Protein AF-0000000087012339 (afdb_homodimer)

pLDDT: mean 94.2, std 5.55, range [62.84, 98.88]

Radius of gyration: 23.46 Å; Cα contacts (8 Å, |Δi|>4): 1320; chains: 2; bounding box: 59×65×53 Å

Secondary structure (DSSP, 8-state):
-EEESSTTSHHHHHHHHH--S--EEESSHHHHHHHHHHH---EEEEEEETTTEE-HHHHHHHHH-TT-EEEEEEEEE--EEEEESS---GGG--EEEE-HHHHHTTHHHHHHTT---EEEE-S-HHHHHHHHHH-TTEEEEEEHHHHHHTTPEEEES---S-S--EEEEEEEESS----SSEEEEEEE--SSTTHHHHHHHHHHHTTPPEEEEEEEE-TTSTT-EEEEEEEES---HHHHHHHHTT-SEEEEEEEE-B-/-EEESSTTSHHHHHHHHH--S--EEESSHHHHHHHHHHH---EEEEEEETTTEE-HHHHHHHHH-TT-EEEEEEEEE--EEEEESS---GGG--EEEE-HHHHHTTHHHHHHTT---EEEE-S-HHHHHHHHHH-TTEEEEEEHHHHHHTTPEEEES---S-S--EEEEEEEESS----SSEEEEEEE--SSTTHHHHHHHHHHHTTPPEEEEEEEE-TTSTT-EEEEEEEES---HHHHHHHHTT-SEEEEEEEE-B-

Organism: Acidianus infernus (NCBI:txid12915)

Structure (mmCIF, N/CA/C/O backbone):
data_AF-0000000087012339-model_v1
#
loop_
_entity.id
_entity.type
_entity.pdbx_description
1 polymer 'Chorismate mutase'
#
loop_
_atom_site.group_PDB
_atom_site.id
_atom_site.type_symbol
_atom_site.label_atom_id
_atom_site.label_alt_id
_atom_site.label_comp_id
_atom_site.label_asym_id
_atom_site.label_entity_id
_atom_site.label_seq_id
_atom_site.pdbx_PDB_ins_code
_atom_site.Cartn_x
_atom_site.Cartn_y
_atom_site.Cartn_z
_atom_site.occupancy
_atom_site.B_iso_or_equiv
_atom_site.auth_seq_id
_atom_site.auth_comp_id
_atom_site.auth_asym_id
_atom_site.auth_atom_id
_atom_site.pdbx_PDB_model_num
ATOM 1 N N . MET A 1 1 ? -26.625 1.757 1.56 1 95.25 1 MET A N 1
ATOM 2 C CA . MET A 1 1 ? -25.297 1.343 1.134 1 95.25 1 MET A CA 1
ATOM 3 C C . MET A 1 1 ? -24.219 2.131 1.872 1 95.25 1 MET A C 1
ATOM 5 O O . MET A 1 1 ? -24.234 3.363 1.88 1 95.25 1 MET A O 1
ATOM 9 N N . TYR A 1 2 ? -23.375 1.39 2.5 1 96.94 2 TYR A N 1
ATOM 10 C CA . TYR A 1 2 ? -22.297 2.025 3.244 1 96.94 2 TYR A CA 1
ATOM 11 C C . TYR A 1 2 ? -21.141 2.371 2.324 1 96.94 2 TYR A C 1
ATOM 13 O O . TYR A 1 2 ? -20.781 1.59 1.437 1 96.94 2 TYR A O 1
ATOM 21 N N . TYR A 1 3 ? -20.547 3.52 2.488 1 96.69 3 TYR A N 1
ATOM 22 C CA . TYR A 1 3 ? -19.344 3.941 1.768 1 96.69 3 TYR A CA 1
ATOM 23 C C . TYR A 1 3 ? -18.344 4.594 2.711 1 96.69 3 TYR A C 1
ATOM 25 O O . TYR A 1 3 ? -18.703 5.047 3.797 1 96.69 3 TYR A O 1
ATOM 33 N N . LEU A 1 4 ? -17.109 4.582 2.311 1 95.12 4 LEU A N 1
ATOM 34 C CA . LEU A 1 4 ? -16.062 5.223 3.113 1 95.12 4 LEU A CA 1
ATOM 35 C C . LEU A 1 4 ? -16.156 6.742 2.998 1 95.12 4 LEU A C 1
ATOM 37 O O . LEU A 1 4 ? -15.969 7.297 1.914 1 95.12 4 LEU A O 1
ATOM 41 N N . GLY A 1 5 ? -16.469 7.348 4.055 1 92.94 5 GLY A N 1
ATOM 42 C CA . GLY A 1 5 ? -16.578 8.797 4.074 1 92.94 5 GLY A CA 1
ATOM 43 C C . GLY A 1 5 ? -15.242 9.5 3.961 1 92.94 5 GLY A C 1
ATOM 44 O O . GLY A 1 5 ? -14.203 8.844 3.846 1 92.94 5 GLY A O 1
ATOM 45 N N . PRO A 1 6 ? -15.367 10.797 3.975 1 92 6 PRO A N 1
ATOM 46 C CA . PRO A 1 6 ? -16.547 11.648 4.148 1 92 6 PRO A CA 1
ATOM 47 C C . PRO A 1 6 ? -17.328 11.844 2.85 1 92 6 PRO A C 1
ATOM 49 O O . PRO A 1 6 ? -16.922 11.336 1.799 1 92 6 PRO A O 1
ATOM 52 N N . LYS A 1 7 ? -18.484 12.5 3.021 1 94.88 7 LYS A N 1
ATOM 53 C CA . LYS A 1 7 ? -19.25 12.922 1.852 1 94.88 7 LYS A CA 1
ATOM 54 C C . LYS A 1 7 ? -18.375 13.703 0.876 1 94.88 7 LYS A C 1
ATOM 56 O O . LYS A 1 7 ? -17.578 14.547 1.289 1 94.88 7 LYS A O 1
ATOM 61 N N . GLY A 1 8 ? -18.438 13.383 -0.405 1 94.81 8 GLY A N 1
ATOM 62 C CA . GLY A 1 8 ? -17.625 14.047 -1.41 1 94.81 8 GLY A CA 1
ATOM 63 C C . GLY A 1 8 ? -16.375 13.266 -1.771 1 94.81 8 GLY A C 1
ATOM 64 O O . GLY A 1 8 ? -15.648 13.641 -2.697 1 94.81 8 GLY A O 1
ATOM 65 N N . SER A 1 9 ? -16.109 12.172 -1.028 1 94.88 9 SER A N 1
ATOM 66 C CA . SER A 1 9 ? -14.953 11.336 -1.313 1 94.88 9 SER A CA 1
ATOM 67 C C . SER A 1 9 ? -15.133 10.57 -2.625 1 94.88 9 SER A C 1
ATOM 69 O O . SER A 1 9 ? -16.234 10.539 -3.182 1 94.88 9 SER A O 1
ATOM 71 N N . PHE A 1 10 ? -14.109 10.023 -3.094 1 95.44 10 PHE A N 1
ATOM 72 C CA . PHE A 1 10 ? -14.188 9.172 -4.277 1 95.44 10 PHE A CA 1
ATOM 73 C C . PHE A 1 10 ? -15.086 7.969 -4.02 1 95.44 10 PHE A C 1
ATOM 75 O O . PHE A 1 10 ? -15.789 7.508 -4.918 1 95.44 10 PHE A O 1
ATOM 82 N N . SER A 1 11 ? -15.023 7.461 -2.805 1 96.06 11 SER A N 1
ATOM 83 C CA . SER A 1 11 ? -15.914 6.367 -2.428 1 96.06 11 SER A CA 1
ATOM 84 C C . SER A 1 11 ? -17.375 6.785 -2.533 1 96.06 11 SER A C 1
ATOM 86 O O . SER A 1 11 ? -18.219 6 -2.973 1 96.06 11 SER A O 1
ATOM 88 N N . HIS A 1 12 ? -17.641 7.984 -2.094 1 95.88 12 HIS A N 1
ATOM 89 C CA . HIS A 1 12 ? -18.984 8.531 -2.242 1 95.88 12 HIS A CA 1
ATOM 90 C C . HIS A 1 12 ? -19.375 8.617 -3.711 1 95.88 12 HIS A C 1
ATOM 92 O O . HIS A 1 12 ? -20.469 8.188 -4.086 1 95.88 12 HIS A O 1
ATOM 98 N N . GLU A 1 13 ? -18.547 9.133 -4.48 1 95.31 13 GLU A N 1
ATOM 99 C CA . GLU A 1 13 ? -18.797 9.234 -5.918 1 95.31 13 GLU A CA 1
ATOM 100 C C . GLU A 1 13 ? -19.078 7.859 -6.527 1 95.31 13 GLU A C 1
ATOM 102 O O . GLU A 1 13 ? -20.016 7.703 -7.309 1 95.31 13 GLU A O 1
ATOM 107 N N . ALA A 1 14 ? -18.266 6.887 -6.168 1 95.19 14 ALA A N 1
ATOM 108 C CA . ALA A 1 14 ? -18.453 5.52 -6.652 1 95.19 14 ALA A CA 1
ATOM 109 C C . ALA A 1 14 ? -19.812 4.973 -6.246 1 95.19 14 ALA A C 1
ATOM 111 O O . ALA A 1 14 ? -20.484 4.316 -7.043 1 95.19 14 ALA A O 1
ATOM 112 N N . ALA A 1 15 ? -20.172 5.215 -5.031 1 94.81 15 ALA A N 1
ATOM 113 C CA . ALA A 1 15 ? -21.453 4.75 -4.52 1 94.81 15 ALA A CA 1
ATOM 114 C C . ALA A 1 15 ? -22.609 5.297 -5.355 1 94.81 15 ALA A C 1
ATOM 116 O O . ALA A 1 15 ? -23.547 4.566 -5.691 1 94.81 15 ALA A O 1
ATOM 117 N N . LEU A 1 16 ? -22.547 6.555 -5.738 1 93.12 16 LEU A N 1
ATOM 118 C CA . LEU A 1 16 ? -23.609 7.219 -6.492 1 93.12 16 LEU A CA 1
ATOM 119 C C . LEU A 1 16 ? -23.719 6.633 -7.895 1 93.12 16 LEU A C 1
ATOM 121 O O . LEU A 1 16 ? -24.797 6.664 -8.492 1 93.12 16 LEU A O 1
ATOM 125 N N . LYS A 1 17 ? -22.688 6.098 -8.391 1 90.44 17 LYS A N 1
ATOM 126 C CA . LYS A 1 17 ? -22.672 5.551 -9.75 1 90.44 17 LYS A CA 1
ATOM 127 C C . LYS A 1 17 ? -23.297 4.16 -9.789 1 90.44 17 LYS A C 1
ATOM 129 O O . LYS A 1 17 ? -23.703 3.689 -10.844 1 90.44 17 LYS A O 1
ATOM 134 N N . ILE A 1 18 ? -23.25 3.439 -8.734 1 84 18 ILE A N 1
ATOM 135 C CA . ILE A 1 18 ? -23.656 2.039 -8.727 1 84 18 ILE A CA 1
ATOM 136 C C . ILE A 1 18 ? -25.156 1.938 -8.461 1 84 18 ILE A C 1
ATOM 138 O O . ILE A 1 18 ? -25.859 1.122 -9.07 1 84 18 ILE A O 1
ATOM 142 N N . SER A 1 19 ? -25.609 2.596 -7.43 1 76.25 19 SER A N 1
ATOM 143 C CA . SER A 1 19 ? -27 2.373 -7.027 1 76.25 19 SER A CA 1
ATOM 144 C C . SER A 1 19 ? -27.672 3.682 -6.641 1 76.25 19 SER A C 1
ATOM 146 O O . SER A 1 19 ? -27.016 4.695 -6.434 1 76.25 19 SER A O 1
ATOM 148 N N . ASN A 1 20 ? -28.953 3.561 -6.852 1 74.5 20 ASN A N 1
ATOM 149 C CA . ASN A 1 20 ? -29.781 4.625 -6.305 1 74.5 20 ASN A CA 1
ATOM 150 C C . ASN A 1 20 ? -30.281 4.281 -4.902 1 74.5 20 ASN A C 1
ATOM 152 O O . ASN A 1 20 ? -31.391 3.766 -4.746 1 74.5 20 ASN A O 1
ATOM 156 N N . ALA A 1 21 ? -29.297 4.137 -3.99 1 77.25 21 ALA A N 1
ATOM 157 C CA . ALA A 1 21 ? -29.656 3.75 -2.629 1 77.25 21 ALA A CA 1
ATOM 158 C C . ALA A 1 21 ? -29.484 4.918 -1.663 1 77.25 21 ALA A C 1
ATOM 160 O O . ALA A 1 21 ? -29.125 6.023 -2.074 1 77.25 21 ALA A O 1
ATOM 161 N N . ILE A 1 22 ? -30.047 4.648 -0.502 1 82.38 22 ILE A N 1
ATOM 162 C CA . ILE A 1 22 ? -29.656 5.516 0.608 1 82.38 22 ILE A CA 1
ATOM 163 C C . ILE A 1 22 ? -28.203 5.254 0.988 1 82.38 22 ILE A C 1
ATOM 165 O O . ILE A 1 22 ? -27.812 4.109 1.228 1 82.38 22 ILE A O 1
ATOM 169 N N . TYR A 1 23 ? -27.422 6.273 0.986 1 91.56 23 TYR A N 1
ATOM 170 C CA . TYR A 1 23 ? -25.984 6.156 1.229 1 91.56 23 TYR A CA 1
ATOM 171 C C . TYR A 1 23 ? -25.641 6.535 2.664 1 91.56 23 TYR A C 1
ATOM 173 O O . TYR A 1 23 ? -26.078 7.586 3.152 1 91.56 23 TYR A O 1
ATOM 181 N N . VAL A 1 24 ? -24.969 5.66 3.338 1 94.81 24 VAL A N 1
ATOM 182 C CA . VAL A 1 24 ? -24.562 5.902 4.719 1 94.81 24 VAL A CA 1
ATOM 183 C C . VAL A 1 24 ? -23.047 5.949 4.809 1 94.81 24 VAL A C 1
ATOM 185 O O . VAL A 1 24 ? -22.359 5.035 4.348 1 94.81 24 VAL A O 1
ATOM 188 N N . GLU A 1 25 ? -22.562 6.992 5.406 1 95 25 GLU A N 1
ATOM 189 C CA . GLU A 1 25 ? -21.125 7.203 5.582 1 95 25 GLU A CA 1
ATOM 190 C C . GLU A 1 25 ? -20.562 6.293 6.668 1 95 25 GLU A C 1
ATOM 192 O O . GLU A 1 25 ? -21.188 6.098 7.711 1 95 25 GLU A O 1
ATOM 197 N N . ALA A 1 26 ? -19.438 5.648 6.398 1 96.25 26 ALA A N 1
ATOM 198 C CA . ALA A 1 26 ? -18.688 4.883 7.387 1 96.25 26 ALA A CA 1
ATOM 199 C C . ALA A 1 26 ? -17.297 5.492 7.602 1 96.25 26 ALA A C 1
ATOM 201 O O . ALA A 1 26 ? -16.797 6.234 6.75 1 96.25 26 ALA A O 1
ATOM 202 N N . GLN A 1 27 ? -16.641 5.176 8.688 1 91.25 27 GLN A N 1
ATOM 203 C CA . GLN A 1 27 ? -15.383 5.809 9.078 1 91.25 27 GLN A CA 1
ATOM 204 C C . GLN A 1 27 ? -14.188 4.996 8.594 1 91.25 27 GLN A C 1
ATOM 206 O O . GLN A 1 27 ? -13.055 5.488 8.586 1 91.25 27 GLN A O 1
ATOM 211 N N . SER A 1 28 ? -14.422 3.777 8.242 1 93.69 28 SER A N 1
ATOM 212 C CA . SER A 1 28 ? -13.344 2.904 7.773 1 93.69 28 SER A CA 1
ATOM 213 C C . SER A 1 28 ? -13.883 1.792 6.883 1 93.69 28 SER A C 1
ATOM 215 O O . SER A 1 28 ? -15.086 1.511 6.887 1 93.69 28 SER A O 1
ATOM 217 N N . ILE A 1 29 ? -13.031 1.261 6.109 1 97.25 29 ILE A N 1
ATOM 218 C CA . ILE A 1 29 ? -13.398 0.12 5.277 1 97.25 29 ILE A CA 1
ATOM 219 C C . ILE A 1 29 ? -13.852 -1.042 6.16 1 97.25 29 ILE A C 1
ATOM 221 O O . ILE A 1 29 ? -14.852 -1.699 5.867 1 97.25 29 ILE A O 1
ATOM 225 N N . SER A 1 30 ? -13.164 -1.251 7.258 1 96.5 30 SER A N 1
ATOM 226 C CA . SER A 1 30 ? -13.484 -2.32 8.195 1 96.5 30 SER A CA 1
ATOM 227 C C . SER A 1 30 ? -14.891 -2.15 8.766 1 96.5 30 SER A C 1
ATOM 229 O O . SER A 1 30 ? -15.625 -3.131 8.93 1 96.5 30 SER A O 1
ATOM 231 N N . GLU A 1 31 ? -15.203 -0.929 9.039 1 97.06 31 GLU A N 1
ATOM 232 C CA . GLU A 1 31 ? -16.562 -0.67 9.523 1 97.06 31 GLU A CA 1
ATOM 233 C C . GLU A 1 31 ? -17.609 -1.079 8.484 1 97.06 31 GLU A C 1
ATOM 235 O O . GLU A 1 31 ? -18.641 -1.633 8.836 1 97.06 31 GLU A O 1
ATOM 240 N N . ILE A 1 32 ? -17.328 -0.806 7.25 1 98.38 32 ILE A N 1
ATOM 241 C CA . ILE A 1 32 ? -18.25 -1.158 6.176 1 98.38 32 ILE A CA 1
ATOM 242 C C . ILE A 1 32 ? -18.453 -2.672 6.141 1 98.38 32 ILE A C 1
ATOM 244 O O . ILE A 1 32 ? -19.578 -3.158 6.066 1 98.38 32 ILE A O 1
ATOM 248 N N . PHE A 1 33 ? -17.391 -3.42 6.238 1 98.56 33 PHE A N 1
ATOM 249 C CA . PHE A 1 33 ? -17.484 -4.875 6.242 1 98.56 33 PHE A CA 1
ATOM 250 C C . PHE A 1 33 ? -18.312 -5.359 7.43 1 98.56 33 PHE A C 1
ATOM 252 O O . PHE A 1 33 ? -19.141 -6.254 7.285 1 98.56 33 PHE A O 1
ATOM 259 N N . TYR A 1 34 ? -18.047 -4.777 8.57 1 98 34 TYR A N 1
ATOM 260 C CA . TYR A 1 34 ? -18.812 -5.141 9.758 1 98 34 TYR A CA 1
ATOM 261 C C . TYR A 1 34 ? -20.297 -4.898 9.555 1 98 34 TYR A C 1
ATOM 263 O O . TYR A 1 34 ? -21.125 -5.754 9.875 1 98 34 TYR A O 1
ATOM 271 N N . LYS A 1 35 ? -20.609 -3.736 8.992 1 97.56 35 LYS A N 1
ATOM 272 C CA . LYS A 1 35 ? -22 -3.375 8.773 1 97.56 35 LYS A CA 1
ATOM 273 C C . LYS A 1 35 ? -22.656 -4.297 7.746 1 97.56 35 LYS A C 1
ATOM 275 O O . LYS A 1 35 ? -23.797 -4.699 7.906 1 97.56 35 LYS A O 1
ATOM 280 N N . VAL A 1 36 ? -21.969 -4.598 6.719 1 98 36 VAL A N 1
ATOM 281 C CA . VAL A 1 36 ? -22.484 -5.508 5.703 1 98 36 VAL A CA 1
ATOM 282 C C . VAL A 1 36 ? -22.734 -6.879 6.32 1 98 36 VAL A C 1
ATOM 284 O O . VAL A 1 36 ? -23.812 -7.461 6.141 1 98 36 VAL A O 1
ATOM 287 N N . SER A 1 37 ? -21.781 -7.391 7.066 1 98.25 37 SER A N 1
ATOM 288 C CA . SER A 1 37 ? -21.891 -8.711 7.68 1 98.25 37 SER A CA 1
ATOM 289 C C . SER A 1 37 ? -22.984 -8.75 8.734 1 98.25 37 SER A C 1
ATOM 291 O O . SER A 1 37 ? -23.797 -9.68 8.758 1 98.25 37 SER A O 1
ATOM 293 N N . SER A 1 38 ? -23.062 -7.715 9.578 1 97.25 38 SER A N 1
ATOM 294 C CA . SER A 1 38 ? -23.969 -7.727 10.727 1 97.25 38 SER A CA 1
ATOM 295 C C . SER A 1 38 ? -25.391 -7.332 10.32 1 97.25 38 SER A C 1
ATOM 297 O O . SER A 1 38 ? -26.359 -7.871 10.852 1 97.25 38 SER A O 1
ATOM 299 N N . GLU A 1 39 ? -25.531 -6.418 9.336 1 94.5 39 GLU A N 1
ATOM 300 C CA . GLU A 1 39 ? -26.844 -5.84 9.031 1 94.5 39 GLU A CA 1
ATOM 301 C C . GLU A 1 39 ? -27.359 -6.336 7.684 1 94.5 39 GLU A C 1
ATOM 303 O O . GLU A 1 39 ? -28.516 -6.105 7.336 1 94.5 39 GLU A O 1
ATOM 308 N N . GLY A 1 40 ? -26.594 -6.93 6.957 1 91.12 40 GLY A N 1
ATOM 309 C CA . GLY A 1 40 ? -26.984 -7.422 5.648 1 91.12 40 GLY A CA 1
ATOM 310 C C . GLY A 1 40 ? -27.188 -6.312 4.637 1 91.12 40 GLY A C 1
ATOM 311 O O . GLY A 1 40 ? -27.984 -6.457 3.701 1 91.12 40 GLY A O 1
ATOM 312 N N . LYS A 1 41 ? -26.531 -5.207 4.848 1 92.19 41 LYS A N 1
ATOM 313 C CA . LYS A 1 41 ? -26.625 -4.066 3.939 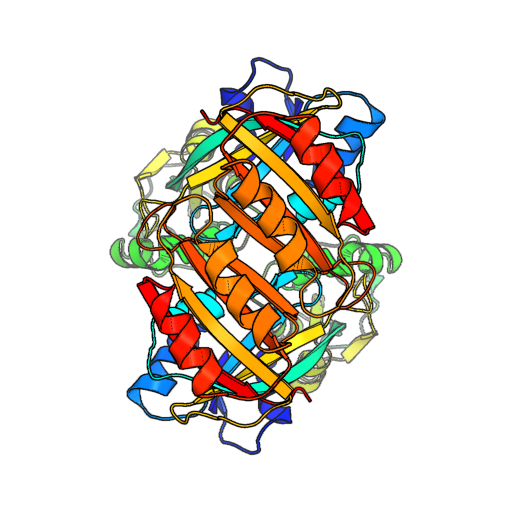1 92.19 41 LYS A CA 1
ATOM 314 C C . LYS A 1 41 ? -25.531 -4.121 2.879 1 92.19 41 LYS A C 1
ATOM 316 O O . LYS A 1 41 ? -24.688 -5.023 2.891 1 92.19 41 LYS A O 1
ATOM 321 N N . LEU A 1 42 ? -25.703 -3.262 1.91 1 96.12 42 LEU A N 1
ATOM 322 C CA . LEU A 1 42 ? -24.703 -3.146 0.852 1 96.12 42 LEU A CA 1
ATOM 323 C C . LEU A 1 42 ? -23.562 -2.221 1.272 1 96.12 42 LEU A C 1
ATOM 325 O O . LEU A 1 42 ? 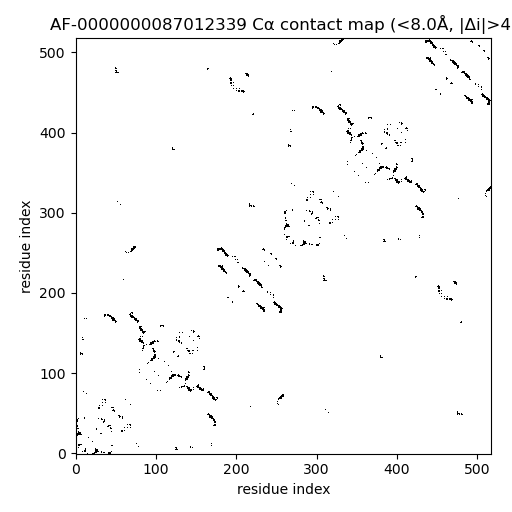-23.75 -1.353 2.129 1 96.12 42 LEU A O 1
ATOM 329 N N . GLY A 1 43 ? -22.375 -2.48 0.751 1 97.44 43 GLY A N 1
ATOM 330 C CA . GLY A 1 43 ? -21.234 -1.6 0.927 1 97.44 43 GLY A CA 1
ATOM 331 C C . GLY A 1 43 ? -20.438 -1.389 -0.349 1 97.44 43 GLY A C 1
ATOM 332 O O . GLY A 1 43 ? -20.484 -2.223 -1.256 1 97.44 43 GLY A O 1
ATOM 333 N N . ILE A 1 44 ? -19.828 -0.272 -0.469 1 97.56 44 ILE A N 1
ATOM 334 C CA . ILE A 1 44 ? -18.875 0.006 -1.544 1 97.56 44 ILE A CA 1
ATOM 335 C C . ILE A 1 44 ? -17.516 0.353 -0.953 1 97.56 44 ILE A C 1
ATOM 337 O O . ILE A 1 44 ? -17.422 1.171 -0.035 1 97.56 44 ILE A O 1
ATOM 341 N N . VAL A 1 45 ? -16.5 -0.364 -1.46 1 98.44 45 VAL A N 1
ATOM 342 C CA . VAL A 1 45 ? -15.164 -0.175 -0.913 1 98.44 45 VAL A CA 1
ATOM 343 C C . VAL A 1 45 ? -14.141 -0.157 -2.047 1 98.44 45 VAL A C 1
ATOM 345 O O . VAL A 1 45 ? -14.305 -0.852 -3.051 1 98.44 45 VAL A O 1
ATOM 348 N N . PRO A 1 46 ? -13.133 0.693 -1.911 1 97.94 46 PRO A N 1
ATOM 349 C CA . PRO A 1 46 ? -12.031 0.553 -2.871 1 97.94 46 PRO A CA 1
ATOM 350 C C . PRO A 1 46 ? -11.305 -0.78 -2.738 1 97.94 46 PRO A C 1
ATOM 352 O O . PRO A 1 46 ? -11.141 -1.293 -1.628 1 97.94 46 PRO A O 1
ATOM 355 N N . ILE A 1 47 ? -10.828 -1.362 -3.873 1 98.12 47 ILE A N 1
ATOM 356 C CA . ILE A 1 47 ? -10.227 -2.688 -3.781 1 98.12 47 ILE A CA 1
ATOM 357 C C . ILE A 1 47 ? -8.883 -2.693 -4.504 1 98.12 47 ILE A C 1
ATOM 359 O O . ILE A 1 47 ? -7.98 -3.459 -4.148 1 98.12 47 ILE A O 1
ATOM 363 N N . GLU A 1 48 ? -8.688 -1.838 -5.492 1 96.31 48 GLU A N 1
ATOM 364 C CA . GLU A 1 48 ? -7.434 -1.771 -6.238 1 96.31 48 GLU A CA 1
ATOM 365 C C . GLU A 1 48 ? -7.266 -0.409 -6.906 1 96.31 48 GLU A C 1
ATOM 367 O O . GLU A 1 48 ? -8.234 0.18 -7.383 1 96.31 48 GLU A O 1
ATOM 372 N N . ASN A 1 49 ? -6.082 0.069 -6.91 1 93.31 49 ASN A N 1
ATOM 373 C CA . ASN A 1 49 ? -5.711 1.266 -7.66 1 93.31 49 ASN A CA 1
ATOM 374 C C . ASN A 1 49 ? -4.68 0.954 -8.742 1 93.31 49 ASN A C 1
ATOM 376 O O . ASN A 1 49 ? -3.74 0.191 -8.508 1 93.31 49 ASN A O 1
ATOM 380 N N . SER A 1 50 ? -4.84 1.508 -9.891 1 92.56 50 SER A N 1
ATOM 381 C CA . SER A 1 50 ? -4.02 1.194 -11.062 1 92.56 50 SER A CA 1
ATOM 382 C C . SER A 1 50 ? -2.568 1.607 -10.836 1 92.56 50 SER A C 1
ATOM 384 O O . SER A 1 50 ? -1.669 1.13 -11.531 1 92.56 50 SER A O 1
ATOM 386 N N . LEU A 1 51 ? -2.328 2.465 -9.914 1 87.56 51 LEU A N 1
ATOM 387 C CA . LEU A 1 51 ? -0.967 2.918 -9.648 1 87.56 51 LEU A CA 1
ATOM 388 C C . LEU A 1 51 ? -0.405 2.252 -8.398 1 87.56 51 LEU A C 1
ATOM 390 O O . LEU A 1 51 ? 0.785 1.934 -8.344 1 87.56 51 LEU A O 1
ATOM 394 N N . GLU A 1 52 ? -1.282 1.967 -7.414 1 89.31 52 GLU A N 1
ATOM 395 C CA . GLU A 1 52 ? -0.792 1.589 -6.09 1 89.31 52 GLU A CA 1
ATOM 396 C C . GLU A 1 52 ? -1.035 0.108 -5.812 1 89.31 52 GLU A C 1
ATOM 398 O O . GLU A 1 52 ? -0.467 -0.456 -4.875 1 89.31 52 GLU A O 1
ATOM 403 N N . GLY A 1 53 ? -1.912 -0.461 -6.656 1 93 53 GLY A N 1
ATOM 404 C CA . GLY A 1 53 ? -2.182 -1.873 -6.438 1 93 53 GLY A CA 1
ATOM 405 C C . GLY A 1 53 ? -3.324 -2.119 -5.469 1 93 53 GLY A C 1
ATOM 406 O O . GLY A 1 53 ? -4.195 -1.266 -5.301 1 93 53 GLY A O 1
ATOM 407 N N . PRO A 1 54 ? -3.348 -3.305 -4.875 1 95.75 54 PRO A N 1
ATOM 408 C CA . PRO A 1 54 ? -4.477 -3.699 -4.031 1 95.75 54 PRO A CA 1
ATOM 409 C C . PRO A 1 54 ? -4.586 -2.855 -2.762 1 95.75 54 PRO A C 1
ATOM 411 O O . PRO A 1 54 ? -3.574 -2.387 -2.238 1 95.75 54 PRO A O 1
ATOM 414 N N . ILE A 1 55 ? -5.84 -2.674 -2.348 1 96.62 55 ILE A N 1
ATOM 415 C CA . ILE A 1 55 ? -6.113 -2.02 -1.072 1 96.62 55 ILE A CA 1
ATOM 416 C C . ILE A 1 55 ? -6.098 -3.053 0.052 1 96.62 55 ILE A C 1
ATOM 418 O O . ILE A 1 55 ? -7.035 -3.842 0.196 1 96.62 55 ILE A O 1
ATOM 422 N N . ASN A 1 56 ? -5.152 -2.955 0.903 1 95.44 56 ASN A N 1
ATOM 423 C CA . ASN A 1 56 ? -4.867 -3.99 1.889 1 95.44 56 ASN A CA 1
ATOM 424 C C . ASN A 1 56 ? -6.02 -4.168 2.869 1 95.44 56 ASN A C 1
ATOM 426 O O . ASN A 1 56 ? -6.41 -5.297 3.176 1 95.44 56 ASN A O 1
ATOM 430 N N . GLU A 1 57 ? -6.516 -3.057 3.332 1 95 57 GLU A N 1
ATOM 431 C CA . GLU A 1 57 ? -7.59 -3.146 4.316 1 95 57 GLU A CA 1
ATOM 432 C C . GLU A 1 57 ? -8.789 -3.91 3.756 1 95 57 GLU A C 1
ATOM 434 O O . GLU A 1 57 ? -9.422 -4.688 4.469 1 95 57 GLU A O 1
ATOM 439 N N . THR A 1 58 ? -9.086 -3.682 2.504 1 98.25 58 THR A N 1
ATOM 440 C CA . THR A 1 58 ? -10.18 -4.398 1.853 1 98.25 58 THR A CA 1
ATOM 441 C C . THR A 1 58 ? -9.875 -5.891 1.776 1 98.25 58 THR A C 1
ATOM 443 O O . THR A 1 58 ? -10.711 -6.715 2.16 1 98.25 58 THR A O 1
ATOM 446 N N . LEU A 1 59 ? -8.727 -6.234 1.358 1 98 59 LEU A N 1
ATOM 447 C CA . LEU A 1 59 ? -8.336 -7.633 1.218 1 98 59 LEU A CA 1
ATOM 448 C C . LEU A 1 59 ? -8.344 -8.336 2.57 1 98 59 LEU A C 1
ATOM 450 O O . LEU A 1 59 ? -8.828 -9.461 2.689 1 98 59 LEU A O 1
ATOM 454 N N . ASP A 1 60 ? -7.832 -7.66 3.545 1 96.56 60 ASP A N 1
ATOM 455 C CA . ASP A 1 60 ? -7.801 -8.227 4.891 1 96.56 60 ASP A CA 1
ATOM 456 C C . ASP A 1 60 ? -9.211 -8.508 5.398 1 96.56 60 ASP A C 1
ATOM 458 O O . ASP A 1 60 ? -9.453 -9.539 6.031 1 96.56 60 ASP A O 1
ATOM 462 N N . ASN A 1 61 ? -10.07 -7.59 5.125 1 97.88 61 ASN A N 1
ATOM 463 C CA . ASN A 1 61 ? -11.445 -7.785 5.578 1 97.88 61 ASN A CA 1
ATOM 464 C C . ASN A 1 61 ? -12.148 -8.891 4.789 1 97.88 61 ASN A C 1
ATOM 466 O O . ASN A 1 61 ? -12.945 -9.648 5.344 1 97.88 61 ASN A O 1
ATOM 470 N N . LEU A 1 62 ? -11.883 -8.953 3.514 1 98.56 62 LEU A N 1
ATOM 471 C CA . LEU A 1 62 ? -12.422 -10.062 2.73 1 98.56 62 LEU A CA 1
ATOM 472 C C . LEU A 1 62 ? -11.945 -11.398 3.287 1 98.56 62 LEU A C 1
ATOM 474 O O . LEU A 1 62 ? -12.695 -12.383 3.273 1 98.56 62 LEU A O 1
ATOM 478 N N . PHE A 1 63 ? -10.773 -11.461 3.73 1 97.81 63 PHE A N 1
ATOM 479 C CA . PHE A 1 63 ? -10.227 -12.68 4.32 1 97.81 63 PHE A CA 1
ATOM 480 C C . PHE A 1 63 ? -10.867 -12.953 5.676 1 97.81 63 PHE A C 1
ATOM 482 O O . PHE A 1 63 ? -11.141 -14.109 6.016 1 97.81 63 PHE A O 1
ATOM 489 N N . LYS A 1 64 ? -11.109 -11.953 6.414 1 96.62 64 LYS A N 1
ATOM 490 C CA . LYS A 1 64 ? -11.633 -12.062 7.773 1 96.62 64 LYS A CA 1
ATOM 491 C C . LYS A 1 64 ? -13.117 -12.43 7.766 1 96.62 64 LYS A C 1
ATOM 493 O O . LYS A 1 64 ? -13.547 -13.289 8.539 1 96.62 64 LYS A O 1
ATOM 498 N N . PHE A 1 65 ? -13.883 -11.75 6.918 1 98.12 65 PHE A N 1
ATOM 499 C CA . PHE A 1 65 ? -15.328 -11.938 6.887 1 98.12 65 PHE A CA 1
ATOM 500 C C . PHE A 1 65 ? -15.711 -12.977 5.844 1 98.12 65 PHE A C 1
ATOM 502 O O . PHE A 1 65 ? -15.797 -12.672 4.652 1 98.12 65 PHE A O 1
ATOM 509 N N . ASP A 1 66 ? -16.125 -14.094 6.289 1 97.62 66 ASP A N 1
ATOM 510 C CA . ASP A 1 66 ? -16.406 -15.211 5.395 1 97.62 66 ASP A CA 1
ATOM 511 C C . ASP A 1 66 ? -17.719 -14.984 4.633 1 97.62 66 ASP A C 1
ATOM 513 O O . ASP A 1 66 ? -17.891 -15.508 3.533 1 97.62 66 ASP A O 1
ATOM 517 N N . ASP A 1 67 ? -18.562 -14.156 5.172 1 98.25 67 ASP A N 1
ATOM 518 C CA . ASP A 1 67 ? -19.906 -14.039 4.613 1 98.25 67 ASP A CA 1
ATOM 519 C C . ASP A 1 67 ? -20.062 -12.75 3.814 1 98.25 67 ASP A C 1
ATOM 521 O O . ASP A 1 67 ? -21.172 -12.281 3.6 1 98.25 67 ASP A O 1
ATOM 525 N N . VAL A 1 68 ? -19.016 -12.125 3.443 1 98.75 68 VAL A N 1
ATOM 526 C CA . VAL A 1 68 ? -19.062 -10.922 2.617 1 98.75 68 VAL A CA 1
ATOM 527 C C . VAL A 1 68 ? -18.438 -11.203 1.253 1 98.75 68 VAL A C 1
ATOM 529 O O . VAL A 1 68 ? -17.344 -11.758 1.171 1 98.75 68 VAL A O 1
ATOM 532 N N . PHE A 1 69 ? -19.109 -10.805 0.197 1 98.81 69 PHE A N 1
ATOM 533 C CA . PHE A 1 69 ? -18.719 -11.156 -1.165 1 98.81 69 PHE A CA 1
ATOM 534 C C . PHE A 1 69 ? -18.688 -9.914 -2.055 1 98.81 69 PHE A C 1
ATOM 536 O O . PHE A 1 69 ? -19.344 -8.914 -1.752 1 98.81 69 PHE A O 1
ATOM 543 N N . VAL A 1 70 ? -17.922 -9.992 -3.105 1 98.69 70 VAL A N 1
ATOM 544 C CA . VAL A 1 70 ? -17.859 -8.953 -4.129 1 98.69 70 VAL A CA 1
ATOM 545 C C . VAL A 1 70 ? -18.906 -9.234 -5.207 1 98.69 70 VAL A C 1
ATOM 547 O O . VAL A 1 70 ? -18.922 -10.32 -5.801 1 98.69 70 VAL A O 1
ATOM 550 N N . ASN A 1 71 ? -19.719 -8.25 -5.52 1 97.5 71 ASN A N 1
ATOM 551 C CA . ASN A 1 71 ? -20.812 -8.453 -6.453 1 97.5 71 ASN A CA 1
ATOM 552 C C . ASN A 1 71 ? -20.578 -7.73 -7.773 1 97.5 71 ASN A C 1
ATOM 554 O O . ASN A 1 71 ? -21.047 -8.164 -8.82 1 97.5 71 ASN A O 1
ATOM 558 N N . LYS A 1 72 ? -19.875 -6.664 -7.695 1 96.69 72 LYS A N 1
ATOM 559 C CA . LYS A 1 72 ? -19.609 -5.797 -8.844 1 96.69 72 LYS A CA 1
ATOM 560 C C . LYS A 1 72 ? -18.375 -4.941 -8.617 1 96.69 72 LYS A C 1
ATOM 562 O O . LYS A 1 72 ? -18.047 -4.594 -7.48 1 96.69 72 LYS A O 1
ATOM 567 N N . ILE A 1 73 ? -17.719 -4.652 -9.656 1 97.56 73 ILE A N 1
ATOM 568 C CA . ILE A 1 73 ? -16.594 -3.725 -9.602 1 97.56 73 ILE A CA 1
ATOM 569 C C . ILE A 1 73 ? -16.844 -2.541 -10.531 1 97.56 73 ILE A C 1
ATOM 571 O O . ILE A 1 73 ? -17.266 -2.725 -11.68 1 97.56 73 ILE A O 1
ATOM 575 N N . ILE A 1 74 ? -16.656 -1.382 -10.023 1 96.25 74 ILE A N 1
ATOM 576 C CA . ILE A 1 74 ? -16.75 -0.172 -10.836 1 96.25 74 ILE A CA 1
ATOM 577 C C . ILE A 1 74 ? -15.375 0.509 -10.883 1 96.25 74 ILE A C 1
ATOM 579 O O . ILE A 1 74 ? -14.672 0.57 -9.875 1 96.25 74 ILE A O 1
ATOM 583 N N . GLU A 1 75 ? -15.016 0.939 -12.078 1 96.19 75 GLU A N 1
ATOM 584 C CA . GLU A 1 75 ? -13.789 1.702 -12.25 1 96.19 75 GLU A CA 1
ATOM 585 C C . GLU A 1 75 ? -14.062 3.203 -12.234 1 96.19 75 GLU A C 1
ATOM 587 O O . GLU A 1 75 ? -14.961 3.684 -12.914 1 96.19 75 GLU A O 1
ATOM 592 N N . LEU A 1 76 ? -13.344 3.863 -11.414 1 95.56 76 LEU A N 1
ATOM 593 C CA . LEU A 1 76 ? -13.453 5.316 -11.336 1 95.56 76 LEU A CA 1
ATOM 594 C C . LEU A 1 76 ? -12.109 5.977 -11.641 1 95.56 76 LEU A C 1
ATOM 596 O O . LEU A 1 76 ? -11.102 5.68 -10.992 1 95.56 76 LEU A O 1
ATOM 600 N N . LYS A 1 77 ? -12.102 6.859 -12.609 1 94.12 77 LYS A N 1
ATOM 601 C CA . LYS A 1 77 ? -10.906 7.648 -12.883 1 94.12 77 LYS A CA 1
ATOM 602 C C . LYS A 1 77 ? -10.68 8.703 -11.797 1 94.12 77 LYS A C 1
ATOM 604 O O . LYS A 1 77 ? -11.617 9.398 -11.406 1 94.12 77 LYS A O 1
ATOM 609 N N . ILE A 1 78 ? -9.5 8.734 -11.289 1 90.62 78 ILE A N 1
ATOM 610 C CA . ILE A 1 78 ? -9.148 9.703 -10.258 1 90.62 78 ILE A CA 1
ATOM 611 C C . ILE A 1 78 ? -8.625 10.984 -10.914 1 90.62 78 ILE A C 1
ATOM 613 O O . ILE A 1 78 ? -7.484 11.023 -11.391 1 90.62 78 ILE A O 1
ATOM 617 N N . ASN A 1 79 ? -9.414 11.977 -10.961 1 93.38 79 ASN A N 1
ATOM 618 C CA . ASN A 1 79 ? -9.062 13.297 -11.484 1 93.38 79 ASN A CA 1
ATOM 619 C C . ASN A 1 79 ? -9.055 14.352 -10.375 1 93.38 79 ASN A C 1
ATOM 621 O O . ASN A 1 79 ? -10.055 14.531 -9.68 1 93.38 79 ASN A O 1
ATOM 625 N N . LEU A 1 80 ? -7.898 14.969 -10.234 1 96.69 80 LEU A N 1
ATOM 626 C CA . LEU A 1 80 ? -7.773 16 -9.211 1 96.69 80 LEU A CA 1
ATOM 627 C C . LEU A 1 80 ? -7.938 17.391 -9.82 1 96.69 80 LEU A C 1
ATOM 629 O O . LEU A 1 80 ? -7.531 17.625 -10.961 1 96.69 80 LEU A O 1
ATOM 633 N N . VAL A 1 81 ? -8.516 18.25 -9.07 1 97.19 81 VAL A N 1
ATOM 634 C CA . VAL A 1 81 ? -8.68 19.641 -9.461 1 97.19 81 VAL A CA 1
ATOM 635 C C . VAL A 1 81 ? -8.164 20.547 -8.352 1 97.19 81 VAL A C 1
ATOM 637 O O . VAL A 1 81 ? -8.023 20.109 -7.199 1 97.19 81 VAL A O 1
ATOM 640 N N . LEU A 1 82 ? -7.75 21.688 -8.742 1 96.69 82 LEU A N 1
ATOM 641 C CA . LEU A 1 82 ? -7.547 22.797 -7.801 1 96.69 82 LEU A CA 1
ATOM 642 C C . LEU A 1 82 ? -8.789 23.672 -7.723 1 96.69 82 LEU A C 1
ATOM 644 O O . LEU A 1 82 ? -9.234 24.219 -8.734 1 96.69 82 LEU A O 1
ATOM 648 N N . ALA A 1 83 ? -9.383 23.75 -6.52 1 97.19 83 ALA A N 1
ATOM 649 C CA . ALA A 1 83 ? -10.656 24.453 -6.391 1 97.19 83 ALA A CA 1
ATOM 650 C C . ALA A 1 83 ? -10.648 25.375 -5.176 1 97.19 83 ALA A C 1
ATOM 652 O O . ALA A 1 83 ? -9.961 25.109 -4.188 1 97.19 83 ALA A O 1
ATOM 653 N N . SER A 1 84 ? -11.422 26.469 -5.297 1 96.94 84 SER A N 1
ATOM 654 C CA . SER A 1 84 ? -11.508 27.453 -4.227 1 96.94 84 SER A CA 1
ATOM 655 C C . SER A 1 84 ? -12.922 28 -4.098 1 96.94 84 SER A C 1
ATOM 657 O O . SER A 1 84 ? -13.781 27.734 -4.945 1 96.94 84 SER A O 1
ATOM 659 N N . LYS A 1 85 ? -13.203 28.594 -2.904 1 94 85 LYS A N 1
ATOM 660 C CA . LYS A 1 85 ? -14.516 29.188 -2.66 1 94 85 LYS A CA 1
ATOM 661 C C . LYS A 1 85 ? -14.859 30.219 -3.729 1 94 85 LYS A C 1
ATOM 663 O O . LYS A 1 85 ? -16 30.281 -4.199 1 94 85 LYS A O 1
ATOM 668 N N . GLY A 1 86 ? -13.891 31.031 -4.051 1 88.81 86 GLY A N 1
ATOM 669 C CA . GLY A 1 86 ? -14.141 32.062 -5.051 1 88.81 86 GLY A CA 1
ATOM 670 C C . GLY A 1 86 ? -13.117 32.062 -6.172 1 88.81 86 GLY A C 1
ATOM 671 O O . GLY A 1 86 ? -12.289 31.141 -6.262 1 88.81 86 GLY A O 1
ATOM 672 N N . ASP A 1 87 ? -13.422 32.969 -7.059 1 86.75 87 ASP A N 1
ATOM 673 C CA . ASP A 1 87 ? -12.484 33.156 -8.164 1 86.75 87 ASP A CA 1
ATOM 674 C C . ASP A 1 87 ? -11.219 33.875 -7.707 1 86.75 87 ASP A C 1
ATOM 676 O O . ASP A 1 87 ? -11.133 35.094 -7.797 1 86.75 87 ASP A O 1
ATOM 680 N N . ILE A 1 88 ? -10.359 33.156 -7.133 1 87.75 88 ILE A N 1
ATOM 681 C CA . ILE A 1 88 ? -9.102 33.719 -6.645 1 87.75 88 ILE A CA 1
ATOM 682 C C . ILE A 1 88 ? -8 33.5 -7.672 1 87.75 88 ILE A C 1
ATOM 684 O O . ILE A 1 88 ? -7.969 32.469 -8.344 1 87.75 88 ILE A O 1
ATOM 688 N N . ASN A 1 89 ? -7.203 34.5 -7.805 1 88.69 89 ASN A N 1
ATOM 689 C CA . ASN A 1 89 ? -5.988 34.312 -8.586 1 88.69 89 ASN A CA 1
ATOM 690 C C . ASN A 1 89 ? -5.078 33.25 -7.949 1 88.69 89 ASN A C 1
ATOM 692 O O . ASN A 1 89 ? -4.793 33.344 -6.75 1 88.69 89 ASN A O 1
ATOM 696 N N . ILE A 1 90 ? -4.695 32.281 -8.719 1 88.19 90 ILE A N 1
ATOM 697 C CA . ILE A 1 90 ? -3.9 31.141 -8.258 1 88.19 90 ILE A CA 1
ATOM 698 C C . ILE A 1 90 ? -2.664 31.641 -7.512 1 88.19 90 ILE A C 1
ATOM 700 O O . ILE A 1 90 ? -2.242 31.047 -6.52 1 88.19 90 ILE A O 1
ATOM 704 N N . LYS A 1 91 ? -2.135 32.812 -7.918 1 84.06 91 LYS A N 1
ATOM 705 C CA . LYS A 1 91 ? -0.913 33.375 -7.34 1 84.06 91 LYS A CA 1
ATOM 706 C C . LYS A 1 91 ? -1.165 33.906 -5.938 1 84.06 91 LYS A C 1
ATOM 708 O O . LYS A 1 91 ? -0.221 34.156 -5.188 1 84.06 91 LYS A O 1
ATOM 713 N N . HIS A 1 92 ? -2.418 34.062 -5.625 1 86.88 92 HIS A N 1
ATOM 714 C CA . HIS A 1 92 ? -2.756 34.688 -4.34 1 86.88 92 HIS A CA 1
ATOM 715 C C . HIS A 1 92 ? -3.193 33.625 -3.332 1 86.88 92 HIS A C 1
ATOM 717 O O . HIS A 1 92 ? -3.521 33.938 -2.188 1 86.88 92 HIS A O 1
ATOM 723 N N . ILE A 1 93 ? -3.162 32.375 -3.777 1 89.81 93 ILE A N 1
ATOM 724 C CA . ILE A 1 93 ? -3.514 31.281 -2.859 1 89.81 93 ILE A CA 1
ATOM 725 C C . ILE A 1 93 ? -2.457 31.172 -1.765 1 89.81 93 ILE A C 1
ATOM 727 O O . ILE A 1 93 ? -1.266 31.031 -2.055 1 89.81 93 ILE A O 1
ATOM 731 N N . LYS A 1 94 ? -2.857 31.234 -0.575 1 89.56 94 LYS A N 1
ATOM 732 C CA . LYS A 1 94 ? -1.938 31.156 0.557 1 89.56 94 LYS A CA 1
ATOM 733 C C . LYS A 1 94 ? -1.76 29.719 1.031 1 89.56 94 LYS A C 1
ATOM 735 O O . LYS A 1 94 ? -0.644 29.297 1.343 1 89.56 94 LYS A O 1
ATOM 740 N N . ASN A 1 95 ? -2.936 29.016 1.109 1 92.62 95 ASN A N 1
ATOM 741 C CA . ASN A 1 95 ? -2.938 27.641 1.614 1 92.62 95 ASN A CA 1
ATOM 742 C C . ASN A 1 95 ? -3.643 26.688 0.651 1 92.62 95 ASN A C 1
ATOM 744 O O . ASN A 1 95 ? -4.676 27.031 0.073 1 92.62 95 ASN A O 1
ATOM 748 N N . ILE A 1 96 ? -3.006 25.609 0.498 1 94.88 96 ILE A N 1
ATOM 749 C CA . ILE A 1 96 ? -3.648 24.531 -0.248 1 94.88 96 ILE A CA 1
ATOM 750 C C . ILE A 1 96 ? -3.908 23.344 0.677 1 94.88 96 ILE A C 1
ATOM 752 O O . ILE A 1 96 ? -2.969 22.75 1.206 1 94.88 96 ILE A O 1
ATOM 756 N N . TYR A 1 97 ? -5.172 23.062 0.837 1 94.88 97 TYR A N 1
ATOM 757 C CA . TYR A 1 97 ? -5.551 21.906 1.643 1 94.88 97 TYR A CA 1
ATOM 758 C C . TYR A 1 97 ? -5.637 20.641 0.786 1 94.88 97 TYR A C 1
ATOM 760 O O . TYR A 1 97 ? -6.211 20.672 -0.306 1 94.88 97 TYR A O 1
ATOM 768 N N . THR A 1 98 ? -5.02 19.609 1.234 1 95.06 98 THR A N 1
ATOM 769 C CA . THR A 1 98 ? -5.223 18.359 0.532 1 95.06 98 THR A CA 1
ATOM 770 C C . THR A 1 98 ? -4.676 17.188 1.35 1 95.06 98 THR A C 1
ATOM 772 O O . THR A 1 98 ? -4.059 17.391 2.396 1 95.06 98 THR A O 1
ATOM 775 N N . HIS A 1 99 ? -5.039 16.016 0.948 1 92.62 99 HIS A N 1
ATOM 776 C CA . HIS A 1 99 ? -4.402 14.828 1.484 1 92.62 99 HIS A CA 1
ATOM 777 C C . HIS A 1 99 ? -2.996 14.648 0.92 1 92.62 99 HIS A C 1
ATOM 779 O O . HIS A 1 99 ? -2.76 14.922 -0.26 1 92.62 99 HIS A O 1
ATOM 785 N N . LEU A 1 100 ? -2.111 14.07 1.754 1 88.06 100 LEU A N 1
ATOM 786 C CA . LEU A 1 100 ? -0.707 13.945 1.381 1 88.06 100 LEU A CA 1
ATOM 787 C C . LEU A 1 100 ? -0.555 13.125 0.103 1 88.06 100 LEU A C 1
ATOM 789 O O . LEU A 1 100 ? 0.28 13.445 -0.748 1 88.06 100 LEU A O 1
ATOM 793 N N . TYR A 1 101 ? -1.343 12.125 -0.123 1 88.12 101 TYR A N 1
ATOM 794 C CA . TYR A 1 101 ? -1.274 11.289 -1.315 1 88.12 101 TYR A CA 1
ATOM 795 C C . TYR A 1 101 ? -1.633 12.086 -2.564 1 88.12 101 TYR A C 1
ATOM 797 O O . TYR A 1 101 ? -0.935 12.008 -3.578 1 88.12 101 TYR A O 1
ATOM 805 N N . ALA A 1 102 ? -2.666 12.836 -2.436 1 91.81 102 ALA A N 1
ATOM 806 C CA . ALA A 1 102 ? -3.088 13.672 -3.561 1 91.81 102 ALA A CA 1
ATOM 807 C C . ALA A 1 102 ? -2.02 14.703 -3.914 1 91.81 102 ALA A C 1
ATOM 809 O O . ALA A 1 102 ? -1.771 14.969 -5.094 1 91.81 102 ALA A O 1
ATOM 810 N N . TYR A 1 103 ? -1.418 15.242 -2.928 1 90.62 103 TYR A N 1
ATOM 811 C CA . TYR A 1 103 ? -0.35 16.203 -3.158 1 90.62 103 TYR A CA 1
ATOM 812 C C . TYR A 1 103 ? 0.791 15.586 -3.953 1 90.62 103 TYR A C 1
ATOM 814 O O . TYR A 1 103 ? 1.288 16.172 -4.91 1 90.62 103 TYR A O 1
ATOM 822 N N . LYS A 1 104 ? 1.169 14.406 -3.508 1 87.38 104 LYS A N 1
ATOM 823 C CA . LYS A 1 104 ? 2.262 13.711 -4.18 1 87.38 104 LYS A CA 1
ATOM 824 C C . LYS A 1 104 ? 1.934 13.461 -5.648 1 87.38 104 LYS A C 1
ATOM 826 O O . LYS A 1 104 ? 2.822 13.492 -6.504 1 87.38 104 LYS A O 1
ATOM 831 N N . GLU A 1 105 ? 0.718 13.312 -5.977 1 89.88 105 GLU A N 1
ATOM 832 C CA . GLU A 1 105 ? 0.268 13 -7.332 1 89.88 105 GLU A CA 1
ATOM 833 C C . GLU A 1 105 ? 0.111 14.266 -8.164 1 89.88 105 GLU A C 1
ATOM 835 O O . GLU A 1 105 ? -0.152 14.195 -9.367 1 89.88 105 GLU A O 1
ATOM 840 N N . ALA A 1 106 ? 0.323 15.414 -7.562 1 92.94 106 ALA A N 1
ATOM 841 C CA . ALA A 1 106 ? 0.045 16.656 -8.289 1 92.94 106 ALA A CA 1
ATOM 842 C C . ALA A 1 106 ? 1.214 17.625 -8.18 1 92.94 106 ALA A C 1
ATOM 844 O O . ALA A 1 106 ? 1.12 18.766 -8.633 1 92.94 106 ALA A O 1
ATOM 845 N N . GLN A 1 107 ? 2.252 17.203 -7.566 1 89.44 107 GLN A N 1
ATOM 846 C CA . GLN A 1 107 ? 3.355 18.094 -7.223 1 89.44 107 GLN A CA 1
ATOM 847 C C . GLN A 1 107 ? 3.893 18.812 -8.461 1 89.44 107 GLN A C 1
ATOM 849 O O . GLN A 1 107 ? 4.082 20.031 -8.445 1 89.44 107 GLN A O 1
ATOM 854 N N . ASN A 1 108 ? 4.102 18.078 -9.531 1 89.38 108 ASN A N 1
ATOM 855 C CA . ASN A 1 108 ? 4.652 18.672 -10.742 1 89.38 108 ASN A CA 1
ATOM 856 C C . ASN A 1 108 ? 3.68 19.672 -11.367 1 89.38 108 ASN A C 1
ATOM 858 O O . ASN A 1 108 ? 4.086 20.734 -11.828 1 89.38 108 ASN A O 1
ATOM 862 N N . SER A 1 109 ? 2.48 19.281 -11.375 1 90.81 109 SER A N 1
ATOM 863 C CA . SER A 1 109 ? 1.465 20.156 -11.945 1 90.81 109 SER A CA 1
ATOM 864 C C . SER A 1 109 ? 1.322 21.438 -11.141 1 90.81 109 SER A C 1
ATOM 866 O O . SER A 1 109 ? 1.165 22.516 -11.711 1 90.81 109 SER A O 1
ATOM 868 N N . LEU A 1 110 ? 1.368 21.312 -9.844 1 90.5 110 LEU A N 1
ATOM 869 C CA . LEU A 1 110 ? 1.26 22.484 -8.977 1 90.5 110 LEU A CA 1
ATOM 870 C C . LEU A 1 110 ? 2.436 23.422 -9.195 1 90.5 110 LEU A C 1
ATOM 872 O O . LEU A 1 110 ? 2.254 24.641 -9.25 1 90.5 110 LEU A O 1
ATOM 876 N N . LEU A 1 111 ? 3.58 22.891 -9.344 1 87.88 111 LEU A N 1
ATOM 877 C CA . LEU A 1 111 ? 4.77 23.688 -9.617 1 87.88 111 LEU A CA 1
ATOM 878 C C . LEU A 1 111 ? 4.637 24.422 -10.938 1 87.88 111 LEU A C 1
ATOM 880 O O . LEU A 1 111 ? 4.984 25.609 -11.031 1 87.88 111 LEU A O 1
ATOM 884 N N . LYS A 1 112 ? 4.125 23.766 -11.898 1 89.62 112 LYS A N 1
ATOM 885 C CA . LYS A 1 112 ? 3.926 24.375 -13.219 1 89.62 112 LYS A CA 1
ATOM 886 C C . LYS A 1 112 ? 2.943 25.531 -13.148 1 89.62 112 LYS A C 1
ATOM 888 O O . LYS A 1 112 ? 3.059 26.5 -13.906 1 89.62 112 LYS A O 1
ATOM 893 N N . LEU A 1 113 ? 2.029 25.422 -12.25 1 88.56 113 LEU A N 1
ATOM 894 C CA . LEU A 1 113 ? 1.029 26.469 -12.078 1 88.56 113 LEU A CA 1
ATOM 895 C C . LEU A 1 113 ? 1.59 27.625 -11.25 1 88.56 113 LEU A C 1
ATOM 897 O O . LEU A 1 113 ? 0.929 28.656 -11.078 1 88.56 113 LEU A O 1
ATOM 901 N N . GLY A 1 114 ? 2.822 27.406 -10.719 1 83.62 114 GLY A N 1
ATOM 902 C CA . GLY A 1 114 ? 3.475 28.453 -9.938 1 83.62 114 GLY A CA 1
ATOM 903 C C . GLY A 1 114 ? 3.094 28.422 -8.469 1 83.62 114 GLY A C 1
ATOM 904 O O . GLY A 1 114 ? 3.229 29.422 -7.77 1 83.62 114 GLY A O 1
ATOM 905 N N . ILE A 1 115 ? 2.506 27.359 -8.156 1 81.69 115 ILE A N 1
ATOM 906 C CA . ILE A 1 115 ? 2.09 27.219 -6.77 1 81.69 115 ILE A CA 1
ATOM 907 C C . ILE A 1 115 ? 3.229 26.625 -5.945 1 81.69 115 ILE A C 1
ATOM 909 O O . ILE A 1 115 ? 3.605 25.469 -6.141 1 81.69 115 ILE A O 1
ATOM 913 N N . VAL A 1 116 ? 3.963 27.422 -5.301 1 69.56 116 VAL A N 1
ATOM 914 C CA . VAL A 1 116 ? 5.07 27.031 -4.434 1 69.56 116 VAL A CA 1
ATOM 915 C C . VAL A 1 116 ? 4.629 27.094 -2.973 1 69.56 116 VAL A C 1
ATOM 917 O O . VAL A 1 116 ? 5.434 26.859 -2.066 1 69.56 116 VAL A O 1
ATOM 920 N N . ASN A 1 117 ? 3.365 27.141 -2.758 1 63.34 117 ASN A N 1
ATOM 921 C CA . ASN A 1 117 ? 2.715 27.562 -1.519 1 63.34 117 ASN A CA 1
ATOM 922 C C . ASN A 1 117 ? 2.742 26.453 -0.475 1 63.34 117 ASN A C 1
ATOM 924 O O . ASN A 1 117 ? 3.18 25.328 -0.761 1 63.34 117 ASN A O 1
ATOM 928 N N . ASN A 1 118 ? 2.238 26.828 0.618 1 83.19 118 ASN A N 1
ATOM 929 C CA . ASN A 1 118 ? 2.086 26.062 1.851 1 83.19 118 ASN A CA 1
ATOM 930 C C . ASN A 1 118 ? 1.015 24.984 1.712 1 83.19 118 ASN A C 1
ATOM 932 O O . ASN A 1 118 ? -0.178 25.281 1.674 1 83.19 118 ASN A O 1
ATOM 936 N N . VAL A 1 119 ? 1.303 23.812 1.459 1 89.06 119 VAL A N 1
ATOM 937 C CA . VAL A 1 119 ? 0.398 22.672 1.421 1 89.06 119 VAL A CA 1
ATOM 938 C C . VAL A 1 119 ? 0.146 22.156 2.84 1 89.06 119 VAL A C 1
ATOM 940 O O . VAL A 1 119 ? 1.089 21.844 3.57 1 89.06 119 VAL A O 1
ATOM 943 N N . ILE A 1 120 ? -1.108 22.25 3.221 1 90.19 120 ILE A N 1
ATOM 944 C CA . ILE A 1 120 ? -1.526 21.781 4.543 1 90.19 120 ILE A CA 1
ATOM 945 C C . ILE A 1 120 ? -2.18 20.406 4.43 1 90.19 120 ILE A C 1
ATOM 947 O O . ILE A 1 120 ? -3.295 20.281 3.918 1 90.19 120 ILE A O 1
ATOM 951 N N . PRO A 1 121 ? -1.499 19.422 4.977 1 90.56 121 PRO A N 1
ATOM 952 C CA . PRO A 1 121 ? -2.072 18.078 4.91 1 90.56 121 PRO A CA 1
ATOM 953 C C . PRO A 1 121 ? -3.326 17.922 5.766 1 90.56 121 PRO A C 1
ATOM 955 O O . PRO A 1 121 ? -3.375 18.422 6.891 1 90.56 121 PRO A O 1
ATOM 958 N N . VAL A 1 122 ? -4.324 17.297 5.141 1 90.94 122 VAL A N 1
ATOM 959 C CA . VAL A 1 122 ? -5.555 17 5.863 1 90.94 122 VAL A CA 1
ATOM 960 C C . VAL A 1 122 ? -5.949 15.539 5.652 1 90.94 122 VAL A C 1
ATOM 962 O O . VAL A 1 122 ? -5.25 14.805 4.957 1 90.94 122 VAL A O 1
ATOM 965 N N . GLU A 1 123 ? -7.004 15.07 6.203 1 87.5 123 GLU A N 1
ATOM 966 C CA . GLU A 1 123 ? -7.344 13.656 6.324 1 87.5 123 GLU A CA 1
ATOM 967 C C . GLU A 1 123 ? -7.832 13.086 4.992 1 87.5 123 GLU A C 1
ATOM 969 O O . GLU A 1 123 ? -7.789 11.875 4.773 1 87.5 123 GLU A O 1
ATOM 974 N N . SER A 1 124 ? -8.367 13.961 4.148 1 90.94 124 SER A N 1
ATOM 975 C CA . SER A 1 124 ? -8.898 13.484 2.873 1 90.94 124 SER A CA 1
ATOM 976 C C . SER A 1 124 ? -9.062 14.633 1.883 1 90.94 124 SER A C 1
ATOM 978 O O . SER A 1 124 ? -9.047 15.805 2.271 1 90.94 124 SER A O 1
ATOM 980 N N . THR A 1 125 ? -9.219 14.266 0.673 1 93.5 125 THR A N 1
ATOM 981 C CA . THR A 1 125 ? -9.453 15.273 -0.356 1 93.5 125 THR A CA 1
ATOM 982 C C . THR A 1 125 ? -10.812 15.945 -0.163 1 93.5 125 THR A C 1
ATOM 984 O O . THR A 1 125 ? -10.984 17.125 -0.483 1 93.5 125 THR A O 1
ATOM 987 N N . SER A 1 126 ? -11.758 15.18 0.319 1 94.5 126 SER A N 1
ATOM 988 C CA . SER A 1 126 ? -13.062 15.773 0.585 1 94.5 126 SER A CA 1
ATOM 989 C C . SER A 1 126 ? -12.992 16.766 1.741 1 94.5 126 SER A C 1
ATOM 991 O O . SER A 1 126 ? -13.617 17.828 1.69 1 94.5 126 SER A O 1
ATOM 993 N N . LYS A 1 127 ? -12.25 16.406 2.746 1 92.62 127 LYS A N 1
ATOM 994 C CA . LYS A 1 127 ? -12.047 17.344 3.84 1 92.62 127 LYS A CA 1
ATOM 995 C C . LYS A 1 127 ? -11.352 18.609 3.35 1 92.62 127 LYS A C 1
ATOM 997 O O . LYS A 1 127 ? -11.656 19.719 3.816 1 92.62 127 LYS A O 1
ATOM 1002 N N . ALA A 1 128 ? -10.453 18.422 2.461 1 96.06 128 ALA A N 1
ATOM 1003 C CA . ALA A 1 128 ? -9.773 19.562 1.853 1 96.06 128 ALA A CA 1
ATOM 1004 C C . ALA A 1 128 ? -10.773 20.531 1.221 1 96.06 128 ALA A C 1
ATOM 1006 O O . ALA A 1 128 ? -10.688 21.734 1.42 1 96.06 128 ALA A O 1
ATOM 1007 N N . ALA A 1 129 ? -11.711 19.984 0.506 1 96.25 129 ALA A N 1
ATOM 1008 C CA . ALA A 1 129 ? -12.742 20.797 -0.14 1 96.25 129 ALA A CA 1
ATOM 1009 C C . ALA A 1 129 ? -13.562 21.578 0.891 1 96.25 129 ALA A C 1
ATOM 1011 O O . ALA A 1 129 ? -13.844 22.766 0.708 1 96.25 129 ALA A O 1
ATOM 1012 N N . ILE A 1 130 ? -13.891 20.906 1.924 1 94.38 130 ILE A N 1
ATOM 1013 C CA . ILE A 1 130 ? -14.688 21.516 2.98 1 94.38 130 ILE A CA 1
ATOM 1014 C C . ILE A 1 130 ? -13.914 22.672 3.619 1 94.38 130 ILE A C 1
ATOM 1016 O O . ILE A 1 130 ? -14.461 23.75 3.828 1 94.38 130 ILE A O 1
ATOM 1020 N N . LEU A 1 131 ? -12.648 22.469 3.879 1 94.44 131 LEU A N 1
ATOM 1021 C CA . LEU A 1 131 ? -11.828 23.484 4.527 1 94.44 131 LEU A CA 1
ATOM 1022 C C . LEU A 1 131 ? -11.633 24.688 3.609 1 94.44 131 LEU A C 1
ATOM 1024 O O . LEU A 1 131 ? -11.609 25.828 4.07 1 94.44 131 LEU A O 1
ATOM 1028 N N . ALA A 1 132 ? -11.508 24.438 2.359 1 95 132 ALA A N 1
ATOM 1029 C CA . ALA A 1 132 ? -11.312 25.531 1.397 1 95 132 ALA A CA 1
ATOM 1030 C C . ALA A 1 132 ? -12.547 26.422 1.328 1 95 132 ALA A C 1
ATOM 1032 O O . ALA A 1 132 ? -12.445 27.609 1.009 1 95 132 ALA A O 1
ATOM 1033 N N . LEU A 1 133 ? -13.672 25.828 1.592 1 92.62 133 LEU A N 1
ATOM 1034 C CA . LEU A 1 133 ? -14.914 26.594 1.6 1 92.62 133 LEU A CA 1
ATOM 1035 C C . LEU A 1 133 ? -14.914 27.625 2.725 1 92.62 133 LEU A C 1
ATOM 1037 O O . LEU A 1 133 ? -15.5 28.703 2.584 1 92.62 133 LEU A O 1
ATOM 1041 N N . SER A 1 134 ? -14.211 27.344 3.773 1 91.31 134 SER A N 1
ATOM 1042 C CA . SER A 1 134 ? -14.258 28.188 4.965 1 91.31 134 SER A CA 1
ATOM 1043 C C . SER A 1 134 ? -13.055 29.125 5.027 1 91.31 134 SER A C 1
ATOM 1045 O O . SER A 1 134 ? -13 30.016 5.867 1 91.31 134 SER A O 1
ATOM 1047 N N . ASP A 1 135 ? -12.109 28.938 4.18 1 91.25 135 ASP A N 1
ATOM 1048 C CA . ASP A 1 135 ? -10.883 29.734 4.16 1 91.25 135 ASP A CA 1
ATOM 1049 C C . ASP A 1 135 ? -10.75 30.5 2.848 1 91.25 135 ASP A C 1
ATOM 1051 O O . ASP A 1 135 ? -10.266 29.953 1.852 1 91.25 135 ASP A O 1
ATOM 1055 N N . PRO A 1 136 ? -11.141 31.797 2.791 1 86.75 136 PRO A N 1
ATOM 1056 C CA . PRO A 1 136 ? -11.227 32.531 1.53 1 86.75 136 PRO A CA 1
ATOM 1057 C C . PRO A 1 136 ? -9.875 32.656 0.814 1 86.75 136 PRO A C 1
ATOM 1059 O O . PRO A 1 136 ? -9.836 32.875 -0.399 1 86.75 136 PRO A O 1
ATOM 1062 N N . ASN A 1 137 ? -8.789 32.5 1.392 1 88.81 137 ASN A N 1
ATOM 1063 C CA . ASN A 1 137 ? -7.488 32.625 0.743 1 88.81 137 ASN A CA 1
ATOM 1064 C C . ASN A 1 137 ? -6.832 31.25 0.535 1 88.81 137 ASN A C 1
ATOM 1066 O O . ASN A 1 137 ? -5.605 31.156 0.462 1 88.81 137 ASN A O 1
ATOM 1070 N N . SER A 1 138 ? -7.723 30.25 0.39 1 94.69 138 SER A N 1
ATOM 1071 C CA . SER A 1 138 ? -7.176 28.906 0.26 1 94.69 138 SER A CA 1
ATOM 1072 C C . SER A 1 138 ? -7.766 28.188 -0.946 1 94.69 138 SER A C 1
ATOM 1074 O O . SER A 1 138 ? -8.648 28.703 -1.622 1 94.69 138 SER A O 1
ATOM 1076 N N . ALA A 1 139 ? -7.176 27.109 -1.312 1 96.19 139 ALA A N 1
ATOM 1077 C CA . ALA A 1 139 ? -7.703 26.188 -2.309 1 96.19 139 ALA A CA 1
ATOM 1078 C C . ALA A 1 139 ? -7.609 24.734 -1.816 1 96.19 139 ALA A C 1
ATOM 1080 O O . ALA A 1 139 ? -6.906 24.453 -0.844 1 96.19 139 ALA A O 1
ATOM 1081 N N . ALA A 1 140 ? -8.398 24 -2.449 1 97.12 140 ALA A N 1
ATOM 1082 C CA . ALA A 1 140 ? -8.352 22.547 -2.211 1 97.12 140 ALA A CA 1
ATOM 1083 C C . ALA A 1 140 ? -7.836 21.812 -3.439 1 97.12 140 ALA A C 1
ATOM 1085 O O . ALA A 1 140 ? -8.203 22.141 -4.57 1 97.12 140 ALA A O 1
ATOM 1086 N N . LEU A 1 141 ? -6.895 20.984 -3.178 1 96.69 141 LEU A N 1
ATOM 1087 C CA . LEU A 1 141 ? -6.633 19.922 -4.141 1 96.69 141 LEU A CA 1
ATOM 1088 C C . LEU A 1 141 ? -7.516 18.703 -3.859 1 96.69 141 LEU A C 1
ATOM 1090 O O . LEU A 1 141 ? -7.297 17.984 -2.883 1 96.69 141 LEU A O 1
ATOM 1094 N N . CYS A 1 142 ? -8.516 18.484 -4.73 1 97.38 142 CYS A N 1
ATOM 1095 C CA . CYS A 1 142 ? -9.53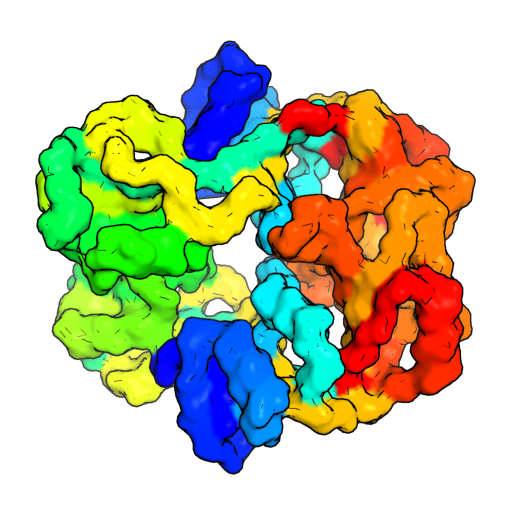9 17.484 -4.449 1 97.38 142 CYS A CA 1
ATOM 1096 C C . CYS A 1 142 ? -10.141 16.953 -5.738 1 97.38 142 CYS A C 1
ATOM 1098 O O . CYS A 1 142 ? -9.641 17.234 -6.828 1 97.38 142 CYS A O 1
ATOM 1100 N N . SER A 1 143 ? -11.117 16.047 -5.57 1 96.94 143 SER A N 1
ATOM 1101 C CA . SER A 1 143 ? -11.797 15.523 -6.75 1 96.94 143 SER A CA 1
ATOM 1102 C C . SER A 1 143 ? -12.734 16.562 -7.352 1 96.94 143 SER A C 1
ATOM 1104 O O . SER A 1 143 ? -13.195 17.469 -6.652 1 96.94 143 SER A O 1
ATOM 1106 N N . GLU A 1 144 ? -12.953 16.469 -8.641 1 96.12 144 GLU A N 1
ATOM 1107 C CA . GLU A 1 144 ? -13.961 17.312 -9.273 1 96.12 144 GLU A CA 1
ATOM 1108 C C . GLU A 1 144 ? -15.328 17.141 -8.609 1 96.12 144 GLU A C 1
ATOM 1110 O O . GLU A 1 144 ? -16.047 18.109 -8.398 1 96.12 144 GLU A O 1
ATOM 1115 N N . PHE A 1 145 ? -15.656 15.922 -8.289 1 96.69 145 PHE A N 1
ATOM 1116 C CA . PHE A 1 145 ? -16.922 15.602 -7.625 1 96.69 145 PHE A CA 1
ATOM 1117 C C . PHE A 1 145 ? -17.047 16.375 -6.32 1 96.69 145 PHE A C 1
ATOM 1119 O O . PHE A 1 145 ? -18.078 17.016 -6.074 1 96.69 145 PHE A O 1
ATOM 1126 N N . ALA A 1 146 ? -16.016 16.359 -5.504 1 96.81 146 ALA A N 1
ATOM 1127 C CA . ALA A 1 146 ? -16.047 17.078 -4.23 1 96.81 146 ALA A CA 1
ATOM 1128 C C . ALA A 1 146 ? -16.188 18.578 -4.449 1 96.81 146 ALA A C 1
ATOM 1130 O O . ALA A 1 146 ? -16.953 19.234 -3.756 1 96.81 146 ALA A O 1
ATOM 1131 N N . ALA A 1 147 ? -15.445 19.109 -5.406 1 97.06 147 ALA A N 1
ATOM 1132 C CA . ALA A 1 147 ? -15.508 20.547 -5.703 1 97.06 147 ALA A CA 1
ATOM 1133 C C . ALA A 1 147 ? -16.922 20.969 -6.066 1 97.06 147 ALA A C 1
ATOM 1135 O O . ALA A 1 147 ? -17.438 21.953 -5.535 1 97.06 147 ALA A O 1
ATOM 1136 N N . ARG A 1 148 ? -17.547 20.188 -6.91 1 96.19 148 ARG A N 1
ATOM 1137 C CA . ARG A 1 148 ? -18.906 20.484 -7.359 1 96.19 148 ARG A CA 1
ATOM 1138 C C . ARG A 1 148 ? -19.906 20.297 -6.23 1 96.19 148 ARG A C 1
ATOM 1140 O O . ARG A 1 148 ? -20.812 21.125 -6.043 1 96.19 148 ARG A O 1
ATOM 1147 N N . LEU A 1 149 ? -19.734 19.281 -5.535 1 95.81 149 LEU A N 1
ATOM 1148 C CA . LEU A 1 149 ? -20.625 18.969 -4.43 1 95.81 149 LEU A CA 1
ATOM 1149 C C . LEU A 1 149 ? -20.672 20.109 -3.416 1 95.81 149 LEU A C 1
ATOM 1151 O O . LEU A 1 149 ? -21.734 20.469 -2.912 1 95.81 149 LEU A O 1
ATOM 1155 N N . TYR A 1 150 ? -19.5 20.672 -3.137 1 95.81 150 TYR A N 1
ATOM 1156 C CA . TYR A 1 150 ? -19.406 21.688 -2.088 1 95.81 150 TYR A CA 1
ATOM 1157 C C . TYR A 1 150 ? -19.453 23.094 -2.676 1 95.81 150 TYR A C 1
ATOM 1159 O O . TYR A 1 150 ? -19.266 24.078 -1.959 1 95.81 150 TYR A O 1
ATOM 1167 N N . GLY A 1 151 ? -19.625 23.188 -3.953 1 94.94 151 GLY A N 1
ATOM 1168 C CA . GLY A 1 151 ? -19.859 24.469 -4.602 1 94.94 151 GLY A CA 1
ATOM 1169 C C . GLY A 1 151 ? -18.594 25.281 -4.77 1 94.94 151 GLY A C 1
ATOM 1170 O O . GLY A 1 151 ? -18.641 26.516 -4.73 1 94.94 151 GLY A O 1
ATOM 1171 N N . LEU A 1 152 ? -17.5 24.641 -4.809 1 96.75 152 LEU A N 1
ATOM 1172 C CA . LEU A 1 152 ? -16.25 25.344 -5.039 1 96.75 152 LEU A CA 1
ATOM 1173 C C . LEU A 1 152 ? -16.078 25.688 -6.516 1 96.75 152 LEU A C 1
ATOM 1175 O O . LEU A 1 152 ? -16.594 24.969 -7.383 1 96.75 152 LEU A O 1
ATOM 1179 N N . LYS A 1 153 ? -15.406 26.734 -6.773 1 96.69 153 LYS A N 1
ATOM 1180 C CA . LYS A 1 153 ? -15.016 27.062 -8.141 1 96.69 153 LYS A CA 1
ATOM 1181 C C . LYS A 1 153 ? -13.719 26.359 -8.523 1 96.69 153 LYS A C 1
ATOM 1183 O O . LYS A 1 153 ? -12.719 26.438 -7.801 1 96.69 153 LYS A O 1
ATOM 1188 N N . ILE A 1 154 ? -13.734 25.719 -9.633 1 97.12 154 ILE A N 1
ATOM 1189 C CA . ILE A 1 154 ? -12.555 25 -10.102 1 97.12 154 ILE A CA 1
ATOM 1190 C C . ILE A 1 154 ? -11.609 25.984 -10.805 1 97.12 154 ILE A C 1
ATOM 1192 O O . ILE A 1 154 ? -12 26.625 -11.781 1 97.12 154 ILE A O 1
ATOM 1196 N N . LEU A 1 155 ? -10.461 26.078 -10.32 1 95.94 155 LEU A N 1
ATOM 1197 C CA . LEU A 1 155 ? -9.453 26.984 -10.859 1 95.94 155 LEU A CA 1
ATOM 1198 C C . LEU A 1 155 ? -8.609 26.297 -11.922 1 95.94 155 LEU A C 1
ATOM 1200 O O . LEU A 1 155 ? -8.109 26.953 -12.844 1 95.94 155 LEU A O 1
ATOM 1204 N N . ALA A 1 156 ? -8.367 25.047 -11.758 1 95.31 156 ALA A N 1
ATOM 1205 C CA . ALA A 1 156 ? -7.59 24.234 -12.688 1 95.31 156 ALA A CA 1
ATOM 1206 C C . ALA A 1 156 ? -8.078 22.797 -12.703 1 95.31 156 ALA A C 1
ATOM 1208 O O . ALA A 1 156 ? -8.352 22.203 -11.656 1 95.31 156 ALA A O 1
ATOM 1209 N N . TYR A 1 157 ? -8.234 22.281 -13.93 1 95.31 157 TYR A N 1
ATOM 1210 C CA . TYR A 1 157 ? -8.695 20.906 -14.125 1 95.31 157 TYR A CA 1
ATOM 1211 C C . TYR A 1 157 ? -7.52 19.969 -14.375 1 95.31 157 TYR A C 1
ATOM 1213 O O . TYR A 1 157 ? -6.523 20.359 -14.992 1 95.31 157 TYR A O 1
ATOM 1221 N N . GLY A 1 158 ? -7.613 18.719 -13.906 1 94.25 158 GLY A N 1
ATOM 1222 C CA . GLY A 1 158 ? -6.664 17.688 -14.273 1 94.25 158 GLY A CA 1
ATOM 1223 C C . GLY A 1 158 ? -5.254 17.969 -13.789 1 94.25 158 GLY A C 1
ATOM 1224 O O . GLY A 1 158 ? -4.305 17.922 -14.578 1 94.25 158 GLY A O 1
ATOM 1225 N N . VAL A 1 159 ? -5.102 18.312 -12.484 1 93.88 159 VAL A N 1
ATOM 1226 C CA . VAL A 1 159 ? -3.807 18.766 -11.992 1 93.88 159 VAL A CA 1
ATOM 1227 C C . VAL A 1 159 ? -2.984 17.578 -11.516 1 93.88 159 VAL A C 1
ATOM 1229 O O . VAL A 1 159 ? -1.905 17.75 -10.945 1 93.88 159 VAL A O 1
ATOM 1232 N N . GLN A 1 160 ? -3.512 16.266 -11.672 1 92.69 160 GLN A N 1
ATOM 1233 C CA . GLN A 1 160 ? -2.693 15.094 -11.359 1 92.69 160 GLN A CA 1
ATOM 1234 C C . GLN A 1 160 ? -1.554 14.938 -12.359 1 92.69 160 GLN A C 1
ATOM 1236 O O . GLN A 1 160 ? -1.701 15.281 -13.539 1 92.69 160 GLN A O 1
ATOM 1241 N N . ASP A 1 161 ? -0.474 14.398 -11.945 1 88.38 161 ASP A N 1
ATOM 1242 C CA . ASP A 1 161 ? 0.72 14.266 -12.781 1 88.38 161 ASP A CA 1
ATOM 1243 C C . ASP A 1 161 ? 0.556 13.148 -13.805 1 88.38 161 ASP A C 1
ATOM 1245 O O . ASP A 1 161 ? 1.171 13.18 -14.875 1 88.38 161 ASP A O 1
ATOM 1249 N N . TYR A 1 162 ? -0.253 12.07 -13.453 1 83.44 162 TYR A N 1
ATOM 1250 C CA . TYR A 1 162 ? -0.49 10.938 -14.328 1 83.44 162 TYR A CA 1
ATOM 1251 C C . TYR A 1 162 ? -1.96 10.844 -14.727 1 83.44 162 TYR A C 1
ATOM 1253 O O . TYR A 1 162 ? -2.846 11.047 -13.891 1 83.44 162 TYR A O 1
ATOM 1261 N N . ASN A 1 163 ? -2.23 10.523 -15.938 1 85.81 163 ASN A N 1
ATOM 1262 C CA . ASN A 1 163 ? -3.598 10.508 -16.438 1 85.81 163 ASN A CA 1
ATOM 1263 C C . ASN A 1 163 ? -4.191 9.102 -16.406 1 85.81 163 ASN A C 1
ATOM 1265 O O . ASN A 1 163 ? -5.375 8.914 -16.688 1 85.81 163 ASN A O 1
ATOM 1269 N N . ASN A 1 164 ? -3.479 8.172 -16.031 1 87.75 164 ASN A N 1
ATOM 1270 C CA . ASN A 1 164 ? -3.959 6.797 -16.062 1 87.75 164 ASN A CA 1
ATOM 1271 C C . ASN A 1 164 ? -4.223 6.273 -14.648 1 87.75 164 ASN A C 1
ATOM 1273 O O . ASN A 1 164 ? -4.059 5.082 -14.383 1 87.75 164 ASN A O 1
ATOM 1277 N N . ASN A 1 165 ? -4.652 7.152 -13.742 1 91.12 165 ASN A N 1
ATOM 1278 C CA . ASN A 1 165 ? -4.969 6.785 -12.367 1 91.12 165 ASN A CA 1
ATOM 1279 C C . ASN A 1 165 ? -6.426 6.352 -12.219 1 91.12 165 ASN A C 1
ATOM 1281 O O . ASN A 1 165 ? -7.336 7.176 -12.312 1 91.12 165 ASN A O 1
ATOM 1285 N N . ILE A 1 166 ? -6.621 5.055 -12.008 1 94.38 166 ILE A N 1
ATOM 1286 C CA . ILE A 1 166 ? -7.953 4.477 -11.891 1 94.38 166 ILE A CA 1
ATOM 1287 C C . ILE A 1 166 ? -8.055 3.668 -10.602 1 94.38 166 ILE A C 1
ATOM 1289 O O . ILE A 1 166 ? -7.133 2.926 -10.25 1 94.38 166 ILE A O 1
ATOM 1293 N N . THR A 1 167 ? -9.133 3.898 -9.867 1 95.56 167 THR A N 1
ATOM 1294 C CA . THR A 1 167 ? -9.414 3.062 -8.711 1 95.56 167 THR A CA 1
ATOM 1295 C C . THR A 1 167 ? -10.625 2.172 -8.969 1 95.56 167 THR A C 1
ATOM 1297 O O . THR A 1 167 ? -11.625 2.625 -9.539 1 95.56 167 THR A O 1
ATOM 1300 N N . LYS A 1 168 ? -10.484 0.89 -8.68 1 97.06 168 LYS A N 1
ATOM 1301 C CA . LYS A 1 168 ? -11.594 -0.056 -8.688 1 97.06 168 LYS A CA 1
ATOM 1302 C C . LYS A 1 168 ? -12.312 -0.081 -7.34 1 97.06 168 LYS A C 1
ATOM 1304 O O . LYS A 1 168 ? -11.664 -0.188 -6.293 1 97.06 168 LYS A O 1
ATOM 1309 N N . PHE A 1 169 ? -13.602 0.114 -7.41 1 98 169 PHE A N 1
ATOM 1310 C CA . PHE A 1 169 ? -14.445 0.012 -6.223 1 98 169 PHE A CA 1
ATOM 1311 C C . PHE A 1 169 ? -15.344 -1.217 -6.305 1 98 169 PHE A C 1
ATOM 1313 O O . PHE A 1 169 ? -15.938 -1.488 -7.344 1 98 169 PHE A O 1
ATOM 1320 N N . ALA A 1 170 ? -15.469 -1.939 -5.223 1 98.06 170 ALA A N 1
ATOM 1321 C CA . ALA A 1 170 ? -16.25 -3.17 -5.168 1 98.06 170 ALA A CA 1
ATOM 1322 C C . ALA A 1 170 ? -17.562 -2.947 -4.426 1 98.06 170 ALA A C 1
ATOM 1324 O O . ALA A 1 170 ? -17.578 -2.416 -3.312 1 98.06 170 ALA A O 1
ATOM 1325 N N . LEU A 1 171 ? -18.609 -3.291 -5.094 1 97.25 171 LEU A N 1
ATOM 1326 C CA . LEU A 1 171 ? -19.875 -3.492 -4.371 1 97.25 171 LEU A CA 1
ATOM 1327 C C . LEU A 1 171 ? -19.844 -4.809 -3.604 1 97.25 171 LEU A C 1
ATOM 1329 O O . LEU A 1 171 ? -19.609 -5.867 -4.184 1 97.25 171 LEU A O 1
ATOM 1333 N N . ILE A 1 172 ? -20.094 -4.707 -2.285 1 98.12 172 ILE A N 1
ATOM 1334 C CA . ILE A 1 172 ? -20.016 -5.926 -1.488 1 98.12 172 ILE A CA 1
ATOM 1335 C C . ILE A 1 172 ? -21.344 -6.156 -0.775 1 98.12 172 ILE A C 1
ATOM 1337 O O . ILE A 1 172 ? -22.062 -5.203 -0.472 1 98.12 172 ILE A O 1
ATOM 1341 N N . SER A 1 173 ? -21.672 -7.363 -0.537 1 98 173 SER A N 1
ATOM 1342 C CA . SER A 1 173 ? -22.875 -7.785 0.185 1 98 173 SER A CA 1
ATOM 1343 C C . SER A 1 173 ? -22.703 -9.188 0.757 1 98 173 SER A C 1
ATOM 1345 O O . SER A 1 173 ? -21.641 -9.805 0.618 1 98 173 SER A O 1
ATOM 1347 N N . LYS A 1 174 ? -23.766 -9.672 1.402 1 98.25 174 LYS A N 1
ATOM 1348 C CA . LYS A 1 174 ? -23.766 -11.039 1.927 1 98.25 174 LYS A CA 1
ATOM 1349 C C . LYS A 1 174 ? -24.172 -12.039 0.852 1 98.25 174 LYS A C 1
ATOM 1351 O O . LYS A 1 174 ? -24.094 -13.25 1.062 1 98.25 174 LYS A O 1
ATOM 1356 N N . ASN A 1 175 ? -24.562 -11.555 -0.27 1 97.69 175 ASN A N 1
ATOM 1357 C CA . ASN A 1 175 ? -25 -12.438 -1.349 1 97.69 175 ASN A CA 1
ATOM 1358 C C . ASN A 1 175 ? -23.828 -12.836 -2.256 1 97.69 175 ASN A C 1
ATOM 1360 O O . ASN A 1 175 ? -23.172 -11.969 -2.828 1 97.69 175 ASN A O 1
ATOM 1364 N N . VAL A 1 176 ? -23.719 -14.07 -2.426 1 97.81 176 VAL A N 1
ATOM 1365 C CA . VAL A 1 176 ? -22.656 -14.57 -3.299 1 97.81 176 VAL A CA 1
ATOM 1366 C C . VAL A 1 176 ? -23.078 -14.406 -4.758 1 97.81 176 VAL A C 1
ATOM 1368 O O . VAL A 1 176 ? -24.219 -14.656 -5.117 1 97.81 176 VAL A O 1
ATOM 1371 N N . SER A 1 177 ? -22.172 -13.945 -5.539 1 97.81 177 SER A N 1
ATOM 1372 C CA . SER A 1 177 ? -22.359 -13.883 -6.988 1 97.81 177 SER A CA 1
ATOM 1373 C C . SER A 1 177 ? -21.5 -14.914 -7.703 1 97.81 177 SER A C 1
ATOM 1375 O O . SER A 1 177 ? -20.281 -14.961 -7.488 1 97.81 177 SER A O 1
ATOM 1377 N N . PHE A 1 178 ? -22.078 -15.68 -8.617 1 98.38 178 PHE A N 1
ATOM 1378 C CA . PHE A 1 178 ? -21.375 -16.797 -9.234 1 98.38 178 PHE A CA 1
ATOM 1379 C C . PHE A 1 178 ? -21.109 -16.531 -10.711 1 98.38 178 PHE A C 1
ATOM 1381 O O . PHE A 1 178 ? -20.453 -17.328 -11.383 1 98.38 178 PHE A O 1
ATOM 1388 N N . ARG A 1 179 ? -21.641 -15.414 -11.227 1 98 179 ARG A N 1
ATOM 1389 C CA . ARG A 1 179 ? -21.469 -15.086 -12.633 1 98 179 ARG A CA 1
ATOM 1390 C C . ARG A 1 179 ? -20.719 -13.766 -12.805 1 98 179 ARG A C 1
ATOM 1392 O O . ARG A 1 179 ? -20.938 -12.82 -12.047 1 98 179 ARG A O 1
ATOM 1399 N N . GLY A 1 180 ? -19.766 -13.742 -13.727 1 98 180 GLY A N 1
ATOM 1400 C CA . GLY A 1 180 ? -19 -12.539 -14.047 1 98 180 GLY A CA 1
ATOM 1401 C C . GLY A 1 180 ? -17.781 -12.82 -14.891 1 98 180 GLY A C 1
ATOM 1402 O O . GLY A 1 180 ? -17.438 -13.984 -15.141 1 98 180 GLY A O 1
ATOM 1403 N N . GLU A 1 181 ? -17.141 -11.797 -15.32 1 98.19 181 GLU A N 1
ATOM 1404 C CA . GLU A 1 181 ? -15.961 -11.945 -16.172 1 98.19 181 GLU A CA 1
ATOM 1405 C C . GLU A 1 181 ? -14.703 -12.18 -15.336 1 98.19 181 GLU A C 1
ATOM 1407 O O . GLU A 1 181 ? -13.672 -12.602 -15.867 1 98.19 181 GLU A O 1
ATOM 1412 N N . ARG A 1 182 ? -14.797 -11.875 -14.023 1 98.31 182 ARG A N 1
ATOM 1413 C CA . ARG A 1 182 ? -13.688 -12.086 -13.102 1 98.31 182 ARG A CA 1
ATOM 1414 C C . ARG A 1 182 ? -14.172 -12.773 -11.828 1 98.31 182 ARG A C 1
ATOM 1416 O O . ARG A 1 182 ? -15.336 -12.648 -11.445 1 98.31 182 ARG A O 1
ATOM 1423 N N . SER A 1 183 ? -13.297 -13.484 -11.227 1 98.81 183 SER A N 1
ATOM 1424 C CA . SER A 1 183 ? -13.555 -14.078 -9.914 1 98.81 183 SER A CA 1
ATOM 1425 C C . SER A 1 183 ? -12.367 -13.867 -8.977 1 98.81 183 SER A C 1
ATOM 1427 O O . SER A 1 183 ? -11.242 -13.656 -9.422 1 98.81 183 SER A O 1
ATOM 1429 N N . MET A 1 184 ? -12.711 -13.883 -7.723 1 98.56 184 MET A N 1
ATOM 1430 C CA . MET A 1 184 ? -11.703 -13.625 -6.695 1 98.56 184 MET A CA 1
ATOM 1431 C C . MET A 1 184 ? -11.703 -14.734 -5.652 1 98.56 184 MET A C 1
ATOM 1433 O O . MET A 1 184 ? -12.758 -15.18 -5.199 1 98.56 184 MET A O 1
ATOM 1437 N N . ILE A 1 185 ? -10.484 -15.188 -5.301 1 98.81 185 ILE A N 1
ATOM 1438 C CA . ILE A 1 185 ? -10.352 -16.141 -4.207 1 98.81 185 ILE A CA 1
ATOM 1439 C C . ILE A 1 185 ? -9.211 -15.711 -3.281 1 98.81 185 ILE A C 1
ATOM 1441 O O . ILE A 1 185 ? -8.289 -15.023 -3.709 1 98.81 185 ILE A O 1
ATOM 1445 N N . LEU A 1 186 ? -9.336 -16 -2.061 1 98.75 186 LEU A N 1
ATOM 1446 C CA . LEU A 1 186 ? -8.281 -15.922 -1.058 1 98.75 186 LEU A CA 1
ATOM 1447 C C . LEU A 1 186 ? -7.98 -17.297 -0.473 1 98.75 186 LEU A C 1
ATOM 1449 O O . LEU A 1 186 ? -8.891 -18.094 -0.245 1 98.75 186 LEU A O 1
ATOM 1453 N N . PHE A 1 187 ? -6.684 -17.594 -0.27 1 98.62 187 PHE A N 1
ATOM 1454 C CA . PHE A 1 187 ? -6.363 -18.922 0.229 1 98.62 187 PHE A CA 1
ATOM 1455 C C . PHE A 1 187 ? -5.023 -18.922 0.955 1 98.62 187 PHE A C 1
ATOM 1457 O O . PHE A 1 187 ? -4.273 -17.953 0.883 1 98.62 187 PHE A O 1
ATOM 1464 N N . THR A 1 188 ? -4.77 -19.922 1.723 1 97.88 188 THR A N 1
ATOM 1465 C CA . THR A 1 188 ? -3.477 -20.188 2.348 1 97.88 188 THR A CA 1
ATOM 1466 C C . THR A 1 188 ? -2.914 -21.531 1.891 1 97.88 188 THR A C 1
ATOM 1468 O O . THR A 1 188 ? -3.66 -22.391 1.434 1 97.88 188 THR A O 1
ATOM 1471 N N . VAL A 1 189 ? -1.661 -21.656 1.896 1 97.62 189 VAL A N 1
ATOM 1472 C CA . VAL A 1 189 ? -0.967 -22.891 1.554 1 97.62 189 VAL A CA 1
ATOM 1473 C C . VAL A 1 189 ? 0.151 -23.156 2.561 1 97.62 189 VAL A C 1
ATOM 1475 O O . VAL A 1 189 ? 0.597 -22.234 3.254 1 97.62 189 VAL A O 1
ATOM 1478 N N . PRO A 1 190 ? 0.579 -24.406 2.703 1 95.62 190 PRO A N 1
ATOM 1479 C CA . PRO A 1 190 ? 1.749 -24.656 3.547 1 95.62 190 PRO A CA 1
ATOM 1480 C C . PRO A 1 190 ? 2.99 -23.906 3.078 1 95.62 190 PRO A C 1
ATOM 1482 O O . PRO A 1 190 ? 3.129 -23.625 1.886 1 95.62 190 PRO A O 1
ATOM 1485 N N . ASP A 1 191 ? 3.861 -23.562 4.02 1 93.5 191 ASP A N 1
ATOM 1486 C CA . ASP A 1 191 ? 5.102 -22.859 3.703 1 93.5 191 ASP A CA 1
ATOM 1487 C C . ASP A 1 191 ? 6.188 -23.844 3.264 1 93.5 191 ASP A C 1
ATOM 1489 O O . ASP A 1 191 ? 7.176 -24.047 3.973 1 93.5 191 ASP A O 1
ATOM 1493 N N . LEU A 1 192 ? 5.992 -24.422 2.043 1 95.25 192 LEU A N 1
ATOM 1494 C CA . LEU A 1 192 ? 6.883 -25.422 1.463 1 95.25 192 LEU A CA 1
ATOM 1495 C C . LEU A 1 192 ? 7.07 -25.172 -0.031 1 95.25 192 LEU A C 1
ATOM 1497 O O . LEU A 1 192 ? 6.18 -24.625 -0.693 1 95.25 192 LEU A O 1
ATOM 1501 N N . PRO A 1 193 ? 8.25 -25.578 -0.497 1 95.38 193 PRO A N 1
ATOM 1502 C CA . PRO A 1 193 ? 8.445 -25.453 -1.944 1 95.38 193 PRO A CA 1
ATOM 1503 C C . PRO A 1 193 ? 7.344 -26.141 -2.744 1 95.38 193 PRO A C 1
ATOM 1505 O O . PRO A 1 193 ? 6.961 -27.281 -2.43 1 95.38 193 PRO A O 1
ATOM 1508 N N . GLY A 1 194 ? 6.758 -25.406 -3.639 1 96.44 194 GLY A N 1
ATOM 1509 C CA . GLY A 1 194 ? 5.805 -26.031 -4.547 1 96.44 194 GLY A CA 1
ATOM 1510 C C . GLY A 1 194 ? 4.359 -25.812 -4.129 1 96.44 194 GLY A C 1
ATOM 1511 O O . GLY A 1 194 ? 3.439 -26.141 -4.887 1 96.44 194 GLY A O 1
ATOM 1512 N N . SER A 1 195 ? 4.133 -25.281 -2.947 1 97.19 195 SER A N 1
ATOM 1513 C CA . SER A 1 195 ? 2.766 -25.109 -2.467 1 97.19 195 SER A CA 1
ATOM 1514 C C . SER A 1 195 ? 1.953 -24.234 -3.412 1 97.19 195 SER A C 1
ATOM 1516 O O . SER A 1 195 ? 0.855 -24.609 -3.826 1 97.19 195 SER A O 1
ATOM 1518 N N . LEU A 1 196 ? 2.51 -23.125 -3.805 1 97.94 196 LEU A N 1
ATOM 1519 C CA . LEU A 1 196 ? 1.795 -22.219 -4.703 1 97.94 196 LEU A CA 1
ATOM 1520 C C . LEU A 1 196 ? 1.758 -22.781 -6.117 1 97.94 196 LEU A C 1
ATOM 1522 O O . LEU A 1 196 ? 0.771 -22.609 -6.836 1 97.94 196 LEU A O 1
ATOM 1526 N N . TYR A 1 197 ? 2.826 -23.469 -6.469 1 98.06 197 TYR A N 1
ATOM 1527 C CA . TYR A 1 197 ? 2.904 -24.125 -7.773 1 98.06 197 TYR A CA 1
ATOM 1528 C C . TYR A 1 197 ? 1.717 -25.062 -7.992 1 98.06 197 TYR A C 1
ATOM 1530 O O . TYR A 1 197 ? 1.084 -25.031 -9.047 1 98.06 197 TYR A O 1
ATOM 1538 N N . LYS A 1 198 ? 1.371 -25.828 -7.023 1 98.38 198 LYS A N 1
ATOM 1539 C CA . LYS A 1 198 ? 0.265 -26.781 -7.109 1 98.38 198 LYS A CA 1
ATOM 1540 C C . LYS A 1 198 ? -1.067 -26.062 -7.289 1 98.38 198 LYS A C 1
ATOM 1542 O O . LYS A 1 198 ? -1.951 -26.547 -7.996 1 98.38 198 LYS A O 1
ATOM 1547 N N . VAL A 1 199 ? -1.221 -24.922 -6.688 1 98.62 199 VAL A N 1
ATOM 1548 C CA . VAL A 1 199 ? -2.438 -24.125 -6.828 1 98.62 199 VAL A CA 1
ATOM 1549 C C . VAL A 1 199 ? -2.545 -23.594 -8.258 1 98.62 199 VAL A C 1
ATOM 1551 O O . VAL A 1 199 ? -3.592 -23.719 -8.898 1 98.62 199 VAL A O 1
ATOM 1554 N N . LEU A 1 200 ? -1.45 -23.031 -8.75 1 98.31 200 LEU A N 1
ATOM 1555 C CA . LEU A 1 200 ? -1.475 -22.422 -10.078 1 98.31 200 LEU A CA 1
ATOM 1556 C C . LEU A 1 200 ? -1.674 -23.484 -11.156 1 98.31 200 LEU A C 1
ATOM 1558 O O . LEU A 1 200 ? -2.221 -23.203 -12.219 1 98.31 200 LEU A O 1
ATOM 1562 N N . GLU A 1 201 ? -1.233 -24.688 -10.836 1 98.38 201 GLU A N 1
ATOM 1563 C CA . GLU A 1 201 ? -1.453 -25.797 -11.758 1 98.38 201 GLU A CA 1
ATOM 1564 C C . GLU A 1 201 ? -2.939 -25.984 -12.047 1 98.38 201 GLU A C 1
ATOM 1566 O O . GLU A 1 201 ? -3.324 -26.297 -13.18 1 98.38 201 GLU A O 1
ATOM 1571 N N . LYS A 1 202 ? -3.725 -25.812 -11.023 1 98.62 202 LYS A N 1
ATOM 1572 C CA . LYS A 1 202 ? -5.164 -25.984 -11.211 1 98.62 202 LYS A CA 1
ATOM 1573 C C . LYS A 1 202 ? -5.715 -24.922 -12.164 1 98.62 202 LYS A C 1
ATOM 1575 O O . LYS A 1 202 ? -6.484 -25.234 -13.07 1 98.62 202 LYS A O 1
ATOM 1580 N N . PHE A 1 203 ? -5.301 -23.688 -12.023 1 98.5 203 PHE A N 1
ATOM 1581 C CA . PHE A 1 203 ? -5.75 -22.641 -12.922 1 98.5 203 PHE A CA 1
ATOM 1582 C C . PHE A 1 203 ? -5.301 -22.906 -14.352 1 98.5 203 PHE A C 1
ATOM 1584 O O . PHE A 1 203 ? -6.051 -22.672 -15.297 1 98.5 203 PHE A O 1
ATOM 1591 N N . TYR A 1 204 ? -4.07 -23.406 -14.438 1 97.75 204 TYR A N 1
ATOM 1592 C CA . TYR A 1 204 ? -3.551 -23.75 -15.758 1 97.75 204 TYR A CA 1
ATOM 1593 C C . TYR A 1 204 ? -4.375 -24.859 -16.406 1 97.75 204 TYR A C 1
ATOM 1595 O O . TYR A 1 204 ? -4.785 -24.734 -17.562 1 97.75 204 TYR A O 1
ATOM 1603 N N . THR A 1 205 ? -4.656 -25.922 -15.656 1 98 205 THR A N 1
ATOM 1604 C CA . THR A 1 205 ? -5.395 -27.078 -16.156 1 98 205 THR A CA 1
ATOM 1605 C C . THR A 1 205 ? -6.805 -26.672 -16.578 1 98 205 THR A C 1
ATOM 1607 O O . THR A 1 205 ? -7.336 -27.203 -17.562 1 98 205 THR A O 1
ATOM 1610 N N . PHE A 1 206 ? -7.391 -25.734 -15.938 1 98.06 206 PHE A N 1
ATOM 1611 C CA . PHE A 1 206 ? -8.75 -25.281 -16.234 1 98.06 206 PHE A CA 1
ATOM 1612 C C . PHE A 1 206 ? -8.734 -24.094 -17.188 1 98.06 206 PHE A C 1
ATOM 1614 O O . PHE A 1 206 ? -9.773 -23.469 -17.422 1 98.06 206 PHE A O 1
ATOM 1621 N N . ASN A 1 207 ? -7.602 -23.719 -17.641 1 97.75 207 ASN A N 1
ATOM 1622 C CA . ASN A 1 207 ? -7.402 -22.656 -18.609 1 97.75 207 ASN A CA 1
ATOM 1623 C C . ASN A 1 207 ? -7.934 -21.312 -18.094 1 97.75 207 ASN A C 1
ATOM 1625 O O . ASN A 1 207 ? -8.672 -20.625 -18.797 1 97.75 207 ASN A O 1
ATOM 1629 N N . LYS A 1 208 ? -7.637 -21.031 -16.859 1 98.12 208 LYS A N 1
ATOM 1630 C CA . LYS A 1 208 ? -8.016 -19.75 -16.25 1 98.12 208 LYS A CA 1
ATOM 1631 C C . LYS A 1 208 ? -6.832 -18.781 -16.203 1 98.12 208 LYS A C 1
ATOM 1633 O O . LYS A 1 208 ? -5.777 -19.109 -15.656 1 98.12 208 LYS A O 1
ATOM 1638 N N . ASN A 1 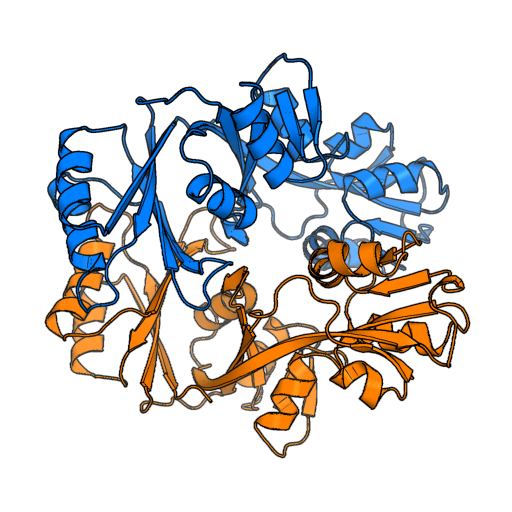209 ? -6.992 -17.625 -16.75 1 97.88 209 ASN A N 1
ATOM 1639 C CA . ASN A 1 209 ? -5.953 -16.609 -16.734 1 97.88 209 ASN A CA 1
ATOM 1640 C C . ASN A 1 209 ? -6.008 -15.781 -15.445 1 97.88 209 ASN A C 1
ATOM 1642 O O . ASN A 1 209 ? -7.066 -15.273 -15.078 1 97.88 209 ASN A O 1
ATOM 1646 N N . LEU A 1 210 ? -4.875 -15.68 -14.781 1 97.62 210 LEU A N 1
ATOM 1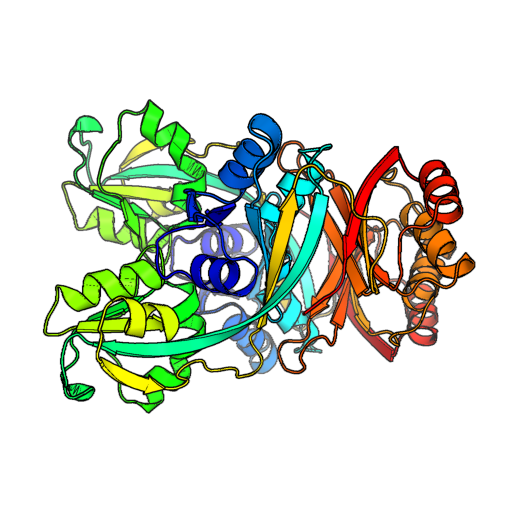647 C CA . LEU A 1 210 ? -4.793 -14.867 -13.57 1 97.62 210 LEU A CA 1
ATOM 1648 C C . LEU A 1 210 ? -4.621 -13.391 -13.914 1 97.62 210 LEU A C 1
ATOM 1650 O O . LEU A 1 210 ? -3.869 -13.047 -14.828 1 97.62 210 LEU A O 1
ATOM 1654 N N . LYS A 1 211 ? -5.297 -12.555 -13.195 1 96.06 211 LYS A N 1
ATOM 1655 C CA . LYS A 1 211 ? -5.227 -11.117 -13.43 1 96.06 211 LYS A CA 1
ATOM 1656 C C . LYS A 1 211 ? -4.551 -10.398 -12.258 1 96.06 211 LYS A C 1
ATOM 1658 O O . LYS A 1 211 ? -4.121 -9.25 -12.398 1 96.06 211 LYS A O 1
ATOM 1663 N N . MET A 1 212 ? -4.488 -11.07 -11.164 1 96.5 212 MET A N 1
ATOM 1664 C CA . MET A 1 212 ? -3.818 -10.562 -9.969 1 96.5 212 MET A CA 1
ATOM 1665 C C . MET A 1 212 ? -3.393 -11.703 -9.055 1 96.5 212 MET A C 1
ATOM 1667 O O . MET A 1 212 ? -4.113 -12.695 -8.922 1 96.5 212 MET A O 1
ATOM 1671 N N . ILE A 1 213 ? -2.24 -11.625 -8.5 1 98.06 213 ILE A N 1
ATOM 1672 C CA . ILE A 1 213 ? -1.817 -12.492 -7.406 1 98.06 213 ILE A CA 1
ATOM 1673 C C . ILE A 1 213 ? -0.997 -11.695 -6.398 1 98.06 213 ILE A C 1
ATOM 1675 O O . ILE A 1 213 ? -0.167 -10.867 -6.781 1 98.06 213 ILE A O 1
ATOM 1679 N N . TYR A 1 214 ? -1.309 -11.867 -5.168 1 97.69 214 TYR A N 1
ATOM 1680 C CA . TYR A 1 214 ? -0.652 -11.109 -4.102 1 97.69 214 TYR A CA 1
ATOM 1681 C C . TYR A 1 214 ? -0.593 -11.93 -2.816 1 97.69 214 TYR A C 1
ATOM 1683 O O . TYR A 1 214 ? -1.621 -12.398 -2.324 1 97.69 214 TYR A O 1
ATOM 1691 N N . SER A 1 215 ? 0.653 -12.203 -2.348 1 96.88 215 SER A N 1
ATOM 1692 C CA . SER A 1 215 ? 0.797 -12.773 -1.012 1 96.88 215 SER A CA 1
ATOM 1693 C C . SER A 1 215 ? 0.804 -11.688 0.057 1 96.88 215 SER A C 1
ATOM 1695 O O . SER A 1 215 ? 1.622 -10.766 0.006 1 96.88 215 SER A O 1
ATOM 1697 N N . ARG A 1 216 ? -0.056 -11.781 0.937 1 94.94 216 ARG A N 1
ATOM 1698 C CA . ARG A 1 216 ? -0.243 -10.742 1.938 1 94.94 216 ARG A CA 1
ATOM 1699 C C . ARG A 1 216 ? -0.051 -11.289 3.348 1 94.94 216 ARG A C 1
ATOM 1701 O O . ARG A 1 216 ? -0.6 -12.336 3.689 1 94.94 216 ARG A O 1
ATOM 1708 N N . PRO A 1 217 ? 0.75 -10.508 4.141 1 90.5 217 PRO A N 1
ATOM 1709 C CA . PRO A 1 217 ? 0.897 -10.938 5.535 1 90.5 217 PRO A CA 1
ATOM 1710 C C . PRO A 1 217 ? -0.41 -10.844 6.32 1 90.5 217 PRO A C 1
ATOM 1712 O O . PRO A 1 217 ? -1.201 -9.922 6.105 1 90.5 217 PRO A O 1
ATOM 1715 N N . VAL A 1 218 ? -0.579 -11.82 7.148 1 86.31 218 VAL A N 1
ATOM 1716 C CA . VAL A 1 218 ? -1.701 -11.766 8.078 1 86.31 218 VAL A CA 1
ATOM 1717 C C . VAL A 1 218 ? -1.348 -10.875 9.266 1 86.31 218 VAL A C 1
ATOM 1719 O O . VAL A 1 218 ? -0.341 -11.094 9.938 1 86.31 218 VAL A O 1
ATOM 1722 N N . ARG A 1 219 ? -2.094 -9.844 9.531 1 78.69 219 ARG A N 1
ATOM 1723 C CA . ARG A 1 219 ? -1.782 -8.789 10.484 1 78.69 219 ARG A CA 1
ATOM 1724 C C . ARG A 1 219 ? -1.599 -9.359 11.891 1 78.69 219 ARG A C 1
ATOM 1726 O O . ARG A 1 219 ? -0.792 -8.852 12.672 1 78.69 219 ARG A O 1
ATOM 1733 N N . SER A 1 220 ? -2.312 -10.438 12.219 1 77.75 220 SER A N 1
ATOM 1734 C CA . SER A 1 220 ? -2.293 -10.969 13.578 1 77.75 220 SER A CA 1
ATOM 1735 C C . SER A 1 220 ? -1.099 -11.891 13.789 1 77.75 220 SER A C 1
ATOM 1737 O O . SER A 1 220 ? -0.733 -12.188 14.93 1 77.75 220 SER A O 1
ATOM 1739 N N . ILE A 1 221 ? -0.534 -12.43 12.797 1 78.44 221 ILE A N 1
ATOM 1740 C CA . ILE A 1 221 ? 0.597 -13.344 12.875 1 78.44 221 ILE A CA 1
ATOM 1741 C C . ILE A 1 221 ? 1.712 -12.867 11.945 1 78.44 221 ILE A C 1
ATOM 1743 O O . ILE A 1 221 ? 1.599 -12.961 10.727 1 78.44 221 ILE A O 1
ATOM 1747 N N . PRO A 1 222 ? 2.748 -12.445 12.68 1 74.56 222 PRO A N 1
ATOM 1748 C CA . PRO A 1 222 ? 3.822 -11.914 11.836 1 74.56 222 PRO A CA 1
ATOM 1749 C C . PRO A 1 222 ? 4.297 -12.922 10.789 1 74.56 222 PRO A C 1
ATOM 1751 O O . PRO A 1 222 ? 4.414 -14.117 11.078 1 74.56 222 PRO A O 1
ATOM 1754 N N . TRP A 1 223 ? 4.391 -12.594 9.586 1 72.94 223 TRP A N 1
ATOM 1755 C CA . TRP A 1 223 ? 5.008 -13.266 8.445 1 72.94 223 TRP A CA 1
ATOM 1756 C C . TRP A 1 223 ? 4.211 -14.492 8.031 1 72.94 223 TRP A C 1
ATOM 1758 O O . TRP A 1 223 ? 4.746 -15.406 7.398 1 72.94 223 TRP A O 1
ATOM 1768 N N . ASN A 1 224 ? 3.039 -14.656 8.57 1 86.25 224 ASN A N 1
ATOM 1769 C CA . ASN A 1 224 ? 2.064 -15.539 7.941 1 86.25 224 ASN A CA 1
ATOM 1770 C C . ASN A 1 224 ? 1.306 -14.836 6.82 1 86.25 224 ASN A C 1
ATOM 1772 O O . ASN A 1 224 ? 0.97 -13.656 6.934 1 86.25 224 ASN A O 1
ATOM 1776 N N . TYR A 1 225 ? 1.135 -15.633 5.75 1 93.75 225 TYR A N 1
ATOM 1777 C CA . TYR A 1 225 ? 0.608 -14.984 4.559 1 93.75 225 TYR A CA 1
ATOM 1778 C C . TYR A 1 225 ? -0.639 -15.695 4.051 1 93.75 225 TYR A C 1
ATOM 1780 O O . TYR A 1 225 ? -0.788 -16.906 4.234 1 93.75 225 TYR A O 1
ATOM 1788 N N . TYR A 1 226 ? -1.508 -14.977 3.559 1 97.62 226 TYR A N 1
ATOM 1789 C CA . TYR A 1 226 ? -2.518 -15.516 2.654 1 97.62 226 TYR A CA 1
ATOM 1790 C C . TYR A 1 226 ? -2.318 -14.984 1.238 1 97.62 226 TYR A C 1
ATOM 1792 O O . TYR A 1 226 ? -1.572 -14.023 1.025 1 97.62 226 TYR A O 1
ATOM 1800 N N . PHE A 1 227 ? -2.951 -15.734 0.293 1 98.5 227 PHE A N 1
ATOM 1801 C CA . PHE A 1 227 ? -2.867 -15.32 -1.104 1 98.5 227 PHE A CA 1
ATOM 1802 C C . PHE A 1 227 ? -4.195 -14.742 -1.578 1 98.5 227 PHE A C 1
ATOM 1804 O O . PHE A 1 227 ? -5.262 -15.242 -1.22 1 98.5 227 PHE A O 1
ATOM 1811 N N . TYR A 1 228 ? -4.125 -13.688 -2.262 1 98.5 228 TYR A N 1
ATOM 1812 C CA . TYR A 1 228 ? -5.211 -13.109 -3.045 1 98.5 228 TYR A CA 1
ATOM 1813 C C . TYR A 1 228 ? -4.992 -13.344 -4.535 1 98.5 228 TYR A C 1
ATOM 1815 O O . TYR A 1 228 ? -3.943 -12.992 -5.078 1 98.5 228 TYR A O 1
ATOM 1823 N N . VAL A 1 229 ? -6.051 -13.953 -5.207 1 98.69 229 VAL A N 1
ATOM 1824 C CA . VAL A 1 229 ? -5.965 -14.211 -6.641 1 98.69 229 VAL A CA 1
ATOM 1825 C C . VAL A 1 229 ? -7.258 -13.766 -7.324 1 98.69 229 VAL A C 1
ATOM 1827 O O . VAL A 1 229 ? -8.352 -14.07 -6.848 1 98.69 229 VAL A O 1
ATOM 1830 N N . GLU A 1 230 ? -7.109 -13.016 -8.344 1 98.25 230 GLU A N 1
ATOM 1831 C CA . GLU A 1 230 ? -8.188 -12.734 -9.289 1 98.25 230 GLU A CA 1
ATOM 1832 C C . GLU A 1 230 ? -7.949 -13.438 -10.625 1 98.25 230 GLU A C 1
ATOM 1834 O O . GLU A 1 230 ? -6.84 -13.406 -11.164 1 98.25 230 GLU A O 1
ATOM 1839 N N . TYR A 1 231 ? -8.969 -14.109 -11.109 1 98.5 231 TYR A N 1
ATOM 1840 C CA . TYR A 1 231 ? -8.812 -14.805 -12.383 1 98.5 231 TYR A CA 1
ATOM 1841 C C . TYR A 1 231 ? -9.992 -14.531 -13.305 1 98.5 231 TYR A C 1
ATOM 1843 O O . TYR A 1 231 ? -11.055 -14.102 -12.852 1 98.5 231 TYR A O 1
ATOM 1851 N N . GLU A 1 232 ? -9.758 -14.734 -14.539 1 98.19 232 GLU A N 1
ATOM 1852 C CA . GLU A 1 232 ? -10.789 -14.523 -15.555 1 98.19 232 GLU A CA 1
ATOM 1853 C C . GLU A 1 232 ? -11.805 -15.664 -15.547 1 98.19 232 GLU A C 1
ATOM 1855 O O . GLU A 1 232 ? -11.43 -16.844 -15.555 1 98.19 232 GLU A O 1
ATOM 1860 N N . GLY A 1 233 ? -12.992 -15.289 -15.523 1 97.75 233 GLY A N 1
ATOM 1861 C CA . GLY A 1 233 ? -14.055 -16.281 -15.617 1 97.75 233 GLY A CA 1
ATOM 1862 C C . GLY A 1 233 ? -14.93 -16.328 -14.383 1 97.75 233 GLY A C 1
ATOM 1863 O O . GLY A 1 233 ? -14.617 -15.703 -13.367 1 97.75 233 GLY A O 1
ATOM 1864 N N . SER A 1 234 ? -16 -17.047 -14.477 1 98.31 234 SER A N 1
ATOM 1865 C CA . SER A 1 234 ? -17 -17.188 -13.422 1 98.31 234 SER A CA 1
ATOM 1866 C C . SER A 1 234 ? -16.641 -18.344 -12.484 1 98.31 234 SER A C 1
ATOM 1868 O O . SER A 1 234 ? -15.664 -19.047 -12.711 1 98.31 234 SER A O 1
ATOM 1870 N N . TYR A 1 235 ? -17.406 -18.375 -11.469 1 98.25 235 TYR A N 1
ATOM 1871 C CA . TYR A 1 235 ? -17.328 -19.516 -10.547 1 98.25 235 TYR A CA 1
ATOM 1872 C C . TYR A 1 235 ? -17.406 -20.828 -11.305 1 98.25 235 TYR A C 1
ATOM 1874 O O . TYR A 1 235 ? -18.203 -20.984 -12.234 1 98.25 235 TYR A O 1
ATOM 1882 N N . GLU A 1 236 ? -16.578 -21.734 -10.945 1 98 236 GLU A N 1
ATOM 1883 C CA . GLU A 1 236 ? -16.578 -23.109 -11.43 1 98 236 GLU A CA 1
ATOM 1884 C C . GLU A 1 236 ? -16.375 -24.094 -10.289 1 98 236 GLU A C 1
ATOM 1886 O O . GLU A 1 236 ? -15.289 -24.172 -9.719 1 98 236 GLU A O 1
ATOM 1891 N N . LYS A 1 237 ? -17.359 -24.875 -10.055 1 98.12 237 LYS A N 1
ATOM 1892 C CA . LYS A 1 237 ? -17.344 -25.797 -8.922 1 98.12 237 LYS A CA 1
ATOM 1893 C C . LYS A 1 237 ? -16.156 -26.75 -9.016 1 98.12 237 LYS A C 1
ATOM 1895 O O . LYS A 1 237 ? -15.469 -27 -8.023 1 98.12 237 LYS A O 1
ATOM 1900 N N . GLU A 1 238 ? -15.914 -27.297 -10.141 1 98.44 238 GLU A N 1
ATOM 1901 C CA . GLU A 1 238 ? -14.836 -28.25 -10.328 1 98.44 238 GLU A CA 1
ATOM 1902 C C . GLU A 1 238 ? -13.477 -27.625 -10.016 1 98.44 238 GLU A C 1
ATOM 1904 O O . GLU A 1 238 ? -12.625 -28.25 -9.391 1 98.44 238 GLU A O 1
ATOM 1909 N N . LEU A 1 239 ? -13.297 -26.438 -10.477 1 98.62 239 LEU A N 1
ATOM 1910 C CA . LEU A 1 239 ? -12.055 -25.734 -10.188 1 98.62 239 LEU A CA 1
ATOM 1911 C C . LEU A 1 239 ? -11.883 -25.531 -8.688 1 98.62 239 LEU A C 1
ATOM 1913 O O . LEU A 1 239 ? -10.812 -25.812 -8.141 1 98.62 239 LEU A O 1
ATOM 1917 N N . LEU A 1 240 ? -12.922 -25.047 -8.016 1 98.69 240 LEU A N 1
ATOM 1918 C CA . LEU A 1 240 ? -12.844 -24.797 -6.578 1 98.69 240 LEU A CA 1
ATOM 1919 C C . LEU A 1 240 ? -12.602 -26.094 -5.809 1 98.69 240 LEU A C 1
ATOM 1921 O O . LEU A 1 240 ? -11.867 -26.094 -4.816 1 98.69 240 LEU A O 1
ATOM 1925 N N . ASP A 1 241 ? -13.242 -27.172 -6.266 1 98.69 241 ASP A N 1
ATOM 1926 C CA . ASP A 1 241 ? -13.031 -28.469 -5.633 1 98.69 241 ASP A CA 1
ATOM 1927 C C . ASP A 1 241 ? -11.57 -28.891 -5.746 1 98.69 241 ASP A C 1
ATOM 1929 O O . ASP A 1 241 ? -11 -29.422 -4.789 1 98.69 241 ASP A O 1
ATOM 1933 N N . GLU A 1 242 ? -10.977 -28.703 -6.875 1 98.75 242 GLU A N 1
ATOM 1934 C CA . GLU A 1 242 ? -9.57 -29.047 -7.078 1 98.75 242 GLU A CA 1
ATOM 1935 C C . GLU A 1 242 ? -8.664 -28.156 -6.238 1 98.75 242 GLU A C 1
ATOM 1937 O O . GLU A 1 242 ? -7.66 -28.609 -5.691 1 98.75 242 GLU A O 1
ATOM 1942 N N . LEU A 1 243 ? -9.008 -26.891 -6.156 1 98.81 243 LEU A N 1
ATOM 1943 C CA . LEU A 1 243 ? -8.227 -25.938 -5.375 1 98.81 243 LEU A CA 1
ATOM 1944 C C . LEU A 1 243 ? -8.258 -26.297 -3.891 1 98.81 243 LEU A C 1
ATOM 1946 O O . LEU A 1 243 ? -7.262 -26.125 -3.186 1 98.81 243 LEU A O 1
ATOM 1950 N N . LYS A 1 244 ? -9.359 -26.75 -3.432 1 98.62 244 LYS A N 1
ATOM 1951 C CA . LYS A 1 244 ? -9.516 -27.141 -2.033 1 98.62 244 LYS A CA 1
ATOM 1952 C C . LYS A 1 244 ? -8.516 -28.234 -1.647 1 98.62 244 LYS A C 1
ATOM 1954 O O . LYS A 1 244 ? -8.07 -28.297 -0.499 1 98.62 244 LYS A O 1
ATOM 1959 N N . LYS A 1 245 ? -8.125 -29.047 -2.574 1 98.5 245 LYS A N 1
ATOM 1960 C CA . LYS A 1 245 ? -7.234 -30.188 -2.324 1 98.5 245 LYS A CA 1
ATOM 1961 C C . LYS A 1 245 ? -5.797 -29.719 -2.113 1 98.5 245 LYS A C 1
ATOM 1963 O O . LYS A 1 245 ? -4.969 -30.469 -1.584 1 98.5 245 LYS A O 1
ATOM 1968 N N . VAL A 1 246 ? -5.504 -28.562 -2.539 1 98.44 246 VAL A N 1
ATOM 1969 C CA . VAL A 1 246 ? -4.105 -28.141 -2.527 1 98.44 246 VAL A CA 1
ATOM 1970 C C . VAL A 1 246 ? -3.949 -26.875 -1.694 1 98.44 246 VAL A C 1
ATOM 1972 O O . VAL A 1 246 ? -2.918 -26.203 -1.763 1 98.44 246 VAL A O 1
ATOM 1975 N N . THR A 1 247 ? -4.973 -26.438 -0.998 1 98.44 247 THR A N 1
ATOM 1976 C CA . THR A 1 247 ? -4.926 -25.281 -0.115 1 98.44 247 THR A CA 1
ATOM 1977 C C . THR A 1 247 ? -5.289 -25.672 1.314 1 98.44 247 THR A C 1
ATOM 1979 O O . THR A 1 247 ? -5.961 -26.688 1.533 1 98.44 247 THR A O 1
ATOM 1982 N N . THR A 1 248 ? -4.754 -24.938 2.279 1 97.81 248 THR A N 1
ATOM 1983 C CA . THR A 1 248 ? -5.113 -25.172 3.672 1 97.81 248 THR A CA 1
ATOM 1984 C C . THR A 1 248 ? -6.406 -24.438 4.027 1 97.81 248 THR A C 1
ATOM 1986 O O . THR A 1 248 ? -7.16 -24.891 4.895 1 97.81 248 THR A O 1
ATOM 1989 N N . SER A 1 249 ? -6.668 -23.375 3.436 1 97.62 249 SER A N 1
ATOM 1990 C CA . SER A 1 249 ? -7.93 -22.641 3.459 1 97.62 249 SER A CA 1
ATOM 1991 C C . SER A 1 249 ? -8.234 -22.016 2.098 1 97.62 249 SER A C 1
ATOM 1993 O O . SER A 1 249 ? -7.32 -21.625 1.366 1 97.62 249 SER A O 1
ATOM 1995 N N . LEU A 1 250 ? -9.516 -22.016 1.748 1 98.62 250 LEU A N 1
ATOM 1996 C CA . LEU A 1 250 ? -9.953 -21.453 0.475 1 98.62 250 LEU A CA 1
ATOM 1997 C C . LEU A 1 250 ? -11.266 -20.688 0.643 1 98.62 250 LEU A C 1
ATOM 1999 O O . LEU A 1 250 ? -12.234 -21.219 1.185 1 98.62 250 LEU A O 1
ATOM 2003 N N . LYS A 1 251 ? -11.195 -19.453 0.205 1 98.62 251 LYS A N 1
ATOM 2004 C CA . LYS A 1 251 ? -12.375 -18.594 0.268 1 98.62 251 LYS A CA 1
ATOM 2005 C C . LYS A 1 251 ? -12.719 -18.031 -1.108 1 98.62 251 LYS A C 1
ATOM 2007 O O . LYS A 1 251 ? -11.945 -17.266 -1.684 1 98.62 251 LYS A O 1
ATOM 2012 N N . PHE A 1 252 ? -13.852 -18.484 -1.619 1 98.81 252 PHE A N 1
ATOM 2013 C CA . PHE A 1 252 ? -14.391 -17.859 -2.816 1 98.81 252 PHE A CA 1
ATOM 2014 C C . PHE A 1 252 ? -15.117 -16.562 -2.469 1 98.81 252 PHE A C 1
ATOM 2016 O O . PHE A 1 252 ? -16 -16.547 -1.611 1 98.81 252 PHE A O 1
ATOM 2023 N N . LYS A 1 253 ? -14.789 -15.453 -3.186 1 98.88 253 LYS A N 1
ATOM 2024 C CA . LYS A 1 253 ? -15.297 -14.156 -2.729 1 98.88 253 LYS A CA 1
ATOM 2025 C C . LYS A 1 253 ? -16.156 -13.492 -3.799 1 98.88 253 LYS A C 1
ATOM 2027 O O . LYS A 1 253 ? -16.562 -12.344 -3.645 1 98.88 253 LYS A O 1
ATOM 2032 N N . GLY A 1 254 ? -16.406 -14.156 -4.883 1 98.75 254 GLY A N 1
ATOM 2033 C CA . GLY A 1 254 ? -17.422 -13.688 -5.816 1 98.75 254 GLY A CA 1
ATOM 2034 C C . GLY A 1 254 ? -16.938 -13.617 -7.25 1 98.75 254 GLY A C 1
ATOM 2035 O O . GLY A 1 254 ? -15.727 -13.547 -7.492 1 98.75 254 GLY A O 1
ATOM 2036 N N . SER A 1 255 ? -17.844 -13.766 -8.172 1 98.81 255 SER A N 1
ATOM 2037 C CA . SER A 1 255 ? -17.672 -13.453 -9.586 1 98.81 255 SER A CA 1
ATOM 2038 C C . SER A 1 255 ? -18.391 -12.156 -9.953 1 98.81 255 SER A C 1
ATOM 2040 O O . SER A 1 255 ? -19.484 -11.883 -9.445 1 98.81 255 SER A O 1
ATOM 2042 N N . TYR A 1 256 ? -17.75 -11.367 -10.773 1 98.38 256 TYR A N 1
ATOM 2043 C CA . TYR A 1 256 ? -18.312 -10.039 -11.008 1 98.38 256 TYR A CA 1
ATOM 2044 C C . TYR A 1 256 ? -17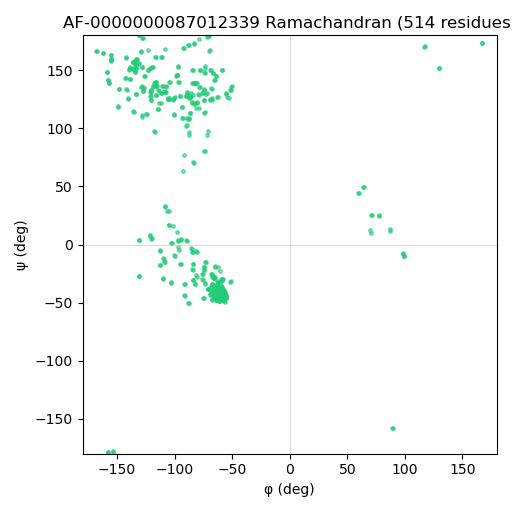.875 -9.492 -12.359 1 98.38 256 TYR A C 1
ATOM 2046 O O . TYR A 1 256 ? -16.891 -9.969 -12.945 1 98.38 256 TYR A O 1
ATOM 2054 N N . ASN A 1 257 ? -18.625 -8.562 -12.812 1 97.19 257 ASN A N 1
ATOM 2055 C CA . ASN A 1 257 ? -18.25 -7.77 -13.977 1 97.19 257 ASN A CA 1
ATOM 2056 C C . ASN A 1 257 ? -17.609 -6.445 -13.578 1 97.19 257 ASN A C 1
ATOM 2058 O O . ASN A 1 257 ? -17.797 -5.965 -12.461 1 97.19 257 ASN A O 1
ATOM 2062 N N . ILE A 1 258 ? -16.844 -5.988 -14.43 1 94.75 258 ILE A N 1
ATOM 2063 C CA . ILE A 1 258 ? -16.188 -4.695 -14.234 1 94.75 258 ILE A CA 1
ATOM 2064 C C . ILE A 1 258 ? -16.859 -3.648 -15.133 1 94.75 258 ILE A C 1
ATOM 2066 O O . ILE A 1 258 ? -17.016 -3.863 -16.344 1 94.75 258 ILE A O 1
ATOM 2070 N N . THR A 1 259 ? -17.297 -2.57 -14.523 1 91.06 259 THR A N 1
ATOM 2071 C CA . THR A 1 259 ? -18.016 -1.556 -15.289 1 91.06 259 THR A CA 1
ATOM 2072 C C . THR A 1 259 ? -17.344 -0.191 -15.133 1 91.06 259 THR A C 1
ATOM 2074 O O . THR A 1 259 ? -16.734 0.09 -14.094 1 91.06 259 THR A O 1
ATOM 2077 N N . MET B 1 1 ? 25.859 7.281 2.455 1 95.5 1 MET B N 1
ATOM 2078 C CA . MET B 1 1 ? 24.656 6.457 2.303 1 95.5 1 MET B CA 1
ATOM 2079 C C . MET B 1 1 ? 23.391 7.312 2.33 1 95.5 1 MET B C 1
ATOM 2081 O O . MET B 1 1 ? 23.188 8.094 3.26 1 95.5 1 MET B O 1
ATOM 2085 N N . TYR B 1 2 ? 22.656 7.168 1.295 1 97.12 2 TYR B N 1
ATOM 2086 C CA . TYR B 1 2 ? 21.422 7.93 1.205 1 97.12 2 TYR B CA 1
ATOM 2087 C C . TYR B 1 2 ? 20.297 7.23 1.96 1 97.12 2 TYR B C 1
ATOM 2089 O O . TYR B 1 2 ? 20.172 6.004 1.907 1 97.12 2 TYR B O 1
ATOM 2097 N N . TYR B 1 3 ? 19.5 7.969 2.67 1 96.81 3 TYR B N 1
ATOM 2098 C CA . TYR B 1 3 ? 18.312 7.461 3.354 1 96.81 3 TYR B CA 1
ATOM 2099 C C . TYR B 1 3 ? 17.125 8.398 3.154 1 96.81 3 TYR B C 1
ATOM 2101 O O . TYR B 1 3 ? 17.297 9.578 2.842 1 96.81 3 TYR B O 1
ATOM 2109 N N . LEU B 1 4 ? 15.938 7.852 3.299 1 95.38 4 LEU B N 1
ATOM 2110 C CA . LEU B 1 4 ? 14.734 8.664 3.182 1 95.38 4 LEU B CA 1
ATOM 2111 C C . LEU B 1 4 ? 14.547 9.539 4.418 1 95.38 4 LEU B C 1
ATOM 2113 O O . LEU B 1 4 ? 14.359 9.023 5.523 1 95.38 4 LEU B O 1
ATOM 2117 N N . GLY B 1 5 ? 14.656 10.781 4.23 1 93.19 5 GLY B N 1
ATOM 2118 C CA . GLY B 1 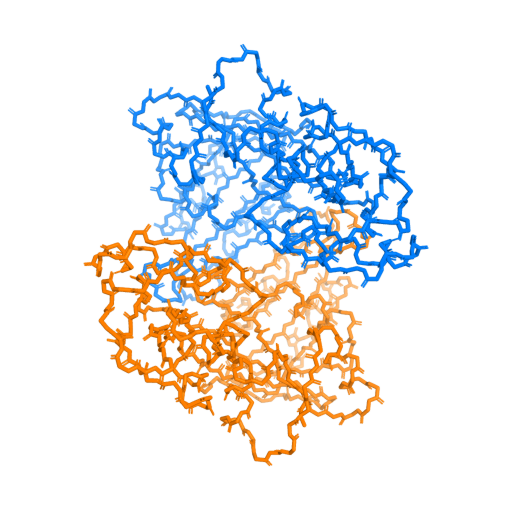5 ? 14.5 11.719 5.328 1 93.19 5 GLY B CA 1
ATOM 2119 C C . GLY B 1 5 ? 13.07 11.828 5.824 1 93.19 5 GLY B C 1
ATOM 2120 O O . GLY B 1 5 ? 12.18 11.148 5.309 1 93.19 5 GLY B O 1
ATOM 2121 N N . PRO B 1 6 ? 12.961 12.664 6.812 1 92.31 6 PRO B N 1
ATOM 2122 C CA . PRO B 1 6 ? 13.945 13.547 7.449 1 92.31 6 PRO B CA 1
ATOM 2123 C C . PRO B 1 6 ? 14.781 12.82 8.5 1 92.31 6 PRO B C 1
ATOM 2125 O O . PRO B 1 6 ? 14.57 11.633 8.758 1 92.31 6 PRO B O 1
ATOM 2128 N N . LYS B 1 7 ? 15.789 13.57 8.984 1 95.06 7 LYS B N 1
ATOM 2129 C CA . LYS B 1 7 ? 16.562 13.086 10.133 1 95.06 7 LYS B CA 1
ATOM 2130 C C . LYS B 1 7 ? 15.641 12.664 11.273 1 95.06 7 LYS B C 1
ATOM 2132 O O . LYS B 1 7 ? 14.672 13.359 11.586 1 95.06 7 LYS B O 1
ATOM 2137 N N . GLY B 1 8 ? 15.875 11.508 11.852 1 95 8 GLY B N 1
ATOM 2138 C CA . GLY B 1 8 ? 15.039 11.008 12.938 1 95 8 GLY B CA 1
ATOM 2139 C C . GLY B 1 8 ? 13.992 10.016 12.469 1 95 8 GLY B C 1
ATOM 2140 O O . GLY B 1 8 ? 13.297 9.414 13.289 1 95 8 GLY B O 1
ATOM 2141 N N . SER B 1 9 ? 13.859 9.859 11.141 1 95.06 9 SER B N 1
ATOM 2142 C CA . SER B 1 9 ? 12.906 8.906 10.586 1 95.06 9 SER B CA 1
ATOM 2143 C C . SER B 1 9 ? 13.336 7.465 10.867 1 95.06 9 SER B C 1
ATOM 2145 O O . SER B 1 9 ? 14.469 7.219 11.289 1 95.06 9 SER B O 1
ATOM 2147 N N . PHE B 1 10 ? 12.469 6.582 10.656 1 95.56 10 PHE B N 1
ATOM 2148 C CA . PHE B 1 10 ? 12.805 5.168 10.781 1 95.56 10 PHE B CA 1
ATOM 2149 C C . PHE B 1 10 ? 13.883 4.781 9.773 1 95.56 10 PHE B C 1
ATOM 2151 O O . PHE B 1 10 ? 14.734 3.941 10.062 1 95.56 10 PHE B O 1
ATOM 2158 N N . SER B 1 11 ? 13.812 5.375 8.602 1 96.12 11 SER B N 1
ATOM 2159 C CA . SER B 1 11 ? 14.852 5.145 7.605 1 96.12 11 SER B CA 1
ATOM 2160 C C . SER B 1 11 ? 16.219 5.59 8.109 1 96.12 11 SER B C 1
ATOM 2162 O O . SER B 1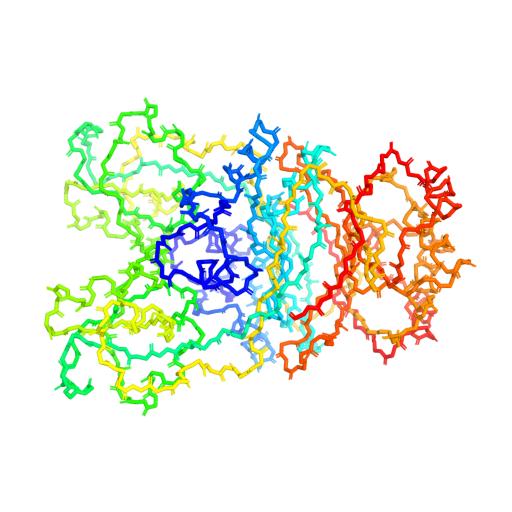 11 ? 17.234 4.922 7.871 1 96.12 11 SER B O 1
ATOM 2164 N N . HIS B 1 12 ? 16.219 6.715 8.766 1 96.06 12 HIS B N 1
ATOM 2165 C CA . HIS B 1 12 ? 17.453 7.188 9.391 1 96.06 12 HIS B CA 1
ATOM 2166 C C . HIS B 1 12 ? 17.953 6.195 10.438 1 96.06 12 HIS B C 1
ATOM 2168 O O . HIS B 1 12 ? 19.141 5.848 10.445 1 96.06 12 HIS B O 1
ATOM 2174 N N . GLU B 1 13 ? 17.109 5.773 11.25 1 95.44 13 GLU B N 1
ATOM 2175 C CA . GLU B 1 13 ? 17.453 4.793 12.273 1 95.44 13 GLU B CA 1
ATOM 2176 C C . GLU B 1 13 ? 18.031 3.527 11.641 1 95.44 13 GLU B C 1
ATOM 2178 O O . GLU B 1 13 ? 19.047 3.004 12.109 1 95.44 13 GLU B O 1
ATOM 2183 N N . ALA B 1 14 ? 17.375 3.041 10.602 1 95.31 14 ALA B N 1
ATOM 2184 C CA . ALA B 1 14 ? 17.844 1.856 9.891 1 95.31 14 ALA B CA 1
ATOM 2185 C C . ALA B 1 14 ? 19.25 2.072 9.336 1 95.31 14 ALA B C 1
ATOM 2187 O O . ALA B 1 14 ? 20.094 1.181 9.406 1 95.31 14 ALA B O 1
ATOM 2188 N N . ALA B 1 15 ? 19.453 3.209 8.766 1 94.94 15 ALA B N 1
ATOM 2189 C CA . ALA B 1 15 ? 20.75 3.543 8.195 1 94.94 15 ALA B CA 1
ATOM 2190 C C . ALA B 1 15 ? 21.859 3.455 9.242 1 94.94 15 ALA B C 1
ATOM 2192 O O . ALA B 1 15 ? 22.938 2.914 8.984 1 94.94 15 ALA B O 1
ATOM 2193 N N . LEU B 1 16 ? 21.594 3.938 10.445 1 93.44 16 LEU B N 1
ATOM 2194 C CA . LEU B 1 16 ? 22.578 3.975 11.516 1 93.44 16 LEU B CA 1
ATOM 2195 C C . LEU B 1 16 ? 22.922 2.566 11.992 1 93.44 16 LEU B C 1
ATOM 2197 O O . LEU B 1 16 ? 24.031 2.326 12.5 1 93.44 16 LEU B O 1
ATOM 2201 N N . LYS B 1 17 ? 22.047 1.662 11.812 1 90.69 17 LYS B N 1
ATOM 2202 C CA . LYS B 1 17 ? 22.25 0.29 12.273 1 90.69 17 LYS B CA 1
ATOM 2203 C C . LYS B 1 17 ? 23.109 -0.496 11.289 1 90.69 17 LYS B C 1
ATOM 2205 O O . LYS B 1 17 ? 23.688 -1.524 11.648 1 90.69 17 LYS B O 1
ATOM 2210 N N . ILE B 1 18 ? 23.125 -0.159 10.055 1 84.38 18 ILE B N 1
ATOM 2211 C CA . ILE B 1 18 ? 23.766 -0.955 9.023 1 84.38 18 ILE B CA 1
ATOM 2212 C C . ILE B 1 18 ? 25.234 -0.55 8.898 1 84.38 18 ILE B C 1
ATOM 2214 O O . ILE B 1 18 ? 26.109 -1.403 8.734 1 84.38 18 ILE B O 1
ATOM 2218 N N . SER B 1 19 ? 25.484 0.718 8.781 1 76.56 19 SER B N 1
ATOM 2219 C CA . SER B 1 19 ? 26.844 1.127 8.469 1 76.56 19 SER B CA 1
ATOM 2220 C C . SER B 1 19 ? 27.25 2.361 9.273 1 76.56 19 SER B C 1
ATOM 2222 O O . SER B 1 19 ? 26.391 3.033 9.852 1 76.56 19 SER B O 1
ATOM 2224 N N . ASN B 1 20 ? 28.516 2.311 9.43 1 76.56 20 ASN B N 1
ATOM 2225 C CA . ASN B 1 20 ? 29.109 3.562 9.898 1 76.56 20 ASN B CA 1
ATOM 2226 C C . ASN B 1 20 ? 29.562 4.438 8.734 1 76.56 20 ASN B C 1
ATOM 2228 O O . ASN B 1 20 ? 30.578 4.16 8.102 1 76.56 20 ASN B O 1
ATOM 2232 N N . ALA B 1 21 ? 28.547 5.098 8.094 1 78.88 21 ALA B N 1
ATOM 2233 C CA . ALA B 1 21 ? 28.844 5.938 6.938 1 78.88 21 ALA B CA 1
ATOM 2234 C C . ALA B 1 21 ? 28.359 7.371 7.168 1 78.88 21 ALA B C 1
ATOM 2236 O O . ALA B 1 21 ? 27.875 7.703 8.242 1 78.88 21 ALA B O 1
ATOM 2237 N N . ILE B 1 22 ? 28.859 8.148 6.266 1 84.75 22 ILE B N 1
ATOM 2238 C CA . ILE B 1 22 ? 28.219 9.461 6.164 1 84.75 22 ILE B CA 1
ATOM 2239 C C . ILE B 1 22 ? 26.812 9.305 5.598 1 84.75 22 ILE B C 1
ATOM 2241 O O . ILE B 1 22 ? 26.625 8.695 4.543 1 84.75 22 ILE B O 1
ATOM 2245 N N . TYR B 1 23 ? 25.859 9.797 6.32 1 92.19 23 TYR B N 1
ATOM 2246 C CA . TYR B 1 23 ? 24.453 9.648 5.949 1 92.19 23 TYR B CA 1
ATOM 2247 C C . TYR B 1 23 ? 23.922 10.914 5.285 1 92.19 23 TYR B C 1
ATOM 2249 O O . TYR B 1 23 ? 24.094 12.016 5.809 1 92.19 23 TYR B O 1
ATOM 2257 N N . VAL B 1 24 ? 23.359 10.758 4.133 1 95.06 24 VAL B N 1
ATOM 2258 C CA . VAL B 1 24 ? 22.797 11.891 3.395 1 95.06 24 VAL B CA 1
ATOM 2259 C C . VAL B 1 24 ? 21.281 11.703 3.242 1 95.06 24 VAL B C 1
ATOM 2261 O O . VAL B 1 24 ? 20.828 10.664 2.779 1 95.06 24 VAL B O 1
ATOM 2264 N N . GLU B 1 25 ? 20.562 12.719 3.609 1 95.25 25 GLU B N 1
ATOM 2265 C CA . GLU B 1 25 ? 19.109 12.719 3.533 1 95.25 25 GLU B CA 1
ATOM 2266 C C . GLU B 1 25 ? 18.625 12.875 2.094 1 95.25 25 GLU B C 1
ATOM 2268 O O . GLU B 1 25 ? 19.188 13.656 1.327 1 95.25 25 GLU B O 1
ATOM 2273 N N . ALA B 1 26 ? 17.672 12.055 1.682 1 96.38 26 ALA B N 1
ATOM 2274 C CA . ALA B 1 26 ? 16.984 12.188 0.402 1 96.38 26 ALA B CA 1
ATOM 2275 C C . ALA B 1 26 ? 15.5 12.477 0.609 1 96.38 26 ALA B C 1
ATOM 2277 O O . ALA B 1 26 ? 14.945 12.195 1.677 1 96.38 26 ALA B O 1
ATOM 2278 N N . GLN B 1 27 ? 14.812 12.984 -0.39 1 91.31 27 GLN B N 1
ATOM 2279 C CA . GLN B 1 27 ? 13.43 13.438 -0.263 1 91.31 27 GLN B CA 1
ATOM 2280 C C . GLN B 1 27 ? 12.453 12.344 -0.678 1 91.31 27 GLN B C 1
ATOM 2282 O O . GLN B 1 27 ? 11.25 12.438 -0.396 1 91.31 27 GLN B O 1
ATOM 2287 N N . SER B 1 28 ? 12.938 11.375 -1.363 1 93.75 28 SER B N 1
ATOM 2288 C CA . SER B 1 28 ? 12.086 10.281 -1.822 1 93.75 28 SER B CA 1
ATOM 2289 C C . SER B 1 28 ? 12.898 9.008 -2.049 1 93.75 28 SER B C 1
ATOM 2291 O O . SER B 1 28 ? 14.125 9.055 -2.166 1 93.75 28 SER B O 1
ATOM 2293 N N . ILE B 1 29 ? 12.227 7.93 -2.025 1 97.31 29 ILE B N 1
ATOM 2294 C CA . ILE B 1 29 ? 12.859 6.648 -2.326 1 97.31 29 ILE B CA 1
ATOM 2295 C C . ILE B 1 29 ? 13.445 6.684 -3.738 1 97.31 29 ILE B C 1
ATOM 2297 O O . ILE B 1 29 ? 14.57 6.234 -3.963 1 97.31 29 ILE B O 1
ATOM 2301 N N . SER B 1 30 ? 12.719 7.266 -4.66 1 96.5 30 SER B N 1
ATOM 2302 C CA . SER B 1 30 ? 13.148 7.371 -6.051 1 96.5 30 SER B CA 1
ATOM 2303 C C . SER B 1 30 ? 14.445 8.164 -6.164 1 96.5 30 SER B C 1
ATOM 2305 O O . SER B 1 30 ? 15.328 7.816 -6.957 1 96.5 30 SER B O 1
ATOM 2307 N N . GLU B 1 31 ? 14.508 9.195 -5.387 1 97.12 31 GLU B N 1
ATOM 2308 C CA . GLU B 1 31 ? 15.742 9.977 -5.387 1 97.12 31 GLU B CA 1
ATOM 2309 C C . GLU B 1 31 ? 16.938 9.125 -4.941 1 97.12 31 GLU B C 1
ATOM 2311 O O . GLU B 1 31 ? 18.031 9.234 -5.5 1 97.12 31 GLU B O 1
ATOM 2316 N N . ILE B 1 32 ? 16.719 8.297 -3.963 1 98.44 32 ILE B N 1
ATOM 2317 C CA . ILE B 1 32 ? 17.781 7.434 -3.463 1 98.44 32 ILE B CA 1
ATOM 2318 C C . ILE B 1 32 ? 18.25 6.496 -4.574 1 98.44 32 ILE B C 1
ATOM 2320 O O . ILE B 1 32 ? 19.453 6.344 -4.801 1 98.44 32 ILE B O 1
ATOM 2324 N N . PHE B 1 33 ? 17.344 5.914 -5.289 1 98.56 33 PHE B N 1
ATOM 2325 C CA . PHE B 1 33 ? 17.703 5.031 -6.391 1 98.56 33 PHE B CA 1
ATOM 2326 C C . PHE B 1 33 ? 18.484 5.781 -7.453 1 98.56 33 PHE B C 1
ATOM 2328 O O . PHE B 1 33 ? 19.484 5.27 -7.965 1 98.56 33 PHE B O 1
ATOM 2335 N N . TYR B 1 34 ? 18.031 6.961 -7.77 1 98 34 TYR B N 1
ATOM 2336 C CA . TYR B 1 34 ? 18.734 7.781 -8.75 1 98 34 TYR B CA 1
ATOM 2337 C C . TYR B 1 34 ? 20.172 8.055 -8.305 1 98 34 TYR B C 1
ATOM 2339 O O . TYR B 1 34 ? 21.109 7.918 -9.094 1 98 34 TYR B O 1
ATOM 2347 N N . LYS B 1 35 ? 20.312 8.406 -7.035 1 97.62 35 LYS B N 1
ATOM 2348 C CA . LYS B 1 35 ? 21.625 8.727 -6.504 1 97.62 35 LYS B CA 1
ATOM 2349 C C . LYS B 1 35 ? 22.531 7.492 -6.484 1 97.62 35 LYS B C 1
ATOM 2351 O O . LYS B 1 35 ? 23.719 7.574 -6.805 1 97.62 35 LYS B O 1
ATOM 2356 N N . VAL B 1 36 ? 22 6.395 -6.105 1 98.06 36 VAL B N 1
ATOM 2357 C CA . VAL B 1 36 ? 22.766 5.152 -6.102 1 98.06 36 VAL B CA 1
ATOM 2358 C C . VAL B 1 36 ? 23.203 4.812 -7.523 1 98.06 36 VAL B C 1
ATOM 2360 O O . VAL B 1 36 ? 24.375 4.512 -7.758 1 98.06 36 VAL B O 1
ATOM 2363 N N . SER B 1 37 ? 22.297 4.883 -8.469 1 98.25 37 SER B N 1
ATOM 2364 C CA . SER B 1 37 ? 22.594 4.543 -9.859 1 98.25 37 SER B CA 1
ATOM 2365 C C . SER B 1 37 ? 23.594 5.52 -10.477 1 98.25 37 SER B C 1
ATOM 2367 O O . SER B 1 37 ? 24.547 5.109 -11.133 1 98.25 37 SER B O 1
ATOM 2369 N N . SER B 1 38 ? 23.406 6.828 -10.227 1 97.31 38 SER B N 1
ATOM 2370 C CA . SER B 1 38 ? 24.203 7.859 -10.898 1 97.31 38 SER B CA 1
ATOM 2371 C C . SER B 1 38 ? 25.547 8.055 -10.219 1 97.31 38 SER B C 1
ATOM 2373 O O . SER B 1 38 ? 26.547 8.305 -10.891 1 97.31 38 SER B O 1
ATOM 2375 N N . GLU B 1 39 ? 25.609 7.902 -8.875 1 94.62 39 GLU B N 1
ATOM 2376 C CA . GLU B 1 39 ? 26.812 8.266 -8.125 1 94.62 39 GLU B CA 1
ATOM 2377 C C . GLU B 1 39 ? 27.531 7.023 -7.598 1 94.62 39 GLU B C 1
ATOM 2379 O O . GLU B 1 39 ? 28.641 7.117 -7.098 1 94.62 39 GLU B O 1
ATOM 2384 N N . GLY B 1 40 ? 26.938 5.961 -7.652 1 91.06 40 GLY B N 1
ATOM 2385 C CA . GLY B 1 40 ? 27.547 4.738 -7.145 1 91.06 40 GLY B CA 1
ATOM 2386 C C . GLY B 1 40 ? 27.625 4.699 -5.633 1 91.06 40 GLY B C 1
ATOM 2387 O O . GLY B 1 40 ? 28.516 4.051 -5.074 1 91.06 40 GLY B O 1
ATOM 2388 N N . LYS B 1 41 ? 26.75 5.418 -4.984 1 92.38 41 LYS B N 1
ATOM 2389 C CA . LYS B 1 41 ? 26.703 5.461 -3.525 1 92.38 41 LYS B CA 1
ATOM 2390 C C . LYS B 1 41 ? 25.734 4.418 -2.975 1 92.38 41 LYS B C 1
ATOM 2392 O O . LYS B 1 41 ? 25.094 3.703 -3.738 1 92.38 41 LYS B O 1
ATOM 2397 N N . LEU B 1 42 ? 25.828 4.262 -1.678 1 96.31 42 LEU B N 1
ATOM 2398 C CA . LEU B 1 42 ? 24.922 3.344 -0.993 1 96.31 42 LEU B CA 1
ATOM 2399 C C . LEU B 1 42 ? 23.609 4.031 -0.654 1 96.31 42 LEU B C 1
ATOM 2401 O O . LEU B 1 42 ? 23.547 5.258 -0.53 1 96.31 42 LEU B O 1
ATOM 2405 N N . GLY B 1 43 ? 22.531 3.246 -0.619 1 97.56 43 GLY B N 1
ATOM 2406 C CA . GLY B 1 43 ? 21.234 3.719 -0.161 1 97.56 43 GLY B CA 1
ATOM 2407 C C . GLY B 1 43 ? 20.531 2.732 0.752 1 97.56 43 GLY B C 1
ATOM 2408 O O . GLY B 1 43 ? 20.797 1.531 0.707 1 97.56 43 GLY B O 1
ATOM 2409 N N . ILE B 1 44 ? 19.734 3.225 1.625 1 97.69 44 ILE B N 1
ATOM 2410 C CA . ILE B 1 44 ? 18.859 2.408 2.447 1 97.69 44 ILE B CA 1
ATOM 2411 C C . ILE B 1 44 ? 17.406 2.822 2.213 1 97.69 44 ILE B C 1
ATOM 2413 O O . ILE B 1 44 ? 17.078 4.012 2.23 1 97.69 44 ILE B O 1
ATOM 2417 N N . VAL B 1 45 ? 16.578 1.794 1.904 1 98.5 45 VAL B N 1
ATOM 2418 C CA . VAL B 1 45 ? 15.188 2.082 1.579 1 98.5 45 VAL B CA 1
ATOM 2419 C C . VAL B 1 45 ? 14.273 1.043 2.232 1 98.5 45 VAL B C 1
ATOM 2421 O O . VAL B 1 45 ? 14.656 -0.123 2.369 1 98.5 45 VAL B O 1
ATOM 2424 N N . PRO B 1 46 ? 13.117 1.5 2.707 1 98 46 PRO B N 1
ATOM 2425 C CA . PRO B 1 46 ? 12.148 0.483 3.125 1 98 46 PRO B CA 1
ATOM 2426 C C . PRO B 1 46 ? 11.664 -0.38 1.963 1 98 46 PRO B C 1
ATOM 2428 O O . PRO B 1 46 ? 11.5 0.116 0.846 1 98 46 PRO B O 1
ATOM 2431 N N . ILE B 1 47 ? 11.398 -1.696 2.211 1 98.12 47 ILE B N 1
ATOM 2432 C CA . ILE B 1 47 ? 11.047 -2.561 1.092 1 98.12 47 ILE B CA 1
ATOM 2433 C C . ILE B 1 47 ? 9.789 -3.361 1.437 1 98.12 47 ILE B C 1
ATOM 2435 O O . ILE B 1 47 ? 9.016 -3.727 0.548 1 98.12 47 ILE B O 1
ATOM 2439 N N . GLU B 1 48 ? 9.531 -3.617 2.697 1 96.25 48 GLU B N 1
ATOM 2440 C CA . GLU B 1 48 ? 8.359 -4.371 3.123 1 96.25 48 GLU B CA 1
ATOM 2441 C C . GLU B 1 48 ? 8 -4.066 4.574 1 96.25 48 GLU B C 1
ATOM 2443 O O . GLU B 1 48 ? 8.883 -3.887 5.414 1 96.25 48 GLU B O 1
ATOM 2448 N N . ASN B 1 49 ? 6.75 -3.988 4.836 1 93.38 49 ASN B N 1
ATOM 2449 C CA . ASN B 1 49 ? 6.23 -3.881 6.195 1 93.38 49 ASN B CA 1
ATOM 2450 C C . ASN B 1 49 ? 5.375 -5.086 6.566 1 93.38 49 ASN B C 1
ATOM 2452 O O . ASN B 1 49 ? 4.574 -5.559 5.754 1 93.38 49 ASN B O 1
ATOM 2456 N N . SER B 1 50 ? 5.535 -5.582 7.746 1 92.5 50 SER B N 1
ATOM 2457 C CA . SER B 1 50 ? 4.891 -6.816 8.18 1 92.5 50 SER B CA 1
ATOM 2458 C C . SER B 1 50 ? 3.375 -6.664 8.234 1 92.5 50 SER B C 1
ATOM 2460 O O . SER B 1 50 ? 2.645 -7.656 8.234 1 92.5 50 SER B O 1
ATOM 2462 N N . LEU B 1 51 ? 2.9 -5.48 8.273 1 87.62 51 LEU B N 1
ATOM 2463 C CA . LEU B 1 51 ? 1.46 -5.25 8.328 1 87.62 51 LEU B CA 1
ATOM 2464 C C . LEU B 1 51 ? 0.921 -4.812 6.973 1 87.62 51 LEU B C 1
ATOM 2466 O O . LEU B 1 51 ? -0.192 -5.184 6.594 1 87.62 51 LEU B O 1
ATOM 2470 N N . GLU B 1 52 ? 1.747 -4.074 6.195 1 89.44 52 GLU B N 1
ATOM 2471 C CA . GLU B 1 52 ? 1.22 -3.391 5.02 1 89.44 52 GLU B CA 1
ATOM 2472 C C . GLU B 1 52 ? 1.702 -4.055 3.732 1 89.44 52 GLU B C 1
ATOM 2474 O O . GLU B 1 52 ? 1.163 -3.801 2.654 1 89.44 52 GLU B O 1
ATOM 2479 N N . GLY B 1 53 ? 2.742 -4.895 3.91 1 93 53 GLY B N 1
ATOM 2480 C CA . GLY B 1 53 ? 3.242 -5.555 2.715 1 93 53 GLY B CA 1
ATOM 2481 C C . GLY B 1 53 ? 4.324 -4.762 2.004 1 93 53 GLY B C 1
ATOM 2482 O O . GLY B 1 53 ? 5.012 -3.945 2.623 1 93 53 GLY B O 1
ATOM 2483 N N . PRO B 1 54 ? 4.512 -5.039 0.723 1 95.69 54 PRO B N 1
ATOM 2484 C CA . PRO B 1 54 ? 5.621 -4.434 -0.022 1 95.69 54 PRO B CA 1
ATOM 2485 C C . PRO B 1 54 ? 5.469 -2.924 -0.183 1 95.69 54 PRO B C 1
ATOM 2487 O O . PRO B 1 54 ? 4.348 -2.416 -0.257 1 95.69 54 PRO B O 1
ATOM 2490 N N . ILE B 1 55 ? 6.621 -2.27 -0.201 1 96.62 55 ILE B N 1
ATOM 2491 C CA . ILE B 1 55 ? 6.664 -0.843 -0.5 1 96.62 55 ILE B CA 1
ATOM 2492 C C . ILE B 1 55 ? 6.742 -0.634 -2.012 1 96.62 55 ILE B C 1
ATOM 2494 O O . ILE B 1 55 ? 7.793 -0.844 -2.621 1 96.62 55 ILE B O 1
ATOM 2498 N N . ASN B 1 56 ? 5.738 -0.098 -2.566 1 95.5 56 ASN B N 1
ATOM 2499 C CA . ASN B 1 56 ? 5.562 -0.047 -4.016 1 95.5 56 ASN B CA 1
ATOM 2500 C C . ASN B 1 56 ? 6.645 0.798 -4.68 1 95.5 56 ASN B C 1
ATOM 2502 O O . ASN B 1 56 ? 7.207 0.4 -5.703 1 95.5 56 ASN B O 1
ATOM 2506 N N . GLU B 1 57 ? 6.883 1.932 -4.09 1 95.06 57 GLU B N 1
ATOM 2507 C CA . GLU B 1 57 ? 7.867 2.822 -4.699 1 95.06 57 GLU B CA 1
ATOM 2508 C C . GLU B 1 57 ? 9.227 2.141 -4.816 1 95.06 57 GLU B C 1
ATOM 2510 O O . GLU B 1 57 ? 9.938 2.318 -5.812 1 95.06 57 GLU B O 1
ATOM 2515 N N . THR B 1 58 ? 9.586 1.381 -3.814 1 98.31 58 THR B N 1
ATOM 2516 C CA . THR B 1 58 ? 10.836 0.641 -3.846 1 98.31 58 THR B CA 1
ATOM 2517 C C . THR B 1 58 ? 10.828 -0.402 -4.961 1 98.31 58 THR B C 1
ATOM 2519 O O . THR B 1 58 ? 11.758 -0.47 -5.766 1 98.31 58 THR B O 1
ATOM 2522 N N . LEU B 1 59 ? 9.797 -1.14 -5.051 1 98.06 59 LEU B N 1
ATOM 2523 C CA . LEU B 1 59 ? 9.688 -2.188 -6.059 1 98.06 59 LEU B CA 1
ATOM 2524 C C . LEU B 1 59 ? 9.703 -1.595 -7.465 1 98.06 59 LEU B C 1
ATOM 2526 O O . LEU B 1 59 ? 10.383 -2.115 -8.352 1 98.06 59 LEU B O 1
ATOM 2530 N N . ASP B 1 60 ? 9 -0.527 -7.625 1 96.62 60 ASP B N 1
ATOM 2531 C CA . ASP B 1 60 ? 8.961 0.139 -8.922 1 96.62 60 ASP B CA 1
ATOM 2532 C C . ASP B 1 60 ? 10.352 0.603 -9.344 1 96.62 60 ASP B C 1
ATOM 2534 O O . ASP B 1 60 ? 10.727 0.489 -10.516 1 96.62 60 ASP B O 1
ATOM 2538 N N . ASN B 1 61 ? 11.047 1.125 -8.398 1 97.94 61 ASN B N 1
ATOM 2539 C CA . ASN B 1 61 ? 12.391 1.599 -8.719 1 97.94 61 ASN B CA 1
ATOM 2540 C C . ASN B 1 61 ? 13.344 0.438 -8.992 1 97.94 61 ASN B C 1
ATOM 2542 O O . ASN B 1 61 ? 14.219 0.537 -9.852 1 97.94 61 ASN B O 1
ATOM 2546 N N . LEU B 1 62 ? 13.203 -0.622 -8.242 1 98.56 62 LEU B N 1
ATOM 2547 C CA . LEU B 1 62 ? 14 -1.81 -8.531 1 98.56 62 LEU B CA 1
ATOM 2548 C C . LEU B 1 62 ? 13.734 -2.307 -9.945 1 98.56 62 LEU B C 1
ATOM 2550 O O . LEU B 1 62 ? 14.641 -2.793 -10.617 1 98.56 62 LEU B O 1
ATOM 2554 N N . PHE B 1 63 ? 12.555 -2.213 -10.375 1 97.81 63 PHE B N 1
ATOM 2555 C CA . PHE B 1 63 ? 12.188 -2.619 -11.727 1 97.81 63 PHE B CA 1
ATOM 2556 C C . PHE B 1 63 ? 12.75 -1.644 -12.758 1 97.81 63 PHE B C 1
ATOM 2558 O O . PHE B 1 63 ? 13.195 -2.053 -13.836 1 97.81 63 PHE B O 1
ATOM 2565 N N . LYS B 1 64 ? 12.75 -0.422 -12.453 1 96.69 64 LYS B N 1
ATOM 2566 C CA . LYS B 1 64 ? 13.164 0.639 -13.367 1 96.69 64 LYS B CA 1
ATOM 2567 C C . LYS B 1 64 ? 14.68 0.679 -13.516 1 96.69 64 LYS B C 1
ATOM 2569 O O . LYS B 1 64 ? 15.195 0.806 -14.625 1 96.69 64 LYS B O 1
ATOM 2574 N N . PHE B 1 65 ? 15.383 0.609 -12.383 1 98.12 65 PHE B N 1
ATOM 2575 C CA . PHE B 1 65 ? 16.844 0.729 -12.383 1 98.12 65 PHE B CA 1
ATOM 2576 C C . PHE B 1 65 ? 17.5 -0.643 -12.469 1 98.12 65 PHE B C 1
ATOM 2578 O O . PHE B 1 65 ? 17.609 -1.346 -11.469 1 98.12 65 PHE B O 1
ATOM 2585 N N . ASP B 1 66 ? 18.062 -0.92 -13.57 1 97.69 66 ASP B N 1
ATOM 2586 C CA . ASP B 1 66 ? 18.625 -2.244 -13.812 1 97.69 66 ASP B CA 1
ATOM 2587 C C . ASP B 1 66 ? 19.938 -2.441 -13.039 1 97.69 66 ASP B C 1
ATOM 2589 O O . ASP B 1 66 ? 20.297 -3.572 -12.719 1 97.69 66 ASP B O 1
ATOM 2593 N N . ASP B 1 67 ? 20.562 -1.361 -12.688 1 98.25 67 ASP B N 1
ATOM 2594 C CA . ASP B 1 67 ? 21.906 -1.468 -12.125 1 98.25 67 ASP B CA 1
ATOM 2595 C C . ASP B 1 67 ? 21.891 -1.244 -10.617 1 98.25 67 ASP B C 1
ATOM 2597 O O . ASP B 1 67 ? 22.906 -0.902 -10.023 1 98.25 67 ASP B O 1
ATOM 2601 N N . VAL B 1 68 ? 20.781 -1.325 -9.984 1 98.75 68 VAL B N 1
ATOM 2602 C CA . VAL B 1 68 ? 20.688 -1.198 -8.531 1 98.75 68 VAL B CA 1
ATOM 2603 C C . VAL B 1 68 ? 20.234 -2.527 -7.926 1 98.75 68 VAL B C 1
ATOM 2605 O O . VAL B 1 68 ? 19.266 -3.137 -8.391 1 98.75 68 VAL B O 1
ATOM 2608 N N . PHE B 1 69 ? 20.906 -2.957 -6.883 1 98.81 69 PHE B N 1
ATOM 2609 C CA . PHE B 1 69 ? 20.703 -4.281 -6.309 1 98.81 69 PHE B CA 1
ATOM 2610 C C . PHE B 1 69 ? 20.547 -4.195 -4.793 1 98.81 69 PHE B C 1
ATOM 2612 O O . PHE B 1 69 ? 20.984 -3.225 -4.172 1 98.81 69 PHE B O 1
ATOM 2619 N N . VAL B 1 70 ? 19.875 -5.18 -4.238 1 98.69 70 VAL B N 1
ATOM 2620 C CA . VAL B 1 70 ? 19.719 -5.32 -2.793 1 98.69 70 VAL B CA 1
ATOM 2621 C C . VAL B 1 70 ? 20.891 -6.133 -2.229 1 98.69 70 VAL B C 1
ATOM 2623 O O . VAL B 1 70 ? 21.141 -7.254 -2.674 1 98.69 70 VAL B O 1
ATOM 2626 N N . ASN B 1 71 ? 21.531 -5.594 -1.205 1 97.56 71 ASN B N 1
ATOM 2627 C CA . ASN B 1 71 ? 22.719 -6.234 -0.669 1 97.56 71 ASN B CA 1
ATOM 2628 C C . ASN B 1 71 ? 22.469 -6.832 0.712 1 97.56 71 ASN B C 1
ATOM 2630 O O . ASN B 1 71 ? 23.109 -7.812 1.098 1 97.56 71 ASN B O 1
ATOM 2634 N N . LYS B 1 72 ? 21.578 -6.254 1.414 1 96.75 72 LYS B N 1
ATOM 2635 C CA . LYS B 1 72 ? 21.266 -6.633 2.789 1 96.75 72 LYS B CA 1
ATOM 2636 C C . LYS B 1 72 ? 19.875 -6.156 3.189 1 96.75 72 LYS B C 1
ATOM 2638 O O . LYS B 1 72 ? 19.391 -5.137 2.689 1 96.75 72 LYS B O 1
ATOM 2643 N N . ILE B 1 73 ? 19.25 -6.887 4.023 1 97.56 73 ILE B N 1
ATOM 2644 C CA . ILE B 1 73 ? 17.984 -6.465 4.59 1 97.56 73 ILE B CA 1
ATOM 2645 C C . ILE B 1 73 ? 18.094 -6.391 6.113 1 97.56 73 ILE B C 1
ATOM 2647 O O . ILE B 1 73 ? 18.625 -7.305 6.746 1 97.56 73 ILE B O 1
ATOM 2651 N N . ILE B 1 74 ? 17.656 -5.32 6.648 1 96.38 74 ILE B N 1
ATOM 2652 C CA . ILE B 1 74 ? 17.578 -5.172 8.094 1 96.38 74 ILE B CA 1
ATOM 2653 C C . ILE B 1 74 ? 16.125 -5.039 8.523 1 96.38 74 ILE B C 1
ATOM 2655 O O . ILE B 1 74 ? 15.336 -4.363 7.863 1 96.38 74 ILE B O 1
ATOM 2659 N N . GLU B 1 75 ? 15.789 -5.742 9.594 1 96.19 75 GLU B N 1
ATOM 2660 C CA . GLU B 1 75 ? 14.461 -5.625 10.18 1 96.19 75 GLU B CA 1
ATOM 2661 C C . GLU B 1 75 ? 14.445 -4.629 11.336 1 96.19 75 GLU B C 1
ATOM 2663 O O . GLU B 1 75 ? 15.305 -4.688 12.219 1 96.19 75 GLU B O 1
ATOM 2668 N N . LEU B 1 76 ? 13.555 -3.73 11.25 1 95.62 76 LEU B N 1
ATOM 2669 C CA . LEU B 1 76 ? 13.391 -2.746 12.312 1 95.62 76 LEU B CA 1
ATOM 2670 C C . LEU B 1 76 ? 11.984 -2.809 12.898 1 95.62 76 LEU B C 1
ATOM 2672 O O . LEU B 1 76 ? 11 -2.674 12.164 1 95.62 76 LEU B O 1
ATOM 2676 N N . LYS B 1 77 ? 11.891 -3 14.188 1 94.06 77 LYS B N 1
ATOM 2677 C CA . LYS B 1 77 ? 10.594 -2.93 14.859 1 94.06 77 LYS B CA 1
ATOM 2678 C C . LYS B 1 77 ? 10.094 -1.491 14.938 1 94.06 77 LYS B C 1
ATOM 2680 O O . LYS B 1 77 ? 10.852 -0.585 15.297 1 94.06 77 LYS B O 1
ATOM 2685 N N . ILE B 1 78 ? 8.891 -1.308 14.547 1 90.81 78 ILE B N 1
ATOM 2686 C CA . ILE B 1 78 ? 8.273 0.015 14.594 1 90.81 78 ILE B CA 1
ATOM 2687 C C . ILE B 1 78 ? 7.586 0.22 15.938 1 90.81 78 ILE B C 1
ATOM 2689 O O . ILE B 1 78 ? 6.496 -0.306 16.172 1 90.81 78 ILE B O 1
ATOM 2693 N N . ASN B 1 79 ? 8.195 0.93 16.797 1 93.44 79 ASN B N 1
ATOM 2694 C CA . ASN B 1 79 ? 7.664 1.292 18.109 1 93.44 79 ASN B CA 1
ATOM 2695 C C . ASN B 1 79 ? 7.363 2.785 18.188 1 93.44 79 ASN B C 1
ATOM 2697 O O . ASN B 1 79 ? 8.242 3.615 17.969 1 93.44 79 ASN B O 1
ATOM 2701 N N . LEU B 1 80 ? 6.109 3.062 18.484 1 96.81 80 LEU B N 1
ATOM 2702 C CA . LEU B 1 80 ? 5.707 4.461 18.594 1 96.81 80 LEU B CA 1
ATOM 2703 C C . LEU B 1 80 ? 5.668 4.891 20.062 1 96.81 80 LEU B C 1
ATOM 2705 O O . LEU B 1 80 ? 5.324 4.09 20.938 1 96.81 80 LEU B O 1
ATOM 2709 N N . VAL B 1 81 ? 6.023 6.102 20.281 1 97.25 81 VAL B N 1
ATOM 2710 C CA . VAL B 1 81 ? 5.957 6.703 21.609 1 97.25 81 VAL B CA 1
ATOM 2711 C C . VAL B 1 81 ? 5.191 8.023 21.547 1 97.25 81 VAL B C 1
ATOM 2713 O O . VAL B 1 81 ? 5.035 8.602 20.469 1 97.25 81 VAL B O 1
ATOM 2716 N N . LEU B 1 82 ? 4.605 8.352 22.641 1 96.75 82 LEU B N 1
ATOM 2717 C CA . LEU B 1 82 ? 4.125 9.711 22.859 1 96.75 82 LEU B CA 1
ATOM 2718 C C . LEU B 1 82 ? 5.172 10.547 23.594 1 96.75 82 LEU B C 1
ATOM 2720 O O . LEU B 1 82 ? 5.602 10.188 24.688 1 96.75 82 LEU B O 1
ATOM 2724 N N . ALA B 1 83 ? 5.641 11.625 22.922 1 97.25 83 ALA B N 1
ATOM 2725 C CA . ALA B 1 83 ? 6.746 12.391 23.5 1 97.25 83 ALA B CA 1
ATOM 2726 C C . ALA B 1 83 ? 6.469 13.883 23.422 1 97.25 83 ALA B C 1
ATOM 2728 O O . ALA B 1 83 ? 5.766 14.352 22.516 1 97.25 83 ALA B O 1
ATOM 2729 N N . SER B 1 84 ? 7.039 14.609 24.406 1 97 84 SER B N 1
ATOM 2730 C CA . SER B 1 84 ? 6.848 16.047 24.484 1 97 84 SER B CA 1
ATOM 2731 C C . SER B 1 84 ? 8.125 16.75 24.938 1 97 84 SER B C 1
ATOM 2733 O O . SER B 1 84 ? 9.078 16.094 25.359 1 97 84 SER B O 1
ATOM 2735 N N . LYS B 1 85 ? 8.172 18.078 24.656 1 94.06 85 LYS B N 1
ATOM 2736 C CA . LYS B 1 85 ? 9.336 18.875 25.062 1 94.06 85 LYS B CA 1
ATOM 2737 C C . LYS B 1 85 ? 9.57 18.766 26.562 1 94.06 85 LYS B C 1
ATOM 2739 O O . LYS B 1 85 ? 10.719 18.641 27.016 1 94.06 85 LYS B O 1
ATOM 2744 N N . GLY B 1 86 ? 8.5 18.828 27.297 1 88.94 86 GLY B N 1
ATOM 2745 C CA . GLY B 1 86 ? 8.641 18.75 28.734 1 88.94 86 GLY B CA 1
ATOM 2746 C C . GLY B 1 86 ? 7.738 17.703 29.359 1 88.94 86 GLY B C 1
ATOM 2747 O O . GLY B 1 86 ? 7.102 16.922 28.656 1 88.94 86 GLY B O 1
ATOM 2748 N N . ASP B 1 87 ? 7.945 17.641 30.672 1 86.81 87 ASP B N 1
ATOM 2749 C CA . ASP B 1 87 ? 7.098 16.734 31.422 1 86.81 87 ASP B CA 1
ATOM 2750 C C . ASP B 1 87 ? 5.688 17.281 31.594 1 86.81 87 ASP B C 1
ATOM 2752 O O . ASP B 1 87 ? 5.383 17.938 32.594 1 86.81 87 ASP B O 1
ATOM 2756 N N . ILE B 1 88 ? 4.926 17.125 30.609 1 87.94 88 ILE B N 1
ATOM 2757 C CA . ILE B 1 88 ? 3.551 17.609 30.625 1 87.94 88 ILE B CA 1
ATOM 2758 C C . ILE B 1 88 ? 2.602 16.484 31 1 87.94 88 ILE B C 1
ATOM 2760 O O . ILE B 1 88 ? 2.824 15.328 30.625 1 87.94 88 ILE B O 1
ATOM 2764 N N . ASN B 1 89 ? 1.637 16.859 31.797 1 88.69 89 ASN B N 1
ATOM 2765 C CA . ASN B 1 89 ? 0.554 15.914 32.031 1 88.69 89 ASN B CA 1
ATOM 2766 C C . ASN B 1 89 ? -0.202 15.602 30.75 1 88.69 89 ASN B C 1
ATOM 2768 O O . ASN B 1 89 ? -0.596 16.5 30.016 1 88.69 89 ASN B O 1
ATOM 2772 N N . ILE B 1 90 ? -0.332 14.328 30.438 1 88.19 90 ILE B N 1
ATOM 2773 C CA . ILE B 1 90 ? -0.942 13.836 29.219 1 88.19 90 ILE B CA 1
ATOM 2774 C C . ILE B 1 90 ? -2.311 14.484 29.016 1 88.19 90 ILE B C 1
ATOM 2776 O O . ILE B 1 90 ? -2.703 14.797 27.891 1 88.19 90 ILE B O 1
ATOM 2780 N N . LYS B 1 91 ? -2.998 14.805 30.109 1 84 91 LYS B N 1
ATOM 2781 C CA . LYS B 1 91 ? -4.348 15.359 30.062 1 84 91 LYS B CA 1
ATOM 2782 C C . LYS B 1 91 ? -4.324 16.812 29.609 1 84 91 LYS B C 1
ATOM 2784 O O . LYS B 1 91 ? -5.359 17.375 29.25 1 84 91 LYS B O 1
ATOM 2789 N N . HIS B 1 92 ? -3.162 17.406 29.641 1 86.69 92 HIS B N 1
ATOM 2790 C CA . HIS B 1 92 ? -3.055 18.828 29.312 1 86.69 92 HIS B CA 1
ATOM 2791 C C . HIS B 1 92 ? -2.521 19.016 27.891 1 86.69 92 HIS B C 1
ATOM 2793 O O . HIS B 1 92 ? -2.365 20.156 27.438 1 86.69 92 HIS B O 1
ATOM 2799 N N . ILE B 1 93 ? -2.289 17.891 27.219 1 89.81 93 ILE B N 1
ATOM 2800 C CA . ILE B 1 93 ? -1.824 17.984 25.844 1 89.81 93 ILE B CA 1
ATOM 2801 C C . ILE B 1 93 ? -2.936 18.562 24.969 1 89.81 93 ILE B C 1
ATOM 2803 O O . ILE B 1 93 ? -4.051 18.031 24.953 1 89.81 93 ILE B O 1
ATOM 2807 N N . LYS B 1 94 ? -2.646 19.578 24.281 1 89.44 94 LYS B N 1
ATOM 2808 C CA . LYS B 1 94 ? -3.633 20.234 23.422 1 89.44 94 LYS B CA 1
ATOM 2809 C C . LYS B 1 94 ? -3.582 19.672 22 1 89.44 94 LYS B C 1
ATOM 2811 O O . LYS B 1 94 ? -4.625 19.438 21.391 1 89.44 94 LYS B O 1
ATOM 2816 N N . ASN B 1 95 ? -2.314 19.5 21.516 1 92.5 95 ASN B N 1
ATOM 2817 C CA . ASN B 1 95 ? -2.107 19.047 20.141 1 92.5 95 ASN B CA 1
ATOM 2818 C C . ASN B 1 95 ? -1.155 17.859 20.094 1 92.5 95 ASN B C 1
ATOM 2820 O O . ASN B 1 95 ? -0.158 17.812 20.812 1 92.5 95 ASN B O 1
ATOM 2824 N N . ILE B 1 96 ? -1.568 16.953 19.312 1 94.81 96 ILE B N 1
ATOM 2825 C CA . ILE B 1 96 ? -0.675 15.836 19.016 1 94.81 96 ILE B CA 1
ATOM 2826 C C . ILE B 1 96 ? -0.283 15.859 17.547 1 94.81 96 ILE B C 1
ATOM 2828 O O . ILE B 1 96 ? -1.139 15.719 16.672 1 94.81 96 ILE B O 1
ATOM 2832 N N . TYR B 1 97 ? 0.995 16.047 17.344 1 94.75 97 TYR B N 1
ATOM 2833 C CA . TYR B 1 97 ? 1.507 16.016 15.969 1 94.75 97 TYR B CA 1
ATOM 2834 C C . TYR B 1 97 ? 1.899 14.594 15.57 1 94.75 97 TYR B C 1
ATOM 2836 O O . TYR B 1 97 ? 2.547 13.883 16.344 1 94.75 97 TYR B O 1
ATOM 2844 N N . THR B 1 98 ? 1.452 14.188 14.43 1 95.06 98 THR B N 1
ATOM 2845 C CA . THR B 1 98 ? 1.941 12.906 13.938 1 95.06 98 THR B CA 1
ATOM 2846 C C . THR B 1 98 ? 1.556 12.711 12.469 1 95.06 98 THR B C 1
ATOM 2848 O O . THR B 1 98 ? 0.825 13.523 11.898 1 95.06 98 THR B O 1
ATOM 2851 N N . HIS B 1 99 ? 2.16 11.75 11.867 1 92.69 99 HIS B N 1
ATOM 2852 C CA . HIS B 1 99 ? 1.713 11.305 10.555 1 92.69 99 HIS B CA 1
ATOM 2853 C C . HIS B 1 99 ? 0.417 10.5 10.656 1 92.69 99 HIS B C 1
ATOM 2855 O O . HIS B 1 99 ? 0.237 9.727 11.594 1 92.69 99 HIS B O 1
ATOM 2861 N N . LEU B 1 100 ? -0.409 10.617 9.594 1 88.12 100 LEU B N 1
ATOM 2862 C CA . LEU B 1 100 ? -1.728 9.992 9.609 1 88.12 100 LEU B CA 1
ATOM 2863 C C . LEU B 1 100 ? -1.612 8.484 9.781 1 88.12 100 LEU B C 1
ATOM 2865 O O . LEU B 1 100 ? -2.414 7.875 10.5 1 88.12 100 LEU B O 1
ATOM 2869 N N . TYR B 1 101 ? -0.644 7.844 9.242 1 88.19 101 TYR B N 1
ATOM 2870 C CA . TYR B 1 101 ? -0.452 6.402 9.352 1 88.19 101 TYR B CA 1
ATOM 2871 C C . TYR B 1 101 ? -0.144 6.004 10.789 1 88.19 101 TYR B C 1
ATOM 2873 O O . TYR B 1 101 ? -0.728 5.055 11.32 1 88.19 101 TYR B O 1
ATOM 2881 N N . ALA B 1 102 ? 0.723 6.75 11.375 1 91.94 102 ALA B N 1
ATOM 2882 C CA . ALA B 1 102 ? 1.077 6.48 12.766 1 91.94 102 ALA B CA 1
ATOM 2883 C C . ALA B 1 102 ? -0.13 6.652 13.688 1 91.94 102 ALA B C 1
ATOM 2885 O O . ALA B 1 102 ? -0.324 5.867 14.617 1 91.94 102 ALA B O 1
ATOM 2886 N N . TYR B 1 103 ? -0.899 7.633 13.414 1 90.62 103 TYR B N 1
ATOM 2887 C CA . TYR B 1 103 ? -2.105 7.859 14.203 1 90.62 103 TYR B CA 1
ATOM 2888 C C . TYR B 1 103 ? -3.035 6.652 14.141 1 90.62 103 TYR B C 1
ATOM 2890 O O . TYR B 1 103 ? -3.549 6.199 15.164 1 90.62 103 TYR B O 1
ATOM 2898 N N . LYS B 1 104 ? -3.229 6.188 12.922 1 87.44 104 LYS B N 1
ATOM 2899 C CA . LYS B 1 104 ? -4.109 5.039 12.719 1 87.44 104 LYS B CA 1
ATOM 2900 C C . LYS B 1 104 ? -3.613 3.824 13.5 1 87.44 104 LYS B C 1
ATOM 2902 O O . LYS B 1 104 ? -4.414 3.025 13.992 1 87.44 104 LYS B O 1
ATOM 2907 N N . GLU B 1 105 ? -2.359 3.703 13.703 1 90.06 105 GLU B N 1
ATOM 2908 C CA . GLU B 1 105 ? -1.746 2.561 14.367 1 90.06 105 GLU B CA 1
ATOM 2909 C C . GLU B 1 105 ? -1.761 2.734 15.883 1 90.06 105 GLU B C 1
ATOM 2911 O O . GLU B 1 105 ? -1.399 1.816 16.625 1 90.06 105 GLU B O 1
ATOM 2916 N N . ALA B 1 106 ? -2.221 3.873 16.359 1 93.06 106 ALA B N 1
ATOM 2917 C CA . ALA B 1 106 ? -2.121 4.133 17.781 1 93.06 106 ALA B CA 1
ATOM 2918 C C . ALA B 1 106 ? -3.457 4.605 18.359 1 93.06 106 ALA B C 1
ATOM 2920 O O . ALA B 1 106 ? -3.543 4.984 19.516 1 93.06 106 ALA B O 1
ATOM 2921 N N . GLN B 1 107 ? -4.449 4.625 17.547 1 89.44 107 GLN B N 1
ATOM 2922 C CA . GLN B 1 107 ? -5.723 5.238 17.906 1 89.44 107 GLN B CA 1
ATOM 2923 C C . GLN B 1 107 ? -6.281 4.641 19.188 1 89.44 107 GLN B C 1
ATOM 2925 O O . GLN B 1 107 ? -6.695 5.371 20.094 1 89.44 107 GLN B O 1
ATOM 2930 N N . ASN B 1 108 ? -6.262 3.33 19.297 1 89.44 108 ASN B N 1
ATOM 2931 C CA . ASN B 1 108 ? -6.812 2.676 20.484 1 89.44 108 ASN B CA 1
ATOM 2932 C C . ASN B 1 108 ? -5.992 2.99 21.719 1 89.44 108 ASN B C 1
ATOM 2934 O O . ASN B 1 108 ? -6.555 3.234 22.797 1 89.44 108 ASN B O 1
ATOM 2938 N N . SER B 1 109 ? -4.746 2.965 21.547 1 91.06 109 SER B N 1
ATOM 2939 C CA . SER B 1 109 ? -3.869 3.256 22.672 1 91.06 109 SER B CA 1
ATOM 2940 C C . SER B 1 109 ? -4.039 4.695 23.156 1 91.06 109 SER B C 1
ATOM 2942 O O . SER B 1 109 ? -4.039 4.961 24.359 1 91.06 109 SER B O 1
ATOM 2944 N N . LEU B 1 110 ? -4.168 5.598 22.219 1 90.5 110 LEU B N 1
ATOM 2945 C CA . LEU B 1 110 ? -4.355 7 22.562 1 90.5 110 LEU B CA 1
ATOM 2946 C C . LEU B 1 110 ? -5.664 7.207 23.312 1 90.5 110 LEU B C 1
ATOM 2948 O O . LEU B 1 110 ? -5.715 7.957 24.297 1 90.5 110 LEU B O 1
ATOM 2952 N N . LEU B 1 111 ? -6.672 6.543 22.891 1 88 111 LEU B N 1
ATOM 2953 C CA . LEU B 1 111 ? -7.965 6.609 23.562 1 88 111 LEU B CA 1
ATOM 2954 C C . LEU B 1 111 ? -7.859 6.094 25 1 88 111 LEU B C 1
ATOM 2956 O O . LEU B 1 111 ? -8.414 6.695 25.922 1 88 111 LEU B O 1
ATOM 2960 N N . LYS B 1 112 ? -7.172 5.039 25.188 1 89.44 112 LYS B N 1
ATOM 2961 C CA . LYS B 1 112 ? -6.977 4.449 26.5 1 89.44 112 LYS B CA 1
ATOM 2962 C C . LYS B 1 112 ? -6.242 5.414 27.438 1 89.44 112 LYS B C 1
ATOM 2964 O O . LYS B 1 112 ? -6.473 5.41 28.641 1 89.44 112 LYS B O 1
ATOM 2969 N N . LEU B 1 113 ? -5.391 6.207 26.859 1 88.44 113 LEU B N 1
ATOM 2970 C CA . LEU B 1 113 ? -4.625 7.18 27.641 1 88.44 113 LEU B CA 1
ATOM 2971 C C . LEU B 1 113 ? -5.461 8.422 27.922 1 88.44 113 LEU B C 1
ATOM 2973 O O . LEU B 1 113 ? -5.016 9.32 28.641 1 88.44 113 LEU B O 1
ATOM 2977 N N . GLY B 1 114 ? -6.664 8.453 27.312 1 83.94 114 GLY B N 1
ATOM 2978 C CA . GLY B 1 114 ? -7.562 9.57 27.547 1 83.94 114 GLY B CA 1
ATOM 2979 C C . GLY B 1 114 ? -7.312 10.734 26.594 1 83.94 114 GLY B C 1
ATOM 2980 O O . GLY B 1 114 ? -7.703 11.875 26.891 1 83.94 114 GLY B O 1
ATOM 2981 N N . ILE B 1 115 ? -6.547 10.414 25.656 1 81.62 115 ILE B N 1
ATOM 2982 C CA . ILE B 1 115 ? -6.242 11.461 24.688 1 81.62 115 ILE B CA 1
ATOM 2983 C C . ILE B 1 115 ? -7.312 11.477 23.594 1 81.62 115 ILE B C 1
ATOM 2985 O O . ILE B 1 115 ? -7.422 10.531 22.812 1 81.62 115 ILE B O 1
ATOM 2989 N N . VAL B 1 116 ? -8.266 12.289 23.766 1 69.94 116 VAL B N 1
ATOM 2990 C CA . VAL B 1 116 ? -9.344 12.469 22.797 1 69.94 116 VAL B CA 1
ATOM 2991 C C . VAL B 1 116 ? -9.062 13.688 21.922 1 69.94 116 VAL B C 1
ATOM 2993 O O . VAL B 1 116 ? -9.852 14.016 21.031 1 69.94 116 VAL B O 1
ATOM 2996 N N . ASN B 1 117 ? -7.844 14.195 22.047 1 62.84 117 ASN B N 1
ATOM 2997 C CA . ASN B 1 117 ? -7.398 15.516 21.609 1 62.84 117 ASN B CA 1
ATOM 2998 C C . ASN B 1 117 ? -7.297 15.617 20.094 1 62.84 117 ASN B C 1
ATOM 3000 O O . ASN B 1 117 ? -7.496 14.625 19.391 1 62.84 117 ASN B O 1
ATOM 3004 N N . ASN B 1 118 ? -6.93 16.797 19.656 1 83.06 118 ASN B N 1
ATOM 3005 C CA . ASN B 1 118 ? -6.723 17.328 18.312 1 83.06 118 ASN B CA 1
ATOM 3006 C C . ASN B 1 118 ? -5.461 16.75 17.672 1 83.06 118 ASN B C 1
ATOM 3008 O O . ASN B 1 118 ? -4.348 17.141 18.031 1 83.06 118 ASN B O 1
ATOM 3012 N N . VAL B 1 119 ? -5.516 15.758 16.938 1 88.62 119 VAL B N 1
ATOM 3013 C CA . VAL B 1 119 ? -4.418 15.195 16.156 1 88.62 119 VAL B CA 1
ATOM 3014 C C . VAL B 1 119 ? -4.203 16.016 14.891 1 88.62 119 VAL B C 1
ATOM 3016 O O . VAL B 1 119 ? -5.137 16.219 14.109 1 88.62 119 VAL B O 1
ATOM 3019 N N . ILE B 1 120 ? -3.029 16.594 14.82 1 90 120 ILE B N 1
ATOM 3020 C CA . ILE B 1 120 ? -2.65 17.406 13.664 1 90 120 ILE B CA 1
ATOM 3021 C C . ILE B 1 120 ? -1.749 16.594 12.742 1 90 120 ILE B C 1
ATOM 3023 O O . ILE B 1 120 ? -0.59 16.328 13.07 1 90 120 ILE B O 1
ATOM 3027 N N . PRO B 1 121 ? -2.285 16.266 11.586 1 90.56 121 PRO B N 1
ATOM 3028 C CA . PRO B 1 121 ? -1.468 15.492 10.648 1 90.56 121 PRO B CA 1
ATOM 3029 C C . PRO B 1 121 ? -0.286 16.281 10.102 1 90.56 121 PRO B C 1
ATOM 3031 O O . PRO B 1 121 ? -0.428 17.469 9.781 1 90.56 121 PRO B O 1
ATOM 3034 N N . VAL B 1 122 ? 0.867 15.609 10.109 1 90.94 122 VAL B N 1
ATOM 3035 C CA . VAL B 1 122 ? 2.064 16.219 9.531 1 90.94 122 VAL B CA 1
ATOM 3036 C C . VAL B 1 122 ? 2.736 15.219 8.586 1 90.94 122 VAL B C 1
ATOM 3038 O O . VAL B 1 122 ? 2.254 14.102 8.406 1 90.94 122 VAL B O 1
ATOM 3041 N N . GLU B 1 123 ? 3.807 15.539 7.961 1 87.56 123 GLU B N 1
ATOM 3042 C CA . GLU B 1 123 ? 4.387 14.82 6.832 1 87.56 123 GLU B CA 1
ATOM 3043 C C . GLU B 1 123 ? 5.086 13.547 7.293 1 87.56 123 GLU B C 1
ATOM 3045 O O . GLU B 1 123 ? 5.297 12.625 6.5 1 87.56 123 GLU B O 1
ATOM 3050 N N . SER B 1 124 ? 5.52 13.531 8.547 1 91.06 124 SER B N 1
ATOM 3051 C CA . SER B 1 124 ? 6.242 12.367 9.039 1 91.06 124 SER B CA 1
ATOM 3052 C C . SER B 1 124 ? 6.277 12.344 10.562 1 91.06 124 SER B C 1
ATOM 3054 O O . SER B 1 124 ? 6.012 13.367 11.211 1 91.06 124 SER B O 1
ATOM 3056 N N . THR B 1 125 ? 6.613 11.227 11.062 1 93.62 125 THR B N 1
ATOM 3057 C CA . THR B 1 125 ? 6.75 11.102 12.508 1 93.62 125 THR B CA 1
ATOM 3058 C C . THR B 1 125 ? 7.941 11.914 13.016 1 93.62 125 THR B C 1
ATOM 3060 O O . THR B 1 125 ? 7.918 12.43 14.133 1 93.62 125 THR B O 1
ATOM 3063 N N . SER B 1 126 ? 8.953 11.984 12.211 1 94.56 126 SER B N 1
ATOM 3064 C CA . SER B 1 126 ? 10.102 12.797 12.602 1 94.56 126 SER B CA 1
ATOM 3065 C C . SER B 1 126 ? 9.742 14.281 12.625 1 94.56 126 SER B C 1
ATOM 3067 O O . SER B 1 126 ? 10.164 15.008 13.523 1 94.56 126 SER B O 1
ATOM 3069 N N . LYS B 1 127 ? 8.992 14.688 11.648 1 92.81 127 LYS B N 1
ATOM 3070 C CA . LYS B 1 127 ? 8.523 16.078 11.656 1 92.81 127 LYS B CA 1
ATOM 3071 C C . LYS B 1 127 ? 7.656 16.344 12.875 1 92.81 127 LYS B C 1
ATOM 3073 O O . LYS B 1 127 ? 7.707 17.438 13.453 1 92.81 127 LYS B O 1
ATOM 3078 N N . ALA B 1 128 ? 6.891 15.383 13.211 1 96.12 128 ALA B N 1
ATOM 3079 C CA . ALA B 1 128 ? 6.07 15.492 14.414 1 96.12 128 ALA B CA 1
ATOM 3080 C C . ALA B 1 128 ? 6.926 15.789 15.641 1 96.12 128 ALA B C 1
ATOM 3082 O O . ALA B 1 128 ? 6.602 16.672 16.438 1 96.12 128 ALA B O 1
ATOM 3083 N N . ALA B 1 129 ? 8.008 15.086 15.773 1 96.25 129 ALA B N 1
ATOM 3084 C CA . ALA B 1 129 ? 8.922 15.281 16.891 1 96.25 129 ALA B CA 1
ATOM 3085 C C . ALA B 1 129 ? 9.492 16.703 16.891 1 96.25 129 ALA B C 1
ATOM 3087 O O . ALA B 1 129 ? 9.562 17.344 17.953 1 96.25 129 ALA B O 1
ATOM 3088 N N . ILE B 1 130 ? 9.844 17.141 15.758 1 94.5 130 ILE B N 1
ATOM 3089 C CA . ILE B 1 130 ? 10.422 18.469 15.617 1 94.5 130 ILE B CA 1
ATOM 3090 C C . ILE B 1 130 ? 9.398 19.531 16.016 1 94.5 130 ILE B C 1
ATOM 3092 O O . ILE B 1 130 ? 9.711 20.469 16.766 1 94.5 130 ILE B O 1
ATOM 3096 N N . LEU B 1 131 ? 8.172 19.375 15.594 1 94.5 131 LEU B N 1
ATOM 3097 C CA . LEU B 1 131 ? 7.125 20.344 15.883 1 94.5 131 LEU B CA 1
ATOM 3098 C C . LEU B 1 131 ? 6.785 20.344 17.375 1 94.5 131 LEU B C 1
ATOM 3100 O O . LEU B 1 131 ? 6.512 21.406 17.938 1 94.5 131 LEU B O 1
ATOM 3104 N N . ALA B 1 132 ? 6.824 19.234 17.969 1 95 132 ALA B N 1
ATOM 3105 C CA . ALA B 1 132 ? 6.52 19.125 19.391 1 95 132 ALA B CA 1
ATOM 3106 C C . ALA B 1 132 ? 7.566 19.859 20.234 1 95 132 ALA B C 1
ATOM 3108 O O . ALA B 1 132 ? 7.27 20.328 21.328 1 95 132 ALA B O 1
ATOM 3109 N N . LEU B 1 133 ? 8.75 19.922 19.703 1 92.75 133 LEU B N 1
ATOM 3110 C CA . LEU B 1 133 ? 9.82 20.641 20.391 1 92.75 133 LEU B CA 1
ATOM 3111 C C . LEU B 1 133 ? 9.523 22.125 20.453 1 92.75 133 LEU B C 1
ATOM 3113 O O . LEU B 1 133 ? 9.906 22.797 21.422 1 92.75 133 LEU B O 1
ATOM 3117 N N . SER B 1 134 ? 8.797 22.609 19.5 1 91.38 134 SER B N 1
ATOM 3118 C CA . SER B 1 134 ? 8.57 24.047 19.391 1 91.38 134 SER B CA 1
ATOM 3119 C C . SER B 1 134 ? 7.215 24.438 19.969 1 91.38 134 SER B C 1
ATOM 3121 O O . SER B 1 134 ? 6.918 25.625 20.109 1 91.38 134 SER B O 1
ATOM 3123 N N . ASP B 1 135 ? 6.41 23.516 20.281 1 91.19 135 ASP B N 1
ATOM 3124 C CA . ASP B 1 135 ? 5.062 23.75 20.797 1 91.19 135 ASP B CA 1
ATOM 3125 C C . ASP B 1 135 ? 4.91 23.203 22.219 1 91.19 135 ASP B C 1
ATOM 3127 O O . ASP B 1 135 ? 4.629 22.016 22.406 1 91.19 135 ASP B O 1
ATOM 3131 N N . PRO B 1 136 ? 5.051 24.031 23.266 1 86.62 136 PRO B N 1
ATOM 3132 C CA . PRO B 1 136 ? 5.113 23.547 24.656 1 86.62 136 PRO B CA 1
ATOM 3133 C C . PRO B 1 136 ? 3.844 22.797 25.078 1 86.62 136 PRO B C 1
ATOM 3135 O O . PRO B 1 136 ? 3.875 22 26.016 1 86.62 136 PRO B O 1
ATOM 3138 N N . ASN B 1 137 ? 2.748 22.969 24.5 1 88.69 137 ASN B N 1
ATOM 3139 C CA . ASN B 1 137 ? 1.513 22.297 24.906 1 88.69 137 ASN B CA 1
ATOM 3140 C C . ASN B 1 137 ? 1.143 21.172 23.953 1 88.69 137 ASN B C 1
ATOM 3142 O O . ASN B 1 137 ? -0.032 20.828 23.812 1 88.69 137 ASN B O 1
ATOM 3146 N N . SER B 1 138 ? 2.215 20.609 23.344 1 94.62 138 SER B N 1
ATOM 3147 C CA . SER B 1 138 ? 1.937 19.578 22.344 1 94.62 138 SER B CA 1
ATOM 3148 C C . SER B 1 138 ? 2.756 18.312 22.609 1 94.62 138 SER B C 1
ATOM 3150 O O . SER B 1 138 ? 3.584 18.297 23.531 1 94.62 138 SER B O 1
ATOM 3152 N N . ALA B 1 139 ? 2.4 17.266 21.984 1 96.25 139 ALA B N 1
ATOM 3153 C CA . ALA B 1 139 ? 3.172 16.031 21.953 1 96.25 139 ALA B CA 1
ATOM 3154 C C . ALA B 1 139 ? 3.305 15.492 20.531 1 96.25 139 ALA B C 1
ATOM 3156 O O . ALA B 1 139 ? 2.584 15.93 19.625 1 96.25 139 ALA B O 1
ATOM 3157 N N . ALA B 1 140 ? 4.262 14.695 20.422 1 97.12 140 ALA B N 1
ATOM 3158 C CA . ALA B 1 140 ? 4.469 13.984 19.172 1 97.12 140 ALA B CA 1
ATOM 3159 C C . ALA B 1 140 ? 4.203 12.492 19.344 1 97.12 140 ALA B C 1
ATOM 3161 O O . ALA B 1 140 ? 4.59 11.891 20.344 1 97.12 140 ALA B O 1
ATOM 3162 N N . LEU B 1 141 ? 3.422 12.008 18.453 1 96.75 141 LEU B N 1
ATOM 3163 C CA . LEU B 1 141 ? 3.441 10.57 18.234 1 96.75 141 LEU B CA 1
ATOM 3164 C C . LEU B 1 141 ? 4.5 10.195 17.203 1 96.75 141 LEU B C 1
ATOM 3166 O O . LEU B 1 141 ? 4.332 10.453 16.016 1 96.75 141 LEU B O 1
ATOM 3170 N N . CYS B 1 142 ? 5.598 9.578 17.688 1 97.44 142 CYS B N 1
ATOM 3171 C CA . CYS B 1 142 ? 6.758 9.352 16.828 1 97.44 142 CYS B CA 1
ATOM 3172 C C . CYS B 1 142 ? 7.555 8.141 17.297 1 97.44 142 CYS B C 1
ATOM 3174 O O . CYS B 1 142 ? 7.109 7.395 18.156 1 97.44 142 CYS B O 1
ATOM 3176 N N . SER B 1 143 ? 8.664 7.895 16.578 1 97 143 SER B N 1
ATOM 3177 C CA . SER B 1 143 ? 9.523 6.793 17 1 97 143 SER B CA 1
ATOM 3178 C C . SER B 1 143 ? 10.305 7.152 18.266 1 97 143 SER B C 1
ATOM 3180 O O . SER B 1 143 ? 10.531 8.328 18.547 1 97 143 SER B O 1
ATOM 3182 N N . GLU B 1 144 ? 10.656 6.141 19.016 1 96.19 144 GLU B N 1
ATOM 3183 C CA . GLU B 1 144 ? 11.539 6.367 20.156 1 96.19 144 GLU B CA 1
ATOM 3184 C C . GLU B 1 144 ? 12.852 7.012 19.719 1 96.19 144 GLU B C 1
ATOM 3186 O O . GLU B 1 144 ? 13.359 7.914 20.391 1 96.19 144 GLU B O 1
ATOM 3191 N N . PHE B 1 145 ? 13.367 6.566 18.625 1 96.75 145 PHE B N 1
ATOM 3192 C CA . PHE B 1 145 ? 14.602 7.105 18.062 1 96.75 145 PHE B CA 1
ATOM 3193 C C . PHE B 1 145 ? 14.484 8.609 17.844 1 96.75 145 PHE B C 1
ATOM 3195 O O . PHE B 1 145 ? 15.359 9.375 18.25 1 96.75 145 PHE B O 1
ATOM 3202 N N . ALA B 1 146 ? 13.398 9.023 17.203 1 96.88 146 ALA B N 1
ATOM 3203 C CA . ALA B 1 146 ? 13.195 10.445 16.938 1 96.88 146 ALA B CA 1
ATOM 3204 C C . ALA B 1 146 ? 13.078 11.234 18.234 1 96.88 146 ALA B C 1
ATOM 3206 O O . ALA B 1 146 ? 13.648 12.32 18.375 1 96.88 146 ALA B O 1
ATOM 3207 N N . ALA B 1 147 ? 12.328 10.703 19.188 1 97.12 147 ALA B N 1
ATOM 3208 C CA . ALA B 1 147 ? 12.156 11.367 20.484 1 97.12 147 ALA B CA 1
ATOM 3209 C C . ALA B 1 147 ? 13.5 11.609 21.156 1 97.12 147 ALA B C 1
ATOM 3211 O O . ALA B 1 147 ? 13.781 12.719 21.625 1 97.12 147 ALA B O 1
ATOM 3212 N N . ARG B 1 148 ? 14.328 10.617 21.172 1 96.31 148 ARG B N 1
ATOM 3213 C CA . ARG B 1 148 ? 15.641 10.711 21.797 1 96.31 148 ARG B CA 1
ATOM 3214 C C . ARG B 1 148 ? 16.562 11.641 21.016 1 96.31 148 ARG B C 1
ATOM 3216 O O . ARG B 1 148 ? 17.266 12.453 21.609 1 96.31 148 ARG B O 1
ATOM 3223 N N . LEU B 1 149 ? 16.516 11.492 19.781 1 95.88 149 LEU B N 1
ATOM 3224 C CA . LEU B 1 149 ? 17.344 12.305 18.906 1 95.88 149 LEU B CA 1
ATOM 3225 C C . LEU B 1 149 ? 17.094 13.797 19.141 1 95.88 149 LEU B C 1
ATOM 3227 O O . LEU B 1 149 ? 18.031 14.594 19.172 1 95.88 149 LEU B O 1
ATOM 3231 N N . TYR B 1 150 ? 15.82 14.133 19.281 1 95.88 150 TYR B N 1
ATOM 3232 C CA . TYR B 1 150 ? 15.461 15.547 19.375 1 95.88 150 TYR B CA 1
ATOM 3233 C C . TYR B 1 150 ? 15.289 15.977 20.828 1 95.88 150 TYR B C 1
ATOM 3235 O O . TYR B 1 150 ? 14.867 17.109 21.094 1 95.88 150 TYR B O 1
ATOM 3243 N N . GLY B 1 151 ? 15.555 15.094 21.734 1 95 151 GLY B N 1
ATOM 3244 C CA . GLY B 1 151 ? 15.609 15.438 23.141 1 95 151 GLY B CA 1
ATOM 3245 C C . GLY B 1 151 ? 14.234 15.594 23.766 1 95 151 GLY B C 1
ATOM 3246 O O . GLY B 1 151 ? 14.055 16.406 24.688 1 95 151 GLY B O 1
ATOM 3247 N N . LEU B 1 152 ? 13.297 14.961 23.203 1 96.81 152 LEU B N 1
ATOM 3248 C CA . LEU B 1 152 ? 11.961 14.992 23.781 1 96.81 152 LEU B CA 1
ATOM 3249 C C . LEU B 1 152 ? 11.859 14.047 24.969 1 96.81 152 LEU B C 1
ATOM 3251 O O . LEU B 1 152 ? 12.57 13.039 25.031 1 96.81 152 LEU B O 1
ATOM 3255 N N . LYS B 1 153 ? 11.023 14.375 25.891 1 96.69 153 LYS B N 1
ATOM 3256 C CA . LYS B 1 153 ? 10.688 13.477 26.984 1 96.69 153 LYS B CA 1
ATOM 3257 C C . LYS B 1 153 ? 9.586 12.5 26.578 1 96.69 153 LYS B C 1
ATOM 3259 O O . LYS B 1 153 ? 8.531 12.922 26.094 1 96.69 153 LYS B O 1
ATOM 3264 N N . ILE B 1 154 ? 9.812 11.258 26.797 1 97.19 154 ILE B N 1
ATOM 3265 C CA . ILE B 1 154 ? 8.82 10.242 26.453 1 97.19 154 ILE B CA 1
ATOM 3266 C C . ILE B 1 154 ? 7.785 10.141 27.562 1 97.19 154 ILE B C 1
ATOM 3268 O O . ILE B 1 154 ? 8.125 9.875 28.719 1 97.19 154 ILE B O 1
ATOM 3272 N N . LEU B 1 155 ? 6.594 10.352 27.234 1 96 155 LEU B N 1
ATOM 3273 C CA . LEU B 1 155 ? 5.488 10.328 28.188 1 96 155 LEU B CA 1
ATOM 3274 C C . LEU B 1 155 ? 4.875 8.938 28.266 1 96 155 LEU B C 1
ATOM 3276 O O . LEU B 1 155 ? 4.34 8.547 29.312 1 96 155 LEU B O 1
ATOM 3280 N N . ALA B 1 156 ? 4.852 8.242 27.188 1 95.31 156 ALA B N 1
ATOM 3281 C CA . ALA B 1 156 ? 4.309 6.887 27.094 1 95.31 156 ALA B CA 1
ATOM 3282 C C . ALA B 1 156 ? 5.055 6.066 26.047 1 95.31 156 ALA B C 1
ATOM 3284 O O . ALA B 1 156 ? 5.34 6.555 24.953 1 95.31 156 ALA B O 1
ATOM 3285 N N . TYR B 1 157 ? 5.398 4.84 26.453 1 95.31 157 TYR B N 1
ATOM 3286 C CA . TYR B 1 157 ? 6.117 3.922 25.578 1 95.31 157 TYR B CA 1
ATOM 3287 C C . TYR B 1 157 ? 5.16 2.938 24.906 1 95.31 157 TYR B C 1
ATOM 3289 O O . TYR B 1 157 ? 4.164 2.529 25.516 1 95.31 157 TYR B O 1
ATOM 3297 N N . GLY B 1 158 ? 5.445 2.537 23.672 1 94.31 158 GLY B N 1
ATOM 3298 C CA . GLY B 1 158 ? 4.742 1.438 23.031 1 94.31 158 GLY B CA 1
ATOM 3299 C C . GLY B 1 158 ? 3.268 1.72 22.812 1 94.31 158 GLY B C 1
ATOM 3300 O O . GLY B 1 158 ? 2.412 0.922 23.188 1 94.31 158 GLY B O 1
ATOM 3301 N N . VAL B 1 159 ? 2.953 2.912 22.219 1 93.94 159 VAL B N 1
ATOM 3302 C CA . VAL B 1 159 ? 1.559 3.33 22.141 1 93.94 159 VAL B CA 1
ATOM 3303 C C . VAL B 1 159 ? 0.938 2.805 20.844 1 93.94 159 VAL B C 1
ATOM 3305 O O . VAL B 1 159 ? -0.194 3.156 20.5 1 93.94 159 VAL B O 1
ATOM 3308 N N . GLN B 1 160 ? 1.703 1.966 20 1 92.69 160 GLN B N 1
ATOM 3309 C CA . GLN B 1 160 ? 1.094 1.334 18.828 1 92.69 160 GLN B CA 1
ATOM 3310 C C . GLN B 1 160 ? 0.092 0.261 19.25 1 92.69 160 GLN B C 1
ATOM 3312 O O . GLN B 1 160 ? 0.27 -0.396 20.266 1 92.69 160 GLN B O 1
ATOM 3317 N N . ASP B 1 161 ? -0.896 0.039 18.469 1 88.69 161 ASP B N 1
ATOM 3318 C CA . ASP B 1 161 ? -1.973 -0.891 18.797 1 88.69 161 ASP B CA 1
ATOM 3319 C C . ASP B 1 161 ? -1.521 -2.338 18.609 1 88.69 161 ASP B C 1
ATOM 3321 O O . ASP B 1 161 ? -2.047 -3.244 19.266 1 88.69 161 ASP B O 1
ATOM 3325 N N . TYR B 1 162 ? -0.558 -2.582 17.641 1 83.69 162 TYR B N 1
ATOM 3326 C CA . TYR B 1 162 ? -0.043 -3.918 17.359 1 83.69 162 TYR B CA 1
ATOM 3327 C C . TYR B 1 162 ? 1.442 -4.008 17.688 1 83.69 162 TYR B C 1
ATOM 3329 O O . TYR B 1 162 ? 2.209 -3.094 17.391 1 83.69 162 TYR B O 1
ATOM 3337 N N . ASN B 1 163 ? 1.861 -5.078 18.25 1 86 163 ASN B N 1
ATOM 3338 C CA . ASN B 1 163 ? 3.244 -5.234 18.688 1 86 163 ASN B CA 1
ATOM 3339 C C . ASN B 1 163 ? 4.082 -5.965 17.641 1 86 163 ASN B C 1
ATOM 3341 O O . ASN B 1 163 ? 5.305 -6.066 17.781 1 86 163 ASN B O 1
ATOM 3345 N N . ASN B 1 164 ? 3.533 -6.395 16.641 1 87.81 164 ASN B N 1
ATOM 3346 C CA . ASN B 1 164 ? 4.262 -7.168 15.648 1 87.81 164 ASN B CA 1
ATOM 3347 C C . ASN B 1 164 ? 4.488 -6.367 14.367 1 87.81 164 ASN B C 1
ATOM 3349 O O . ASN B 1 164 ? 4.52 -6.934 13.273 1 87.81 164 ASN B O 1
ATOM 3353 N N . ASN B 1 165 ? 4.645 -5.047 14.5 1 91.12 165 ASN B N 1
ATOM 3354 C CA . ASN B 1 165 ? 4.902 -4.168 13.359 1 91.12 165 ASN B CA 1
ATOM 3355 C C . ASN B 1 165 ? 6.395 -4.062 13.062 1 91.12 165 ASN B C 1
ATOM 3357 O O . ASN B 1 165 ? 7.145 -3.451 13.828 1 91.12 165 ASN B O 1
ATOM 3361 N N . ILE B 1 166 ? 6.809 -4.664 11.961 1 94.38 166 ILE B N 1
ATOM 3362 C CA . ILE B 1 166 ? 8.211 -4.691 11.562 1 94.38 166 ILE B CA 1
ATOM 3363 C C . ILE B 1 166 ? 8.352 -4.195 10.125 1 94.38 166 ILE B C 1
ATOM 3365 O O . ILE B 1 166 ? 7.551 -4.559 9.258 1 94.38 166 ILE B O 1
ATOM 3369 N N . THR B 1 167 ? 9.289 -3.301 9.914 1 95.56 167 THR B N 1
ATOM 3370 C CA . THR B 1 167 ? 9.625 -2.887 8.562 1 95.56 167 THR B CA 1
ATOM 3371 C C . THR B 1 167 ? 11 -3.414 8.156 1 95.56 167 THR B C 1
ATOM 3373 O O . THR B 1 167 ? 11.938 -3.379 8.953 1 95.56 167 THR B O 1
ATOM 3376 N N . LYS B 1 168 ? 11.078 -4.016 6.973 1 97.06 168 LYS B N 1
ATOM 3377 C CA . LYS B 1 168 ? 12.336 -4.406 6.359 1 97.06 168 LYS B CA 1
ATOM 3378 C C . LYS B 1 168 ? 12.93 -3.266 5.535 1 97.06 168 LYS B C 1
ATOM 3380 O O . LYS B 1 168 ? 12.227 -2.652 4.727 1 97.06 168 LYS B O 1
ATOM 3385 N N . PHE B 1 169 ? 14.156 -2.965 5.844 1 98 169 PHE B N 1
ATOM 3386 C CA . PHE B 1 169 ? 14.906 -1.972 5.078 1 98 169 PHE B CA 1
ATOM 3387 C C . PHE B 1 169 ? 16.016 -2.633 4.27 1 98 169 PHE B C 1
ATOM 3389 O O . PHE B 1 169 ? 16.75 -3.482 4.789 1 98 169 PHE B O 1
ATOM 3396 N N . ALA B 1 170 ? 16.172 -2.232 3.035 1 98.12 170 ALA B N 1
ATOM 3397 C CA . ALA B 1 170 ? 17.172 -2.814 2.133 1 98.12 170 ALA B CA 1
ATOM 3398 C C . ALA B 1 170 ? 18.344 -1.871 1.935 1 98.12 170 ALA B C 1
ATOM 3400 O O . ALA B 1 170 ? 18.172 -0.692 1.622 1 98.12 170 ALA B O 1
ATOM 3401 N N . LEU B 1 171 ? 19.5 -2.391 2.197 1 97.31 171 LEU B N 1
ATOM 3402 C CA . LEU B 1 171 ? 20.703 -1.736 1.69 1 97.31 171 LEU B CA 1
ATOM 3403 C C . LEU B 1 171 ? 20.859 -1.977 0.193 1 97.31 171 LEU B C 1
ATOM 3405 O O . LEU B 1 171 ? 20.859 -3.123 -0.259 1 97.31 171 LEU B O 1
ATOM 3409 N N . ILE B 1 172 ? 20.969 -0.872 -0.559 1 98.19 172 ILE B N 1
ATOM 3410 C CA . ILE B 1 172 ? 21.047 -1.04 -2.006 1 98.19 172 ILE B CA 1
ATOM 3411 C C . ILE B 1 172 ? 22.328 -0.397 -2.523 1 98.19 172 ILE B C 1
ATOM 3413 O O . ILE B 1 172 ? 22.844 0.559 -1.931 1 98.19 172 ILE B O 1
ATOM 3417 N N . SER B 1 173 ? 22.859 -0.903 -3.566 1 98.06 173 SER B N 1
ATOM 3418 C CA . SER B 1 173 ? 24.047 -0.397 -4.25 1 98.06 173 SER B CA 1
ATOM 3419 C C . SER B 1 173 ? 24.094 -0.866 -5.699 1 98.06 173 SER B C 1
ATOM 3421 O O . SER B 1 173 ? 23.172 -1.545 -6.168 1 98.06 173 SER B O 1
ATOM 3423 N N . LYS B 1 174 ? 25.156 -0.481 -6.391 1 98.25 174 LYS B N 1
ATOM 3424 C CA . LYS B 1 174 ? 25.359 -0.93 -7.766 1 98.25 174 LYS B CA 1
ATOM 3425 C C . LYS B 1 174 ? 26.031 -2.295 -7.801 1 98.25 174 LYS B C 1
ATOM 3427 O O . LYS B 1 174 ? 26.156 -2.906 -8.867 1 98.25 174 LYS B O 1
ATOM 3432 N N . ASN B 1 175 ? 26.422 -2.768 -6.676 1 97.75 175 ASN B N 1
ATOM 3433 C CA . ASN B 1 175 ? 27.109 -4.055 -6.613 1 97.75 175 ASN B CA 1
ATOM 3434 C C . ASN B 1 175 ? 26.125 -5.207 -6.438 1 97.75 175 ASN B C 1
ATOM 3436 O O . ASN B 1 175 ? 25.344 -5.223 -5.477 1 97.75 175 ASN B O 1
ATOM 3440 N N . VAL B 1 176 ? 26.266 -6.133 -7.285 1 97.81 176 VAL B N 1
ATOM 3441 C CA . VAL B 1 176 ? 25.406 -7.301 -7.191 1 97.81 176 VAL B CA 1
ATOM 3442 C C . VAL B 1 176 ? 25.891 -8.227 -6.086 1 97.81 176 VAL B C 1
ATOM 3444 O O . VAL B 1 176 ? 27.094 -8.445 -5.941 1 97.81 176 VAL B O 1
ATOM 3447 N N . SER B 1 177 ? 24.984 -8.695 -5.32 1 97.81 177 SER B N 1
ATOM 3448 C CA . SER B 1 177 ? 25.281 -9.719 -4.324 1 97.81 177 SER B CA 1
ATOM 3449 C C . SER B 1 177 ? 24.672 -11.062 -4.719 1 97.81 177 SER B C 1
ATOM 3451 O O . SER B 1 177 ? 23.484 -11.156 -4.992 1 97.81 177 SER B O 1
ATOM 3453 N N . PHE B 1 178 ? 25.469 -12.125 -4.656 1 98.38 178 PHE B N 1
ATOM 3454 C CA . PHE B 1 178 ? 25.031 -13.422 -5.176 1 98.38 178 PHE B CA 1
ATOM 3455 C C . PHE B 1 178 ? 24.859 -14.43 -4.043 1 98.38 178 PHE B C 1
ATOM 3457 O O . PHE B 1 178 ? 24.422 -15.555 -4.273 1 98.38 178 PHE B O 1
ATOM 3464 N N . ARG B 1 179 ? 25.219 -14.031 -2.826 1 98.06 179 ARG B N 1
ATOM 3465 C CA . ARG B 1 179 ? 25.125 -14.938 -1.684 1 98.06 179 ARG B CA 1
ATOM 3466 C C . ARG B 1 179 ? 24.156 -14.383 -0.635 1 98.06 179 ARG B C 1
ATOM 3468 O O . ARG B 1 179 ? 24.141 -13.18 -0.376 1 98.06 179 ARG B O 1
ATOM 3475 N N . GLY B 1 180 ? 23.297 -15.25 -0.103 1 98.12 180 GLY B N 1
ATOM 3476 C CA . GLY B 1 180 ? 22.359 -14.891 0.953 1 98.12 180 GLY B CA 1
ATOM 3477 C C . GLY B 1 180 ? 21.281 -15.93 1.181 1 98.12 180 GLY B C 1
ATOM 3478 O O . GLY B 1 180 ? 21.188 -16.906 0.44 1 98.12 180 GLY B O 1
ATOM 3479 N N . GLU B 1 181 ? 20.5 -15.734 2.182 1 98.25 181 GLU B N 1
ATOM 3480 C CA . GLU B 1 181 ? 19.453 -16.688 2.518 1 98.25 181 GLU B CA 1
ATOM 3481 C C . GLU B 1 181 ? 18.188 -16.438 1.688 1 98.25 181 GLU B C 1
ATOM 3483 O O . GLU B 1 181 ? 17.312 -17.297 1.623 1 98.25 181 GLU B O 1
ATOM 3488 N N . ARG B 1 182 ? 18.109 -15.234 1.088 1 98.31 182 ARG B N 1
ATOM 3489 C CA . ARG B 1 182 ? 16.984 -14.875 0.23 1 98.31 182 ARG B CA 1
ATOM 3490 C C . ARG B 1 182 ? 17.469 -14.242 -1.069 1 98.31 182 ARG B C 1
ATOM 3492 O O . ARG B 1 182 ? 18.562 -13.656 -1.114 1 98.31 182 ARG B O 1
ATOM 3499 N N . SER B 1 183 ? 16.703 -14.391 -2.076 1 98.81 183 SER B N 1
ATOM 3500 C CA . SER B 1 183 ? 16.938 -13.711 -3.346 1 98.81 183 SER B CA 1
ATOM 3501 C C . SER B 1 183 ? 15.664 -13.078 -3.887 1 98.81 183 SER B C 1
ATOM 3503 O O . SER B 1 183 ? 14.562 -13.492 -3.527 1 98.81 183 SER B O 1
ATOM 3505 N N . MET B 1 184 ? 15.891 -12.062 -4.672 1 98.56 184 MET B N 1
ATOM 3506 C CA . MET B 1 184 ? 14.773 -11.312 -5.223 1 98.56 184 MET B CA 1
ATOM 3507 C C . MET B 1 184 ? 14.875 -11.211 -6.742 1 98.56 184 MET B C 1
ATOM 3509 O O . MET B 1 184 ? 15.953 -10.945 -7.277 1 98.56 184 MET B O 1
ATOM 3513 N N . ILE B 1 185 ? 13.742 -11.445 -7.422 1 98.81 185 ILE B N 1
ATOM 3514 C CA . ILE B 1 185 ? 13.688 -11.234 -8.859 1 98.81 185 ILE B CA 1
ATOM 3515 C C . ILE B 1 185 ? 12.414 -10.469 -9.227 1 98.81 185 ILE B C 1
ATOM 3517 O O . ILE B 1 185 ? 11.414 -10.539 -8.508 1 98.81 185 ILE B O 1
ATOM 3521 N N . LEU B 1 186 ? 12.477 -9.703 -10.227 1 98.75 186 LEU B N 1
ATOM 3522 C CA . LEU B 1 186 ? 11.344 -9.086 -10.898 1 98.75 186 LEU B CA 1
ATOM 3523 C C . LEU B 1 186 ? 11.25 -9.555 -12.352 1 98.75 186 LEU B C 1
ATOM 3525 O O . LEU B 1 186 ? 12.273 -9.703 -13.023 1 98.75 186 LEU B O 1
ATOM 3529 N N . PHE B 1 187 ? 10.031 -9.82 -12.82 1 98.69 187 PHE B N 1
ATOM 3530 C CA . PHE B 1 187 ? 9.914 -10.336 -14.18 1 98.69 187 PHE B CA 1
ATOM 3531 C C . PHE B 1 187 ? 8.539 -10.023 -14.758 1 98.69 187 PHE B C 1
ATOM 3533 O O . PHE B 1 187 ? 7.633 -9.609 -14.039 1 98.69 187 PHE B O 1
ATOM 3540 N N . THR B 1 188 ? 8.414 -10.109 -16.031 1 97.88 188 THR B N 1
ATOM 3541 C CA . THR B 1 188 ? 7.141 -10.031 -16.734 1 97.88 188 THR B CA 1
ATOM 3542 C C . THR B 1 188 ? 6.879 -11.32 -17.516 1 97.88 188 THR B C 1
ATOM 3544 O O . THR B 1 188 ? 7.809 -12.07 -17.812 1 97.88 188 THR B O 1
ATOM 3547 N N . VAL B 1 189 ? 5.676 -11.633 -17.734 1 97.62 189 VAL B N 1
ATOM 3548 C CA . VAL B 1 189 ? 5.25 -12.789 -18.516 1 97.62 189 VAL B CA 1
ATOM 3549 C C . VAL B 1 189 ? 4.113 -12.391 -19.453 1 97.62 189 VAL B C 1
ATOM 3551 O O . VAL B 1 189 ? 3.447 -11.375 -19.234 1 97.62 189 VAL B O 1
ATOM 3554 N N . PRO B 1 190 ? 3.906 -13.141 -20.531 1 95.69 190 PRO B N 1
ATOM 3555 C CA . PRO B 1 190 ? 2.73 -12.875 -21.375 1 95.69 190 PRO B CA 1
ATOM 3556 C C . PRO B 1 190 ? 1.42 -12.992 -20.594 1 95.69 190 PRO B C 1
ATOM 3558 O O . PRO B 1 190 ? 1.338 -13.75 -19.625 1 95.69 190 PRO B O 1
ATOM 3561 N N . ASP B 1 191 ? 0.42 -12.219 -21.016 1 93.56 191 ASP B N 1
ATOM 3562 C CA . ASP B 1 191 ? -0.894 -12.258 -20.375 1 93.56 191 ASP B CA 1
ATOM 3563 C C . ASP B 1 191 ? -1.741 -13.398 -20.938 1 93.56 191 ASP B C 1
ATOM 3565 O O . ASP B 1 191 ? -2.734 -13.164 -21.625 1 93.56 191 ASP B O 1
ATOM 3569 N N . LEU B 1 192 ? -1.339 -14.648 -20.578 1 95.31 192 LEU B N 1
ATOM 3570 C CA . LEU B 1 192 ? -1.979 -15.867 -21.031 1 95.31 192 LEU B CA 1
ATOM 3571 C C . LEU B 1 192 ? -2.078 -16.891 -19.906 1 95.31 192 LEU B C 1
ATOM 3573 O O . LEU B 1 192 ? -1.247 -16.906 -19 1 95.31 192 LEU B O 1
ATOM 3577 N N . PRO B 1 193 ? -3.119 -17.703 -20.016 1 95.44 193 PRO B N 1
ATOM 3578 C CA . PRO B 1 193 ? -3.201 -18.781 -19.016 1 95.44 193 PRO B CA 1
ATOM 3579 C C . PRO B 1 193 ? -1.926 -19.609 -18.938 1 95.44 193 PRO B C 1
ATOM 3581 O O . PRO B 1 193 ? -1.376 -20 -19.969 1 95.44 193 PRO B O 1
ATOM 3584 N N . GLY B 1 194 ? -1.411 -19.719 -17.75 1 96.5 194 GLY B N 1
ATOM 3585 C CA . GLY B 1 194 ? -0.288 -20.625 -17.562 1 96.5 194 GLY B CA 1
ATOM 3586 C C . GLY B 1 194 ? 1.053 -19.922 -17.547 1 96.5 194 GLY B C 1
ATOM 3587 O O . GLY B 1 194 ? 2.076 -20.516 -17.219 1 96.5 194 GLY B O 1
ATOM 3588 N N . SER B 1 195 ? 1.08 -18.641 -17.891 1 97.25 195 SER B N 1
ATOM 3589 C CA . SER B 1 195 ? 2.348 -17.922 -17.953 1 97.25 195 SER B CA 1
ATOM 3590 C C . SER B 1 195 ? 3.062 -17.938 -16.609 1 97.25 195 SER B C 1
ATOM 3592 O O . SER B 1 195 ? 4.242 -18.297 -16.531 1 97.25 195 SER B O 1
ATOM 3594 N N . LEU B 1 196 ? 2.346 -17.641 -15.547 1 97.94 196 LEU B N 1
ATOM 3595 C CA . LEU B 1 196 ? 2.957 -17.641 -14.227 1 97.94 196 LEU B CA 1
ATOM 3596 C C . LEU B 1 196 ? 3.215 -19.062 -13.734 1 97.94 196 LEU B C 1
ATOM 3598 O O . LEU B 1 196 ? 4.211 -19.312 -13.047 1 97.94 196 LEU B O 1
ATOM 3602 N N . TYR B 1 197 ? 2.328 -19.953 -14.125 1 98.06 197 TYR B N 1
ATOM 3603 C CA . TYR B 1 197 ? 2.484 -21.359 -13.789 1 98.06 197 TYR B CA 1
ATOM 3604 C C . TYR B 1 197 ? 3.836 -21.891 -14.25 1 98.06 197 TYR B C 1
ATOM 3606 O O . TYR B 1 197 ? 4.539 -22.562 -13.492 1 98.06 197 TYR B O 1
ATOM 3614 N N . LYS B 1 198 ? 4.234 -21.578 -15.43 1 98.38 198 LYS B N 1
ATOM 3615 C CA . LYS B 1 198 ? 5.5 -22.031 -16 1 98.38 198 LYS B CA 1
ATOM 3616 C C . LYS B 1 198 ? 6.688 -21.469 -15.219 1 98.38 198 LYS B C 1
ATOM 3618 O O . LYS B 1 198 ? 7.703 -22.141 -15.062 1 98.38 198 LYS B O 1
ATOM 3623 N N . VAL B 1 199 ? 6.578 -20.266 -14.734 1 98.62 199 VAL B N 1
ATOM 3624 C CA . VAL B 1 199 ? 7.637 -19.656 -13.938 1 98.62 199 VAL B CA 1
ATOM 3625 C C . VAL B 1 199 ? 7.766 -20.391 -12.602 1 98.62 199 VAL B C 1
ATOM 3627 O O . VAL B 1 199 ? 8.867 -20.766 -12.195 1 98.62 199 VAL B O 1
ATOM 3630 N N . LEU B 1 200 ? 6.629 -20.625 -11.953 1 98.31 200 LEU B N 1
ATOM 3631 C CA . LEU B 1 200 ? 6.656 -21.25 -10.633 1 98.31 200 LEU B CA 1
ATOM 3632 C C . LEU B 1 200 ? 7.137 -22.688 -10.727 1 98.31 200 LEU B C 1
ATOM 3634 O O . LEU B 1 200 ? 7.715 -23.219 -9.773 1 98.31 200 LEU B O 1
ATOM 3638 N N . GLU B 1 201 ? 6.898 -23.281 -11.875 1 98.38 201 GLU B N 1
ATOM 3639 C CA . GLU B 1 201 ? 7.398 -24.625 -12.109 1 98.38 201 GLU B CA 1
ATOM 3640 C C . GLU B 1 201 ? 8.914 -24.703 -11.945 1 98.38 201 GLU B C 1
ATOM 3642 O O . GLU B 1 201 ? 9.445 -25.672 -11.414 1 98.38 201 GLU B O 1
ATOM 3647 N N . LYS B 1 202 ? 9.562 -23.672 -12.414 1 98.62 202 LYS B N 1
ATOM 3648 C CA . LYS B 1 202 ? 11.016 -23.641 -12.289 1 98.62 202 LYS B CA 1
ATOM 3649 C C . LYS B 1 202 ? 11.445 -23.609 -10.828 1 98.62 202 LYS B C 1
ATOM 3651 O O . LYS B 1 202 ? 12.336 -24.359 -10.422 1 98.62 202 LYS B O 1
ATOM 3656 N N . PHE B 1 203 ? 10.805 -22.812 -10.016 1 98.5 203 PHE B N 1
ATOM 3657 C CA . PHE B 1 203 ? 11.133 -22.75 -8.594 1 98.5 203 PHE B CA 1
ATOM 3658 C C . PHE B 1 203 ? 10.867 -24.094 -7.922 1 98.5 203 PHE B C 1
ATOM 3660 O O . PHE B 1 203 ? 11.633 -24.531 -7.059 1 98.5 203 PHE B O 1
ATOM 3667 N N . TYR B 1 204 ? 9.758 -24.719 -8.352 1 97.75 204 TYR B N 1
ATOM 3668 C CA . TYR B 1 204 ? 9.422 -26.016 -7.801 1 97.75 204 TYR B CA 1
ATOM 3669 C C . TYR B 1 204 ? 10.484 -27.047 -8.156 1 97.75 204 TYR B C 1
ATOM 3671 O O . TYR B 1 204 ? 10.969 -27.781 -7.285 1 97.75 204 TYR B O 1
ATOM 3679 N N . THR B 1 205 ? 10.891 -27.094 -9.43 1 98 205 THR B N 1
ATOM 3680 C CA . THR B 1 205 ? 11.867 -28.047 -9.922 1 98 205 THR B CA 1
ATOM 3681 C C . THR B 1 205 ? 13.211 -27.859 -9.227 1 98 205 THR B C 1
ATOM 3683 O O . THR B 1 205 ? 13.922 -28.828 -8.945 1 98 205 THR B O 1
ATOM 3686 N N . PHE B 1 206 ? 13.57 -26.672 -8.875 1 98.06 206 PHE B N 1
ATOM 3687 C CA . PHE B 1 206 ? 14.844 -26.375 -8.227 1 98.06 206 PHE B CA 1
ATOM 3688 C C . PHE B 1 206 ? 14.688 -26.344 -6.715 1 98.06 206 PHE B C 1
ATOM 3690 O O . PHE B 1 206 ? 15.609 -25.953 -5.996 1 98.06 206 PHE B O 1
ATOM 3697 N N . ASN B 1 207 ? 13.539 -26.672 -6.234 1 97.75 207 ASN B N 1
ATOM 3698 C CA . ASN B 1 207 ? 13.234 -26.781 -4.812 1 97.75 207 ASN B CA 1
ATOM 3699 C C . ASN B 1 207 ? 13.469 -25.453 -4.082 1 97.75 207 ASN B C 1
ATOM 3701 O O . ASN B 1 207 ? 14.133 -25.438 -3.041 1 97.75 207 ASN B O 1
ATOM 3705 N N . LYS B 1 208 ? 13.023 -24.406 -4.688 1 98.12 208 LYS B N 1
ATOM 3706 C CA . LYS B 1 208 ? 13.109 -23.078 -4.074 1 98.12 208 LYS B CA 1
ATOM 3707 C C . LYS B 1 208 ? 11.773 -22.656 -3.473 1 98.12 208 LYS B C 1
ATOM 3709 O O . LYS B 1 208 ? 10.75 -22.641 -4.168 1 98.12 208 LYS B O 1
ATOM 3714 N N . ASN B 1 209 ? 11.766 -22.312 -2.229 1 97.88 209 ASN B N 1
ATOM 3715 C CA . ASN B 1 209 ? 10.555 -21.859 -1.55 1 97.88 209 ASN B CA 1
ATOM 3716 C C . ASN B 1 209 ? 10.344 -20.359 -1.735 1 97.88 209 ASN B C 1
ATOM 3718 O O . ASN B 1 209 ? 11.25 -19.562 -1.497 1 97.88 209 ASN B O 1
ATOM 3722 N N . LEU B 1 210 ? 9.148 -20 -2.184 1 97.62 210 LEU B N 1
ATOM 3723 C CA . LEU B 1 210 ? 8.812 -18.594 -2.35 1 97.62 210 LEU B CA 1
ATOM 3724 C C . LEU B 1 210 ? 8.406 -17.969 -1.02 1 97.62 210 LEU B C 1
ATOM 3726 O O . LEU B 1 210 ? 7.688 -18.594 -0.234 1 97.62 210 LEU B O 1
ATOM 3730 N N . LYS B 1 211 ? 8.852 -16.766 -0.782 1 96.06 211 LYS B N 1
ATOM 3731 C CA . LYS B 1 211 ? 8.531 -16.062 0.458 1 96.06 211 LYS B CA 1
ATOM 3732 C C . LYS B 1 211 ? 7.641 -14.859 0.194 1 96.06 211 LYS B C 1
ATOM 3734 O O . LYS B 1 211 ? 7.016 -14.328 1.115 1 96.06 211 LYS B O 1
ATOM 3739 N N . MET B 1 212 ? 7.613 -14.453 -1.024 1 96.44 212 MET B N 1
ATOM 3740 C CA . MET B 1 212 ? 6.762 -13.352 -1.467 1 96.44 212 MET B CA 1
ATOM 3741 C C . MET B 1 212 ? 6.48 -13.445 -2.963 1 96.44 212 MET B C 1
ATOM 3743 O O . MET B 1 212 ? 7.355 -13.828 -3.74 1 96.44 212 MET B O 1
ATOM 3747 N N . ILE B 1 213 ? 5.289 -13.18 -3.361 1 98.06 213 ILE B N 1
ATOM 3748 C CA . ILE B 1 213 ? 4.945 -12.961 -4.762 1 98.06 213 ILE B CA 1
ATOM 3749 C C . ILE B 1 213 ? 3.906 -11.852 -4.875 1 98.06 213 ILE B C 1
ATOM 3751 O O . ILE B 1 213 ? 2.975 -11.781 -4.07 1 98.06 213 ILE B O 1
ATOM 3755 N N . TYR B 1 214 ? 4.133 -10.961 -5.77 1 97.69 214 TYR B N 1
ATOM 3756 C CA . TYR B 1 214 ? 3.258 -9.805 -5.941 1 97.69 214 TYR B CA 1
ATOM 3757 C C . TYR B 1 214 ? 3.234 -9.352 -7.395 1 97.69 214 TYR B C 1
ATOM 3759 O O . TYR B 1 214 ? 4.285 -9.078 -7.98 1 97.69 214 TYR B O 1
ATOM 3767 N N . SER B 1 215 ? 2.029 -9.391 -8.016 1 96.94 215 SER B N 1
ATOM 3768 C CA . SER B 1 215 ? 1.873 -8.758 -9.32 1 96.94 215 SER B CA 1
ATOM 3769 C C . SER B 1 215 ? 1.571 -7.273 -9.188 1 96.94 215 SER B C 1
ATOM 3771 O O . SER B 1 215 ? 0.598 -6.891 -8.531 1 96.94 215 SER B O 1
ATOM 3773 N N . ARG B 1 216 ? 2.359 -6.512 -9.734 1 95.06 216 ARG B N 1
ATOM 3774 C CA . ARG B 1 216 ? 2.268 -5.062 -9.562 1 95.06 216 ARG B CA 1
ATOM 3775 C C . ARG B 1 216 ? 2.057 -4.367 -10.906 1 95.06 216 ARG B C 1
ATOM 3777 O O . ARG B 1 216 ? 2.756 -4.656 -11.875 1 95.06 216 ARG B O 1
ATOM 3784 N N . PRO B 1 217 ? 1.056 -3.426 -10.891 1 90.62 217 PRO B N 1
ATOM 3785 C CA . PRO B 1 217 ? 0.867 -2.654 -12.125 1 90.62 217 PRO B CA 1
ATOM 3786 C C . PRO B 1 217 ? 2.066 -1.77 -12.461 1 90.62 217 PRO B C 1
ATOM 3788 O O . PRO B 1 217 ? 2.701 -1.22 -11.555 1 90.62 217 PRO B O 1
ATOM 3791 N N . VAL B 1 218 ? 2.324 -1.713 -13.719 1 86.75 218 VAL B N 1
ATOM 3792 C CA . VAL B 1 218 ? 3.334 -0.769 -14.188 1 86.75 218 VAL B CA 1
ATOM 3793 C C . VAL B 1 218 ? 2.727 0.628 -14.289 1 86.75 218 VAL B C 1
ATOM 3795 O O . VAL B 1 218 ? 1.718 0.824 -14.977 1 86.75 218 VAL B O 1
ATOM 3798 N N . ARG B 1 219 ? 3.271 1.603 -13.625 1 78.94 219 ARG B N 1
ATOM 3799 C CA . ARG B 1 219 ? 2.699 2.934 -13.461 1 78.94 219 ARG B CA 1
ATOM 3800 C C . ARG B 1 219 ? 2.492 3.611 -14.805 1 78.94 219 ARG B C 1
ATOM 3802 O O . ARG B 1 219 ? 1.544 4.379 -14.984 1 78.94 219 ARG B O 1
ATOM 3809 N N . SER B 1 220 ? 3.334 3.318 -15.773 1 78.19 220 SER B N 1
ATOM 3810 C CA . SER B 1 220 ? 3.287 4.023 -17.047 1 78.19 220 SER B CA 1
ATOM 3811 C C . SER B 1 220 ? 2.262 3.395 -18 1 78.19 220 SER B C 1
ATOM 3813 O O . SER B 1 220 ? 1.854 4.016 -18.984 1 78.19 220 SER B O 1
ATOM 3815 N N . ILE B 1 221 ? 1.89 2.195 -17.812 1 78.88 221 ILE B N 1
ATOM 3816 C CA . ILE B 1 221 ? 0.939 1.469 -18.641 1 78.88 221 ILE B CA 1
ATOM 3817 C C . ILE B 1 221 ? -0.156 0.861 -17.781 1 78.88 221 ILE B C 1
ATOM 3819 O O . ILE B 1 221 ? 0.082 -0.113 -17.062 1 78.88 221 ILE B O 1
ATOM 3823 N N . PRO B 1 222 ? -1.308 1.497 -18 1 75.75 222 PRO B N 1
ATOM 3824 C CA . PRO B 1 222 ? -2.381 0.99 -17.141 1 75.75 222 PRO B CA 1
ATOM 3825 C C . PRO B 1 222 ? -2.584 -0.517 -17.281 1 75.75 222 PRO B C 1
ATOM 3827 O O . PRO B 1 222 ? -2.512 -1.056 -18.391 1 75.75 222 PRO B O 1
ATOM 3830 N N . TRP B 1 223 ? -2.645 -1.251 -16.266 1 73.75 223 TRP B N 1
ATOM 3831 C CA . TRP B 1 223 ? -3.033 -2.648 -16.094 1 73.75 223 TRP B CA 1
ATOM 3832 C C . TRP B 1 223 ? -1.992 -3.578 -16.719 1 73.75 223 TRP B C 1
ATOM 3834 O O . TRP B 1 223 ? -2.297 -4.723 -17.047 1 73.75 223 TRP B O 1
ATOM 3844 N N . ASN B 1 224 ? -0.853 -3.057 -17.062 1 86.69 224 ASN B N 1
ATOM 3845 C CA . ASN B 1 224 ? 0.319 -3.904 -17.266 1 86.69 224 ASN B CA 1
ATOM 3846 C C . ASN B 1 224 ? 1.04 -4.18 -15.945 1 86.69 224 ASN B C 1
ATOM 3848 O O . ASN B 1 224 ? 1.145 -3.295 -15.094 1 86.69 224 ASN B O 1
ATOM 3852 N N . TYR B 1 225 ? 1.463 -5.461 -15.859 1 93.94 225 TYR B N 1
ATOM 3853 C CA . TYR B 1 225 ? 1.967 -5.863 -14.547 1 93.94 225 TYR B CA 1
ATOM 3854 C C . TYR B 1 225 ? 3.365 -6.461 -14.664 1 93.94 225 TYR B C 1
ATOM 3856 O O . TYR B 1 225 ? 3.717 -7.043 -15.695 1 93.94 225 TYR B O 1
ATOM 3864 N N . TYR B 1 226 ? 4.133 -6.223 -13.727 1 97.75 226 TYR B N 1
ATOM 3865 C CA . TYR B 1 226 ? 5.301 -7.062 -13.469 1 97.75 226 TYR B CA 1
ATOM 3866 C C . TYR B 1 226 ? 5.133 -7.852 -12.18 1 97.75 226 TYR B C 1
ATOM 3868 O O . TYR B 1 226 ? 4.25 -7.555 -11.375 1 97.75 226 TYR B O 1
ATOM 3876 N N . PHE B 1 227 ? 5.969 -8.914 -12.086 1 98.56 227 PHE B N 1
ATOM 3877 C CA . PHE B 1 227 ? 5.938 -9.742 -10.883 1 98.56 227 PHE B CA 1
ATOM 3878 C C . PHE B 1 227 ? 7.172 -9.5 -10.023 1 98.56 227 PHE B C 1
ATOM 3880 O O . PHE B 1 227 ? 8.273 -9.344 -10.547 1 98.56 227 PHE B O 1
ATOM 3887 N N . TYR B 1 228 ? 6.969 -9.367 -8.789 1 98.56 228 TYR B N 1
ATOM 3888 C CA . TYR B 1 228 ? 7.996 -9.406 -7.754 1 98.56 228 TYR B CA 1
ATOM 3889 C C . TYR B 1 228 ? 7.957 -10.727 -6.992 1 98.56 228 TYR B C 1
ATOM 3891 O O . TYR B 1 228 ? 6.91 -11.117 -6.469 1 98.56 228 TYR B O 1
ATOM 3899 N N . VAL B 1 229 ? 9.164 -11.422 -6.93 1 98.75 229 VAL B N 1
ATOM 3900 C CA . VAL B 1 229 ? 9.25 -12.688 -6.207 1 98.75 229 VAL B CA 1
ATOM 3901 C C . VAL B 1 229 ? 10.492 -12.695 -5.316 1 98.75 229 VAL B C 1
ATOM 3903 O O . VAL B 1 229 ? 11.578 -12.32 -5.758 1 98.75 229 VAL B O 1
ATOM 3906 N N . GLU B 1 230 ? 10.297 -13.023 -4.094 1 98.25 230 GLU B N 1
ATOM 3907 C CA . GLU B 1 230 ? 11.375 -13.375 -3.176 1 98.25 230 GLU B CA 1
ATOM 3908 C C . GLU B 1 230 ? 11.391 -14.867 -2.879 1 98.25 230 GLU B C 1
ATOM 3910 O O . GLU B 1 230 ? 10.352 -15.461 -2.604 1 98.25 230 GLU B O 1
ATOM 3915 N N . TYR B 1 231 ? 12.562 -15.477 -2.986 1 98.5 231 TYR B N 1
ATOM 3916 C CA . TYR B 1 231 ? 12.648 -16.906 -2.717 1 98.5 231 TYR B CA 1
ATOM 3917 C C . TYR B 1 231 ? 13.836 -17.219 -1.819 1 98.5 231 TYR B C 1
ATOM 3919 O O . TYR B 1 231 ? 14.758 -16.422 -1.696 1 98.5 231 TYR B O 1
ATOM 3927 N N . GLU B 1 232 ? 13.742 -18.328 -1.2 1 98.25 232 GLU B N 1
ATOM 3928 C CA . GLU B 1 232 ? 14.805 -18.781 -0.305 1 98.25 232 GLU B CA 1
ATOM 3929 C C . GLU B 1 232 ? 16.016 -19.297 -1.091 1 98.25 232 GLU B C 1
ATOM 3931 O O . GLU B 1 232 ? 15.859 -20.094 -2.016 1 98.25 232 GLU B O 1
ATOM 3936 N N . GLY B 1 233 ? 17.109 -18.828 -0.721 1 97.81 233 GLY B N 1
ATOM 3937 C CA . GLY B 1 233 ? 18.344 -19.312 -1.315 1 97.81 233 GLY B CA 1
ATOM 3938 C C . GLY B 1 233 ? 19.094 -18.25 -2.074 1 97.81 233 GLY B C 1
ATOM 3939 O O . GLY B 1 233 ? 18.594 -17.141 -2.287 1 97.81 233 GLY B O 1
ATOM 3940 N N . SER B 1 234 ? 20.297 -18.562 -2.459 1 98.31 234 SER B N 1
ATOM 3941 C CA . SER B 1 234 ? 21.203 -17.672 -3.164 1 98.31 234 SER B CA 1
ATOM 3942 C C . SER B 1 234 ? 20.984 -17.75 -4.672 1 98.31 234 SER B C 1
ATOM 3944 O O . SER B 1 234 ? 20.172 -18.531 -5.152 1 98.31 234 SER B O 1
ATOM 3946 N N . TYR B 1 235 ? 21.656 -16.859 -5.289 1 98.25 235 TYR B N 1
ATOM 3947 C CA . TYR B 1 235 ? 21.703 -16.875 -6.746 1 98.25 235 TYR B CA 1
ATOM 3948 C C . TYR B 1 235 ? 22.078 -18.25 -7.262 1 98.25 235 TYR B C 1
ATOM 3950 O O . TYR B 1 235 ? 22.969 -18.906 -6.711 1 98.25 235 TYR B O 1
ATOM 3958 N N . GLU B 1 236 ? 21.406 -18.703 -8.25 1 98 236 GLU B N 1
ATOM 3959 C CA . GLU B 1 236 ? 21.703 -19.922 -8.984 1 98 236 GLU B CA 1
ATOM 3960 C C . GLU B 1 236 ? 21.594 -19.719 -10.492 1 98 236 GLU B C 1
ATOM 3962 O O . GLU B 1 236 ? 20.484 -19.531 -11.008 1 98 236 GLU B O 1
ATOM 3967 N N . LYS B 1 237 ? 22.672 -19.828 -11.148 1 98.12 237 LYS B N 1
ATOM 3968 C CA . LYS B 1 237 ? 22.719 -19.547 -12.586 1 98.12 237 LYS B CA 1
ATOM 3969 C C . LYS B 1 237 ? 21.734 -20.438 -13.352 1 98.12 237 LYS B C 1
ATOM 3971 O O . LYS B 1 237 ? 21.031 -19.953 -14.234 1 98.12 237 LYS B O 1
ATOM 3976 N N . GLU B 1 238 ? 21.703 -21.672 -13.055 1 98.5 238 GLU B N 1
ATOM 3977 C CA . GLU B 1 238 ? 20.828 -22.609 -13.75 1 98.5 238 GLU B CA 1
ATOM 3978 C C . GLU B 1 238 ? 19.359 -22.219 -13.594 1 98.5 238 GLU B C 1
ATOM 3980 O O . GLU B 1 238 ? 18.594 -22.297 -14.555 1 98.5 238 GLU B O 1
ATOM 3985 N N . LEU B 1 239 ? 19.016 -21.859 -12.414 1 98.62 239 LEU B N 1
ATOM 3986 C CA . LEU B 1 239 ? 17.641 -21.438 -12.172 1 98.62 239 LEU B CA 1
ATOM 3987 C C . LEU B 1 239 ? 17.297 -20.203 -13.008 1 98.62 239 LEU B C 1
ATOM 3989 O O . LEU B 1 239 ? 16.266 -20.156 -13.664 1 98.62 239 LEU B O 1
ATOM 3993 N N . LEU B 1 240 ? 18.172 -19.203 -12.977 1 98.69 240 LEU B N 1
ATOM 3994 C CA . LEU B 1 240 ? 17.922 -17.969 -13.711 1 98.69 240 LEU B CA 1
ATOM 3995 C C . LEU B 1 240 ? 17.859 -18.234 -15.211 1 98.69 240 LEU B C 1
ATOM 3997 O O . LEU B 1 240 ? 17.047 -17.609 -15.914 1 98.69 240 LEU B O 1
ATOM 4001 N N . ASP B 1 241 ? 18.719 -19.125 -15.688 1 98.69 241 ASP B N 1
ATOM 4002 C CA . ASP B 1 241 ? 18.703 -19.5 -17.094 1 98.69 241 ASP B CA 1
ATOM 4003 C C . ASP B 1 241 ? 17.359 -20.125 -17.484 1 98.69 241 ASP B C 1
ATOM 4005 O O . ASP B 1 241 ? 16.812 -19.828 -18.547 1 98.69 241 ASP B O 1
ATOM 4009 N N . GLU B 1 242 ? 16.844 -20.984 -16.656 1 98.75 242 GLU B N 1
ATOM 4010 C CA . GLU B 1 242 ? 15.539 -21.594 -16.906 1 98.75 242 GLU B CA 1
ATOM 4011 C C . GLU B 1 242 ? 14.414 -20.578 -16.844 1 98.75 242 GLU B C 1
ATOM 4013 O O . GLU B 1 242 ? 13.469 -20.625 -17.641 1 98.75 242 GLU B O 1
ATOM 4018 N N . LEU B 1 243 ? 14.523 -19.656 -15.906 1 98.81 243 LEU B N 1
ATOM 4019 C CA . LEU B 1 243 ? 13.508 -18.609 -15.758 1 98.81 243 LEU B CA 1
ATOM 4020 C C . LEU B 1 243 ? 13.477 -17.703 -16.984 1 98.81 243 LEU B C 1
ATOM 4022 O O . LEU B 1 243 ? 12.406 -17.234 -17.391 1 98.81 243 LEU B O 1
ATOM 4026 N N . LYS B 1 244 ? 14.602 -17.438 -17.531 1 98.62 244 LYS B N 1
ATOM 4027 C CA . LYS B 1 244 ? 14.703 -16.594 -18.719 1 98.62 244 LYS B CA 1
ATOM 4028 C C . LYS B 1 244 ? 13.891 -17.156 -19.875 1 98.62 244 LYS B C 1
ATOM 4030 O O . LYS B 1 244 ? 13.367 -16.406 -20.703 1 98.62 244 LYS B O 1
ATOM 4035 N N . LYS B 1 245 ? 13.727 -18.438 -19.938 1 98.5 245 LYS B N 1
ATOM 4036 C CA . LYS B 1 245 ? 13.039 -19.125 -21.031 1 98.5 245 LYS B CA 1
ATOM 4037 C C . LYS B 1 245 ? 11.531 -18.938 -20.938 1 98.5 245 LYS B C 1
ATOM 4039 O O . LYS B 1 245 ? 10.812 -19.156 -21.922 1 98.5 245 LYS B O 1
ATOM 4044 N N . VAL B 1 246 ? 11.078 -18.594 -19.812 1 98.44 246 VAL B N 1
ATOM 4045 C CA . VAL B 1 246 ? 9.625 -18.594 -19.609 1 98.44 246 VAL B CA 1
ATOM 4046 C C . VAL B 1 246 ? 9.172 -17.188 -19.203 1 98.44 246 VAL B C 1
ATOM 4048 O O . VAL B 1 246 ? 8.047 -17.016 -18.719 1 98.44 246 VAL B O 1
ATOM 4051 N N . THR B 1 247 ? 10.039 -16.203 -19.234 1 98.44 247 THR B N 1
ATOM 4052 C CA . THR B 1 247 ? 9.703 -14.82 -18.922 1 98.44 247 THR B CA 1
ATOM 4053 C C . THR B 1 247 ? 10.008 -13.914 -20.109 1 98.44 247 THR B C 1
ATOM 4055 O O . THR B 1 247 ? 10.836 -14.25 -20.969 1 98.44 247 THR B O 1
ATOM 4058 N N . THR B 1 248 ? 9.266 -12.812 -20.219 1 97.81 248 THR B N 1
ATOM 4059 C CA . THR B 1 248 ? 9.539 -11.836 -21.266 1 97.81 248 THR B CA 1
ATOM 4060 C C . THR B 1 248 ? 10.641 -10.867 -20.828 1 97.81 248 THR B C 1
ATOM 4062 O O . THR B 1 248 ? 11.383 -10.344 -21.656 1 97.81 248 THR B O 1
ATOM 4065 N N . SER B 1 249 ? 10.75 -10.602 -19.609 1 97.62 249 SER B N 1
ATOM 4066 C CA . SER B 1 249 ? 11.844 -9.891 -18.953 1 97.62 249 SER B CA 1
ATOM 4067 C C . SER B 1 249 ? 12.148 -10.492 -17.578 1 97.62 249 SER B C 1
ATOM 4069 O O . SER B 1 249 ? 11.25 -10.977 -16.891 1 97.62 249 SER B O 1
ATOM 4071 N N . LEU B 1 250 ? 13.445 -10.516 -17.234 1 98.62 250 LEU B N 1
ATOM 4072 C CA . LEU B 1 250 ? 13.883 -11.055 -15.953 1 98.62 250 LEU B CA 1
ATOM 4073 C C . LEU B 1 250 ? 15 -10.203 -15.367 1 98.62 250 LEU B C 1
ATOM 4075 O O . LEU B 1 250 ? 16 -9.945 -16.031 1 98.62 250 LEU B O 1
ATOM 4079 N N . LYS B 1 251 ? 14.75 -9.789 -14.156 1 98.69 251 LYS B N 1
ATOM 4080 C CA . LYS B 1 251 ? 15.734 -8.984 -13.445 1 98.69 251 LYS B CA 1
ATOM 4081 C C . LYS B 1 251 ? 16.094 -9.617 -12.102 1 98.69 251 LYS B C 1
ATOM 4083 O O . LYS B 1 251 ? 15.242 -9.711 -11.211 1 98.69 251 LYS B O 1
ATOM 4088 N N . PHE B 1 252 ? 17.328 -10.078 -12.023 1 98.81 252 PHE B N 1
ATOM 4089 C CA . PHE B 1 252 ? 17.859 -10.5 -10.727 1 98.81 252 PHE B CA 1
ATOM 4090 C C . PHE B 1 252 ? 18.297 -9.289 -9.898 1 98.81 252 PHE B C 1
ATOM 4092 O O . PHE B 1 252 ? 19.078 -8.461 -10.375 1 98.81 252 PHE B O 1
ATOM 4099 N N . LYS B 1 253 ? 17.812 -9.219 -8.625 1 98.88 253 LYS B N 1
ATOM 4100 C CA . LYS B 1 253 ? 18.031 -7.973 -7.895 1 98.88 253 LYS B CA 1
ATOM 4101 C C . LYS B 1 253 ? 18.844 -8.219 -6.621 1 98.88 253 LYS B C 1
ATOM 4103 O O . LYS B 1 253 ? 19.016 -7.305 -5.809 1 98.88 253 LYS B O 1
ATOM 4108 N N . GLY B 1 254 ? 19.312 -9.398 -6.402 1 98.75 254 GLY B N 1
ATOM 4109 C CA . GLY B 1 254 ? 20.297 -9.625 -5.359 1 98.75 254 GLY B CA 1
ATOM 4110 C C . GLY B 1 254 ? 19.938 -10.766 -4.43 1 98.75 254 GLY B C 1
ATOM 4111 O O . GLY B 1 254 ? 18.766 -11.133 -4.328 1 98.75 254 GLY B O 1
ATOM 4112 N N . SER B 1 255 ? 20.922 -11.398 -3.871 1 98.81 255 SER B N 1
ATOM 4113 C CA . SER B 1 255 ? 20.828 -12.305 -2.734 1 98.81 255 SER B CA 1
ATOM 4114 C C . SER B 1 255 ? 21.328 -11.648 -1.454 1 98.81 255 SER B C 1
ATOM 4116 O O . SER B 1 255 ? 22.312 -10.891 -1.479 1 98.81 255 SER B O 1
ATOM 4118 N N . TYR B 1 256 ? 20.625 -11.906 -0.375 1 98.44 256 TYR B N 1
ATOM 4119 C CA . TYR B 1 256 ? 20.953 -11.148 0.831 1 98.44 256 TYR B CA 1
ATOM 4120 C C . TYR B 1 256 ? 20.547 -11.922 2.082 1 98.44 256 TYR B C 1
ATOM 4122 O O . TYR B 1 256 ? 19.734 -12.844 2.014 1 98.44 256 TYR B O 1
ATOM 4130 N N . ASN B 1 257 ? 21.156 -11.539 3.152 1 97.31 257 ASN B N 1
ATOM 4131 C CA . ASN B 1 257 ? 20.75 -12.008 4.477 1 97.31 257 ASN B CA 1
ATOM 4132 C C . ASN B 1 257 ? 19.844 -11 5.172 1 97.31 257 ASN B C 1
ATOM 4134 O O . ASN B 1 257 ? 19.859 -9.812 4.84 1 97.31 257 ASN B O 1
ATOM 4138 N N . ILE B 1 258 ? 19.062 -11.508 6 1 94.88 258 ILE B N 1
ATOM 4139 C CA . ILE B 1 258 ? 18.172 -10.672 6.805 1 94.88 258 ILE B CA 1
ATOM 4140 C C . ILE B 1 258 ? 18.719 -10.586 8.234 1 94.88 258 ILE B C 1
ATOM 4142 O O . ILE B 1 258 ? 19.016 -11.609 8.859 1 94.88 258 ILE B O 1
ATOM 4146 N N . THR B 1 259 ? 18.906 -9.367 8.695 1 91.19 259 THR B N 1
ATOM 4147 C CA . THR B 1 259 ? 19.469 -9.195 10.031 1 91.19 259 THR B CA 1
ATOM 4148 C C . THR B 1 259 ? 18.562 -8.352 10.906 1 91.19 259 THR B C 1
ATOM 4150 O O . THR B 1 259 ? 17.828 -7.496 10.406 1 91.19 259 THR B O 1
#

InterPro domains:
  IPR001086 Prephenate dehydratase [PF00800] (2-175)
  IPR001086 Prephenate dehydratase [PS51171] (1-174)
  IPR002912 ACT domain [PS51671] (184-257)
  IPR045865 ACT-like domain [SSF55021] (181-257)

Foldseek 3Di:
DEFADDPLAVRNVVVVVPDPDDYDYDPDPLVQLVCQLVVQDKYKFWAAKPVPGGDVVNVLSLVVRQQKFFAAKEKDFFKKFKWALDDDDLCQQAEEEAAPVLCVQQVVLCVVSVNPHHYDHDDHQLVRLVVRNVPRRHIGTHGPSSCVVSVTGTPGIRSGPDRPIMIMMTIMHSDAAFFAQKWKKKFAADPDPCLVVQLVVLCVVVVKAWDDWDWADNPVDPPGTMIITMITGGDDPVSVVSNVVRTPDMGTRHHYYYD/DEFADDPLAVRNVVVVVPDDDDYDYDPDPLVQLVCQLVVQDKYKFWAAKPVPGGDVVNVLSLVVRQQKFFAAKEKDFFKKFKWALDDDDLCQQAEEEAAPVLCVQQVVLCVVSVNPHHYDHDDHQLVRLVVRNVPRRHIGTHGPSSCVVSVTGTPGIRSGPDRPIMIMMTIMHSDAAFFAQKWKKKFAADPDPCLVVQLVVLCVVVVKAWPDWDWADNPVDPPGTMIITMITGGDDPVSVVSNVVSTPDMGTRHHYYYD

Sequence (518 aa):
MYYLGPKGSFSHEAALKISNAIYVEAQSISEIFYKVSSEGKLGIVPIENSLEGPINETLDNLFKFDDVFVNKIIELKINLVLASKGDINIKHIKNIYTHLYAYKEAQNSLLKLGIVNNVIPVESTSKAAILALSDPNSAALCSEFAARLYGLKILAYGVQDYNNNITKFALISKNVSFRGERSMILFTVPDLPGSLYKVLEKFYTFNKNLKMIYSRPVRSIPWNYYFYVEYEGSYEKELLDELKKVTTSLKFKGSYNITMYYLGPKGSFSHEAALKISNAIYVEAQSISEIFYKVSSEGKLGIVPIENSLEGPINETLDNLFKFDDVFVNKIIELKINLVLASKGDINIKHIKNIYTHLYAYKEAQNSLLKLGIVNNVIPVESTSKAAILALSDPNSAALCSEFAARLYGLKILAYGVQDYNNNITKFALISKNVSFRGERSMILFTVPDLPGSLYKVLEKFYTFNKNLKMIYSRPVRSIPWNYYFYVEYEGSYEKELLDELKKVTTSLKFKGSYNIT

Solvent-accessible surface area (backbone atoms only — not comparable to full-atom values): 25717 Å² total; per-residue (Å²): 59,28,22,35,48,55,82,44,20,69,43,38,54,51,45,63,73,73,45,97,63,67,77,39,78,29,93,36,67,63,52,32,52,49,44,16,60,75,67,64,35,43,23,37,39,64,43,33,30,35,64,78,32,70,34,61,69,46,54,53,44,52,68,68,38,82,58,43,16,36,48,32,33,36,64,42,77,63,49,31,21,36,24,14,51,52,97,64,59,73,86,63,45,55,35,33,25,17,15,64,67,58,46,70,41,16,48,66,40,37,47,74,73,62,49,81,58,52,70,43,55,42,96,29,32,27,53,10,37,56,51,11,60,76,32,86,53,23,23,8,44,19,39,56,65,17,27,57,72,71,61,32,38,75,78,42,76,64,36,40,67,59,91,66,37,34,36,34,31,30,36,31,25,57,56,78,29,56,61,31,59,28,24,36,37,37,33,30,53,66,100,48,56,39,30,65,40,56,44,38,45,51,35,36,77,68,62,31,32,72,78,41,41,36,57,36,44,34,72,90,39,72,83,36,59,37,36,40,36,29,28,51,34,44,64,48,69,69,59,51,57,56,45,52,75,53,33,76,41,76,42,81,33,23,5,19,47,78,84,59,29,23,35,48,54,81,43,19,69,46,37,54,52,45,62,72,74,45,96,63,66,75,41,78,28,94,35,67,64,53,32,53,49,45,17,62,74,68,63,35,44,23,40,41,63,45,32,29,38,62,77,31,70,33,61,68,45,54,53,43,51,69,68,39,82,58,44,16,34,49,33,34,36,64,42,75,63,50,32,21,37,24,15,52,53,95,64,60,74,86,65,44,54,36,34,25,16,16,63,67,60,46,69,41,17,47,66,41,35,47,74,73,62,47,80,61,50,71,43,56,43,96,28,32,28,54,10,37,56,51,11,60,76,32,86,52,24,24,8,44,19,40,54,66,17,28,58,73,72,60,33,36,74,77,42,75,64,36,40,67,58,89,65,38,34,36,33,30,32,36,32,24,56,56,78,27,57,60,32,59,29,25,36,37,37,32,29,53,67,100,48,54,38,32,67,41,57,45,40,46,51,34,36,74,68,64,30,31,72,78,40,42,36,56,36,44,35,72,90,40,72,81,37,58,34,35,40,37,30,30,50,33,44,65,47,70,69,58,54,56,57,45,52,74,52,33,77,41,77,40,82,31,23,5,19,46,79,82

Nearest PDB structures (foldseek):
  2qmx-assembly1_A  TM=8.927E-01  e=1.653E-22  Chlorobaculum tepidum TLS
  3mwb-assembly1_B  TM=9.101E-01  e=9.363E-22  Paenarthrobacter aurescens TC1
  3luy-assembly1_A-2  TM=8.723E-01  e=1.553E-22  Bifidobacterium adolescentis ATCC 15703
  7am0-assembly2_C  TM=8.759E-01  e=2.095E-21  Komagataeibacter europaeus
  7am0-assembly1_A  TM=8.466E-01  e=3.891E-21  Komagataeibacter europaeus